Protein AF-A0AAE0TM60-F1 (afdb_monomer_lite)

Structure (mmCIF, N/CA/C/O backbone):
data_AF-A0AAE0TM60-F1
#
_entry.id   AF-A0AAE0TM60-F1
#
loop_
_atom_site.group_PDB
_atom_site.id
_atom_site.type_symbol
_atom_site.label_atom_id
_atom_site.label_alt_id
_atom_site.label_comp_id
_atom_site.label_asym_id
_atom_site.label_entity_id
_atom_site.label_seq_id
_atom_site.pdbx_PDB_ins_code
_atom_site.Cartn_x
_atom_site.Cartn_y
_atom_site.Cartn_z
_atom_site.occupancy
_atom_site.B_iso_or_equiv
_atom_site.auth_seq_id
_atom_site.auth_comp_id
_atom_site.auth_asym_id
_atom_site.auth_atom_id
_atom_site.pdbx_PDB_model_num
ATOM 1 N N . MET A 1 1 ? 38.977 47.020 10.689 1.00 39.56 1 MET A N 1
ATOM 2 C CA . MET A 1 1 ? 38.715 48.444 10.982 1.00 39.56 1 MET A CA 1
ATOM 3 C C . MET A 1 1 ? 37.643 48.509 12.055 1.00 39.56 1 MET A C 1
ATOM 5 O O . MET A 1 1 ? 36.659 47.792 11.945 1.00 39.56 1 MET A O 1
ATOM 9 N N . ALA A 1 2 ? 37.927 49.264 13.118 1.00 36.12 2 ALA A N 1
ATOM 10 C CA . ALA A 1 2 ? 37.090 49.483 14.300 1.00 36.12 2 ALA A CA 1
ATOM 11 C C . ALA A 1 2 ? 35.729 50.106 13.913 1.00 36.12 2 ALA A C 1
ATOM 13 O O . ALA A 1 2 ? 35.650 50.766 12.885 1.00 36.12 2 ALA A O 1
ATOM 14 N N . THR A 1 3 ? 34.649 49.922 14.674 1.00 41.12 3 THR A N 1
ATOM 15 C CA . THR A 1 3 ? 34.387 50.748 15.864 1.00 41.12 3 THR A CA 1
ATOM 16 C C . THR A 1 3 ? 33.488 50.066 16.896 1.00 41.12 3 THR A C 1
ATOM 18 O O . THR A 1 3 ? 32.538 49.352 16.590 1.00 41.12 3 THR A O 1
ATOM 21 N N . ALA A 1 4 ? 33.824 50.350 18.152 1.00 42.12 4 ALA A N 1
ATOM 22 C CA . ALA A 1 4 ? 33.079 50.056 19.361 1.00 42.12 4 ALA A CA 1
ATOM 23 C C . ALA A 1 4 ? 32.166 51.234 19.746 1.00 42.12 4 ALA A C 1
ATOM 25 O O . ALA A 1 4 ? 32.468 52.372 19.398 1.00 42.12 4 ALA A O 1
ATOM 26 N N . ASN A 1 5 ? 31.105 50.946 20.508 1.00 37.53 5 ASN A N 1
ATOM 27 C CA . ASN A 1 5 ? 30.535 51.726 21.627 1.00 37.53 5 ASN A CA 1
ATOM 28 C C . ASN A 1 5 ? 29.159 51.108 21.957 1.00 37.53 5 ASN A C 1
ATOM 30 O O . ASN A 1 5 ? 28.381 50.854 21.053 1.00 37.53 5 ASN A O 1
ATOM 34 N N . GLY A 1 6 ? 28.744 50.803 23.184 1.00 33.09 6 GLY A N 1
ATOM 35 C CA . GLY A 1 6 ? 29.298 51.067 24.502 1.00 33.09 6 GLY A CA 1
ATOM 36 C C . GLY A 1 6 ? 28.189 51.574 25.432 1.00 33.09 6 GLY A C 1
ATOM 37 O O . GLY A 1 6 ? 27.778 52.711 25.270 1.00 33.09 6 GLY A O 1
ATOM 38 N N . LYS A 1 7 ? 27.836 50.766 26.457 1.00 36.28 7 LYS A N 1
ATOM 39 C CA . LYS A 1 7 ? 27.220 51.142 27.764 1.00 36.28 7 LYS A CA 1
ATOM 40 C C . LYS A 1 7 ? 25.775 51.716 27.717 1.00 36.28 7 LYS A C 1
ATOM 42 O O . LYS A 1 7 ? 25.402 52.371 26.769 1.00 36.28 7 LYS A O 1
ATOM 47 N N . LYS A 1 8 ? 24.889 51.549 28.712 1.00 36.53 8 LYS A N 1
ATOM 48 C CA . LYS A 1 8 ? 25.027 51.274 30.156 1.00 36.53 8 LYS A CA 1
ATOM 49 C C . LYS A 1 8 ? 23.666 50.828 30.749 1.00 36.53 8 LYS A C 1
ATOM 51 O O . LYS A 1 8 ? 22.618 51.179 30.227 1.00 36.53 8 LYS A O 1
ATOM 56 N N . LYS A 1 9 ? 23.742 50.107 31.873 1.00 40.84 9 LYS A N 1
ATOM 57 C CA . LYS A 1 9 ? 22.675 49.704 32.815 1.00 40.84 9 LYS A CA 1
ATOM 58 C C . LYS A 1 9 ? 21.990 50.897 33.514 1.00 40.84 9 LYS A C 1
ATOM 60 O O . LYS A 1 9 ? 22.704 51.826 33.881 1.00 40.84 9 LYS A O 1
ATOM 65 N N . SER A 1 10 ? 20.725 50.744 33.916 1.00 35.41 10 SER A N 1
ATOM 66 C CA . SER A 1 10 ? 20.303 50.930 35.319 1.00 35.41 10 SER A CA 1
ATOM 67 C C . SER A 1 10 ? 19.051 50.098 35.622 1.00 35.41 10 SER A C 1
ATOM 69 O O . SER A 1 10 ? 18.257 49.800 34.736 1.00 35.41 10 SER A O 1
ATOM 71 N N . ALA A 1 11 ? 18.963 49.663 36.875 1.00 40.44 11 ALA A N 1
ATOM 72 C CA . ALA A 1 11 ? 17.878 48.900 37.470 1.00 40.44 11 ALA A CA 1
ATOM 73 C C . ALA A 1 11 ? 16.928 49.850 38.209 1.00 40.44 11 ALA A C 1
ATOM 75 O O . ALA A 1 11 ? 17.402 50.860 38.723 1.00 40.44 11 ALA A O 1
ATOM 76 N N . GLU A 1 12 ? 15.652 49.488 38.330 1.00 33.69 12 GLU A N 1
ATOM 77 C CA . GLU A 1 12 ? 14.793 49.918 39.439 1.00 33.69 12 GLU A CA 1
ATOM 78 C C . GLU A 1 12 ? 13.585 48.973 39.563 1.00 33.69 12 GLU A C 1
ATOM 80 O O . GLU A 1 12 ? 12.954 48.599 38.576 1.00 33.69 12 GLU A O 1
ATOM 85 N N . GLU A 1 13 ? 13.333 48.543 40.794 1.00 33.69 13 GLU A N 1
ATOM 86 C CA . GLU A 1 13 ? 12.226 47.708 41.272 1.00 33.69 13 GLU A CA 1
ATOM 87 C C . GLU A 1 13 ? 11.303 48.608 42.143 1.00 33.69 13 GLU A C 1
ATOM 89 O O . GLU A 1 13 ? 11.609 49.782 42.344 1.00 33.69 13 GLU A O 1
ATOM 94 N N . PRO A 1 14 ? 10.243 48.089 42.782 1.00 49.09 14 PRO A N 1
ATOM 95 C CA . PRO A 1 14 ? 8.873 47.941 42.300 1.00 49.09 14 PRO A CA 1
ATOM 96 C C . PRO A 1 14 ? 7.901 48.961 42.930 1.00 49.09 14 PRO A C 1
ATOM 98 O O . PRO A 1 14 ? 8.158 49.538 43.984 1.00 49.09 14 PRO A O 1
ATOM 101 N N . THR A 1 15 ? 6.695 49.086 42.369 1.00 36.19 15 THR A N 1
ATOM 102 C CA . THR A 1 15 ? 5.558 49.714 43.066 1.00 36.19 15 THR A CA 1
ATOM 103 C C . THR A 1 15 ? 4.271 48.898 42.917 1.00 36.19 15 THR A C 1
ATOM 105 O O . THR A 1 15 ? 3.823 48.568 41.823 1.00 36.19 15 THR A O 1
ATOM 108 N N . LYS A 1 16 ? 3.687 48.570 44.076 1.00 39.50 16 LYS A N 1
ATOM 109 C CA . LYS A 1 16 ? 2.296 48.133 44.286 1.00 39.50 16 LYS A CA 1
ATOM 110 C C . LYS A 1 16 ? 1.354 49.335 44.107 1.00 39.50 16 LYS A C 1
ATOM 112 O O . LYS A 1 16 ? 1.771 50.458 44.388 1.00 39.50 16 LYS A O 1
ATOM 117 N N . PRO A 1 17 ? 0.064 49.104 43.810 1.00 47.78 17 PRO A N 1
ATOM 118 C CA . PRO A 1 17 ? -0.916 49.432 44.848 1.00 47.78 17 PRO A CA 1
ATOM 119 C C . PRO A 1 17 ? -2.102 48.460 44.970 1.00 47.78 17 PRO A C 1
ATOM 121 O O . PRO A 1 17 ? -2.433 47.670 44.093 1.00 47.78 17 PRO A O 1
ATOM 124 N N . THR A 1 18 ? -2.708 48.570 46.146 1.00 35.66 18 THR A N 1
ATOM 125 C CA . THR A 1 18 ? -3.893 47.923 46.716 1.00 35.66 18 THR A CA 1
ATOM 126 C C . THR A 1 18 ? -5.176 48.607 46.230 1.00 35.66 18 THR A C 1
ATOM 128 O O . THR A 1 18 ? -5.193 49.833 46.258 1.00 35.66 18 THR A O 1
ATOM 131 N N . THR A 1 19 ? -6.267 47.887 45.925 1.00 32.72 19 THR A N 1
ATOM 132 C CA . THR A 1 19 ? -7.587 48.076 46.585 1.00 32.72 19 THR A CA 1
ATOM 133 C C . THR A 1 19 ? -8.631 47.014 46.207 1.00 32.72 19 THR A C 1
ATOM 135 O O . THR A 1 19 ? -8.755 46.579 45.070 1.00 32.72 19 THR A O 1
ATOM 138 N N . THR A 1 20 ? -9.333 46.624 47.264 1.00 33.94 20 THR A N 1
ATOM 139 C CA . THR A 1 20 ? -10.584 45.892 47.484 1.00 33.94 20 THR A CA 1
ATOM 140 C C . THR A 1 20 ? -11.755 46.261 46.567 1.00 33.94 20 THR A C 1
ATOM 142 O O . THR A 1 20 ? -12.045 47.441 46.410 1.00 33.94 20 THR A O 1
ATOM 145 N N . GLU A 1 21 ? -12.542 45.262 46.150 1.00 34.88 21 GLU A N 1
ATOM 146 C CA . GLU A 1 21 ? -13.991 45.432 45.983 1.00 34.88 21 GLU A CA 1
ATOM 147 C C . GLU A 1 21 ? -14.749 44.135 46.325 1.00 34.88 21 GLU A C 1
ATOM 149 O O . GLU A 1 21 ? -14.526 43.063 45.764 1.00 34.88 21 GLU A O 1
ATOM 154 N N . GLU A 1 22 ? -15.608 44.259 47.333 1.00 36.12 22 GLU A N 1
ATOM 155 C CA . GLU A 1 22 ? -16.537 43.274 47.877 1.00 36.12 22 GLU A CA 1
ATOM 156 C C . GLU A 1 22 ? -17.838 43.337 47.063 1.00 36.12 22 GLU A C 1
ATOM 158 O O . GLU A 1 22 ? -18.453 44.399 46.981 1.00 36.12 22 GLU A O 1
ATOM 163 N N . THR A 1 23 ? -18.328 42.221 46.516 1.00 36.97 23 THR A N 1
ATOM 164 C CA . THR A 1 23 ? -19.716 42.145 46.027 1.00 36.97 23 THR A CA 1
ATOM 165 C C . THR A 1 23 ? -20.429 40.894 46.533 1.00 36.97 23 THR A C 1
ATOM 167 O O . THR A 1 23 ? -19.989 39.754 46.390 1.00 36.97 23 THR A O 1
ATOM 170 N N . LYS A 1 24 ? -21.552 41.167 47.202 1.00 35.75 24 LYS A N 1
ATOM 171 C CA . LYS A 1 24 ? -22.484 40.252 47.864 1.00 35.75 24 LYS A CA 1
ATOM 172 C C . LYS A 1 24 ? -23.160 39.277 46.892 1.00 35.75 24 LYS A C 1
ATOM 174 O O . LYS A 1 24 ? -23.646 39.670 45.838 1.00 35.75 24 LYS A O 1
ATOM 179 N N . LYS A 1 25 ? -23.322 38.031 47.358 1.00 36.94 25 LYS A N 1
ATOM 180 C CA . LYS A 1 25 ? -24.300 37.040 46.869 1.00 36.94 25 LYS A CA 1
ATOM 181 C C . LYS A 1 25 ? -25.732 37.602 46.853 1.00 36.94 25 LYS A C 1
ATOM 183 O O . LYS A 1 25 ? -26.162 38.132 47.881 1.00 36.94 25 LYS A O 1
ATOM 188 N N . PRO A 1 26 ? -26.530 37.311 45.814 1.00 34.62 26 PRO A N 1
ATOM 189 C CA . PRO A 1 26 ? -27.974 37.199 45.934 1.00 34.62 26 PRO A CA 1
ATOM 190 C C . PRO A 1 26 ? -28.386 35.772 46.326 1.00 34.62 26 PRO A C 1
ATOM 192 O O . PRO A 1 26 ? -27.872 34.769 45.833 1.00 34.62 26 PRO A O 1
ATOM 195 N N . SER A 1 27 ? -29.323 35.727 47.263 1.00 34.78 27 SER A N 1
ATOM 196 C CA . SER A 1 27 ? -29.993 34.561 47.827 1.00 34.78 27 SER A CA 1
ATOM 197 C C . SER A 1 27 ? -30.967 33.934 46.822 1.00 34.78 27 SER A C 1
ATOM 199 O O . SER A 1 27 ? -31.818 34.628 46.277 1.00 34.78 27 SER A O 1
ATOM 201 N N . LEU A 1 28 ? -30.893 32.611 46.648 1.00 36.06 28 LEU A N 1
ATOM 202 C CA . LEU A 1 28 ? -31.890 31.784 45.958 1.00 36.06 28 LEU A CA 1
ATOM 203 C C . LEU A 1 28 ? -33.101 31.543 46.875 1.00 36.06 28 LEU A C 1
ATOM 205 O O . LEU A 1 28 ? -33.222 30.487 47.492 1.00 36.06 28 LEU A O 1
ATOM 209 N N . ARG A 1 29 ? -33.990 32.531 46.978 1.00 40.06 29 ARG A N 1
ATOM 210 C CA . ARG A 1 29 ? -35.413 32.349 47.301 1.00 40.06 29 ARG A CA 1
ATOM 211 C C . ARG A 1 29 ? -36.184 33.425 46.543 1.00 40.06 29 ARG A C 1
ATOM 213 O O . ARG A 1 29 ? -35.714 34.552 46.470 1.00 40.06 29 ARG A O 1
ATOM 220 N N . ASP A 1 30 ? -37.324 33.027 45.990 1.00 41.31 30 ASP A N 1
ATOM 221 C CA . ASP A 1 30 ? -38.295 33.830 45.230 1.00 41.31 30 ASP A CA 1
ATOM 222 C C . ASP A 1 30 ? -38.089 33.871 43.705 1.00 41.31 30 ASP A C 1
ATOM 224 O O . ASP A 1 30 ? -37.711 34.878 43.115 1.00 41.31 30 ASP A O 1
ATOM 228 N N . ALA A 1 31 ? -38.456 32.766 43.046 1.00 36.19 31 ALA A N 1
ATOM 229 C CA . ALA A 1 31 ? -38.959 32.804 41.675 1.00 36.19 31 ALA A CA 1
ATOM 230 C C . ALA A 1 31 ? -40.362 32.179 41.646 1.00 36.19 31 ALA A C 1
ATOM 232 O O . ALA A 1 31 ? -40.564 31.019 42.015 1.00 36.19 31 ALA A O 1
ATOM 233 N N . LYS A 1 32 ? -41.332 33.018 41.277 1.00 32.97 32 LYS A N 1
ATOM 234 C CA . LYS A 1 32 ? -42.755 32.725 41.092 1.00 32.97 32 LYS A CA 1
ATOM 235 C C . LYS A 1 32 ? -42.967 31.594 40.081 1.00 32.97 32 LYS A C 1
ATOM 237 O O . LYS A 1 32 ? -42.307 31.552 39.050 1.00 32.97 32 LYS A O 1
ATOM 242 N N . LYS A 1 33 ? -43.957 30.742 40.361 1.00 38.91 33 LYS A N 1
ATOM 243 C CA . LYS A 1 33 ? -44.623 29.903 39.361 1.00 38.91 33 LYS A CA 1
ATOM 244 C C . LYS A 1 33 ? -45.481 30.801 38.468 1.00 38.91 33 LYS A C 1
ATOM 246 O O . LYS A 1 33 ? -46.411 31.426 38.973 1.00 38.91 33 LYS A O 1
ATOM 251 N N . GLU A 1 34 ? -45.179 30.828 37.178 1.00 35.00 34 GLU A N 1
ATOM 252 C CA . GLU A 1 34 ? -46.126 31.205 36.130 1.00 35.00 34 GLU A CA 1
ATOM 253 C C . GLU A 1 34 ? -46.348 29.974 35.245 1.00 35.00 34 GLU A C 1
ATOM 255 O O . GLU A 1 34 ? -45.397 29.356 34.765 1.00 35.00 34 GLU A O 1
ATOM 260 N N . ASP A 1 35 ? -47.617 29.584 35.124 1.00 45.16 35 ASP A N 1
ATOM 261 C CA . ASP A 1 35 ? -48.110 28.500 34.280 1.00 45.16 35 ASP A CA 1
ATOM 262 C C . ASP A 1 35 ? -48.040 28.905 32.805 1.00 45.16 35 ASP A C 1
ATOM 264 O O . ASP A 1 35 ? -48.731 29.841 32.401 1.00 45.16 35 ASP A O 1
ATOM 268 N N . ILE A 1 36 ? -47.279 28.168 31.985 1.00 41.00 36 ILE A N 1
ATOM 269 C CA . ILE A 1 36 ? -47.423 28.172 30.522 1.00 41.00 36 ILE A CA 1
ATOM 270 C C . ILE A 1 36 ? -47.202 26.745 29.981 1.00 41.00 36 ILE A C 1
ATOM 272 O O . ILE A 1 36 ? -46.130 26.170 30.123 1.00 41.00 36 ILE A O 1
ATOM 276 N N . ASN A 1 37 ? -48.255 26.205 29.357 1.00 40.59 37 ASN A N 1
ATOM 277 C CA . ASN A 1 37 ? -48.316 25.115 28.372 1.00 40.59 37 ASN A CA 1
ATOM 278 C C . ASN A 1 37 ? -47.538 23.810 28.639 1.00 40.59 37 ASN A C 1
ATOM 280 O O . ASN A 1 37 ? -46.455 23.593 28.115 1.00 40.59 37 ASN A O 1
ATOM 284 N N . GLY A 1 38 ? -48.199 22.864 29.310 1.00 40.75 38 GLY A N 1
ATOM 285 C CA . GLY A 1 38 ? -48.648 21.617 28.666 1.00 40.75 38 GLY A CA 1
ATOM 286 C C . GLY A 1 38 ? -47.648 20.632 28.042 1.00 40.75 38 GLY A C 1
ATOM 287 O O . GLY A 1 38 ? -48.113 19.659 27.458 1.00 40.75 38 GLY A O 1
ATOM 288 N N . GLU A 1 39 ? -46.335 20.803 28.171 1.00 39.72 39 GLU A N 1
ATOM 289 C CA . GLU A 1 39 ? -45.359 19.744 27.895 1.00 39.72 39 GLU A CA 1
ATOM 290 C C . GLU A 1 39 ? -44.838 19.175 29.214 1.00 39.72 39 GLU A C 1
ATOM 292 O O . GLU A 1 39 ? -44.283 19.875 30.063 1.00 39.72 39 GLU A O 1
ATOM 297 N N . TYR A 1 40 ? -45.069 17.877 29.415 1.00 44.81 40 TYR A N 1
ATOM 298 C CA . TYR A 1 40 ? -44.565 17.147 30.569 1.00 44.81 40 TYR A CA 1
ATOM 299 C C . TYR A 1 40 ? -43.046 17.026 30.441 1.00 44.81 40 TYR A C 1
ATOM 301 O O . TYR A 1 40 ? -42.543 16.082 29.838 1.00 44.81 40 TYR A O 1
ATOM 309 N N . VAL A 1 41 ? -42.312 17.986 31.002 1.00 46.41 41 VAL A N 1
ATOM 310 C CA . VAL A 1 41 ? -40.870 17.859 31.217 1.00 46.41 41 VAL A CA 1
ATOM 311 C C . VAL A 1 41 ? -40.693 16.932 32.422 1.00 46.41 41 VAL A C 1
ATOM 313 O O . VAL A 1 41 ? -41.075 17.310 33.537 1.00 46.41 41 VAL A O 1
ATOM 316 N N . PRO A 1 42 ? -40.177 15.699 32.244 1.00 54.28 42 PRO A N 1
ATOM 317 C CA . PRO A 1 42 ? -39.952 14.813 33.371 1.00 54.28 42 PRO A CA 1
ATOM 318 C C . PRO A 1 42 ? -39.017 15.498 34.364 1.00 54.28 42 PRO A C 1
ATOM 320 O O . PRO A 1 42 ? -38.044 16.146 33.976 1.00 54.28 42 PRO A O 1
ATOM 323 N N . SER A 1 43 ? -39.293 15.342 35.659 1.00 67.25 43 SER A N 1
ATOM 324 C CA . SER A 1 43 ? -38.386 15.856 36.685 1.00 67.25 43 SER A CA 1
ATOM 325 C C . SER A 1 43 ? -36.977 15.286 36.475 1.00 67.25 43 SER A C 1
ATOM 327 O O . SER A 1 43 ? -36.831 14.151 36.011 1.00 67.25 43 SER A O 1
ATOM 329 N N . LEU A 1 44 ? -35.937 16.035 36.855 1.00 52.72 44 LEU A N 1
ATOM 330 C CA . LEU A 1 44 ? -34.544 15.571 36.786 1.00 52.72 44 LEU A CA 1
ATOM 331 C C . LEU A 1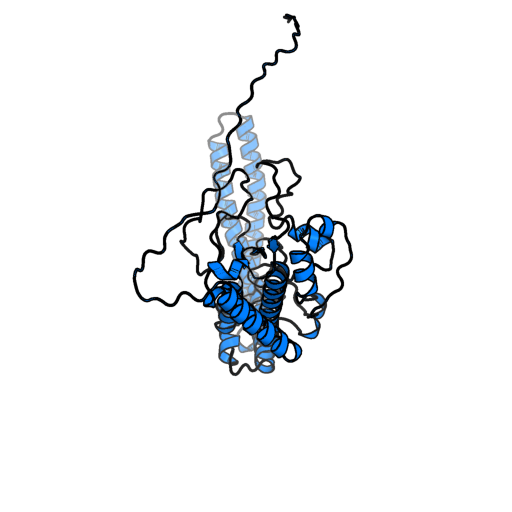 44 ? -34.388 14.179 37.428 1.00 52.72 44 LEU A C 1
ATOM 333 O O . LEU A 1 44 ? -33.670 13.323 36.927 1.00 52.72 44 LEU A O 1
ATOM 337 N N . THR A 1 45 ? -35.135 13.914 38.498 1.00 56.00 45 THR A N 1
ATOM 338 C CA . THR A 1 45 ? -35.176 12.627 39.200 1.00 56.00 45 THR A CA 1
ATOM 339 C C . THR A 1 45 ? -35.776 11.507 38.345 1.00 56.00 45 THR A C 1
ATOM 341 O O . THR A 1 45 ? -35.288 10.377 38.374 1.00 56.00 45 THR A O 1
ATOM 344 N N . THR A 1 46 ? -36.807 11.808 37.554 1.00 64.25 46 THR A N 1
ATOM 345 C CA . THR A 1 46 ? -37.429 10.877 36.601 1.00 64.25 46 THR A CA 1
ATOM 346 C C . THR A 1 46 ? -36.489 10.587 35.434 1.00 64.25 46 THR A C 1
ATOM 348 O O . THR A 1 46 ? -36.312 9.424 35.085 1.00 64.25 46 THR A O 1
ATOM 351 N N . MET A 1 47 ? -35.821 11.609 34.885 1.00 60.69 47 MET A N 1
ATOM 352 C CA . MET A 1 47 ? -34.817 11.423 33.831 1.00 60.69 47 MET A CA 1
ATOM 353 C C . MET A 1 47 ? -33.631 10.590 34.325 1.00 60.69 47 MET A C 1
ATOM 355 O O . MET A 1 47 ? -33.240 9.639 33.658 1.00 60.69 47 MET A O 1
ATOM 359 N N . VAL A 1 48 ? -33.118 10.867 35.528 1.00 57.88 48 VAL A N 1
ATOM 360 C CA . VAL A 1 48 ? -32.050 10.073 36.157 1.00 57.88 48 VAL A CA 1
ATOM 361 C C . VAL A 1 48 ? -32.509 8.637 36.414 1.00 57.88 48 VAL A C 1
ATOM 363 O O . VAL A 1 48 ? -31.740 7.713 36.185 1.00 57.88 48 VAL A O 1
ATOM 366 N N . SER A 1 49 ? -33.760 8.412 36.822 1.00 59.19 49 SER A N 1
ATOM 367 C CA . SER A 1 49 ? -34.290 7.056 37.042 1.00 59.19 49 SER A CA 1
ATOM 368 C C . SER A 1 49 ? -34.444 6.268 35.739 1.00 59.19 49 SER A C 1
ATOM 370 O O . SER A 1 49 ? -34.142 5.078 35.708 1.00 59.19 49 SER A O 1
ATOM 372 N N . ILE A 1 50 ? -34.854 6.927 34.651 1.00 65.81 50 ILE A N 1
ATOM 373 C CA . ILE A 1 50 ? -34.881 6.332 33.308 1.00 65.81 50 ILE A CA 1
ATOM 374 C C . ILE A 1 50 ? -33.453 6.039 32.840 1.00 65.81 50 ILE A C 1
ATOM 376 O O . ILE A 1 50 ? -33.198 4.948 32.344 1.00 65.81 50 ILE A O 1
ATOM 380 N N . LEU A 1 51 ? -32.503 6.952 33.066 1.00 60.38 51 LEU A N 1
ATOM 381 C CA . LEU A 1 51 ? -31.099 6.763 32.704 1.00 60.38 51 LEU A CA 1
ATOM 382 C C . LEU A 1 51 ? -30.467 5.602 33.483 1.00 60.38 51 LEU A C 1
ATOM 384 O O . LEU A 1 51 ? -29.819 4.752 32.891 1.00 60.38 51 LEU A O 1
ATOM 388 N N . VAL A 1 52 ? -30.704 5.514 34.795 1.00 65.56 52 VAL A N 1
ATOM 389 C CA . VAL A 1 52 ? -30.257 4.398 35.645 1.00 65.56 52 VAL A CA 1
ATOM 390 C C . VAL A 1 52 ? -30.949 3.097 35.243 1.00 65.56 52 VAL A C 1
ATOM 392 O O . VAL A 1 52 ? -30.313 2.048 35.257 1.00 65.56 52 VAL A O 1
ATOM 395 N N . GLY A 1 53 ? -32.217 3.150 34.829 1.00 67.06 53 GLY A N 1
ATOM 396 C CA . GLY A 1 53 ? -32.941 2.004 34.286 1.00 67.06 53 GLY A CA 1
ATOM 397 C C . GLY A 1 53 ? -32.352 1.517 32.961 1.00 67.06 53 GLY A C 1
ATOM 398 O O . GLY A 1 53 ? -32.113 0.323 32.804 1.00 67.06 53 GLY A O 1
ATOM 399 N N . ILE A 1 54 ? -32.043 2.428 32.035 1.00 66.38 54 ILE A N 1
ATOM 400 C CA . ILE A 1 54 ? -31.417 2.119 30.744 1.00 66.38 54 ILE A CA 1
ATOM 401 C C . ILE A 1 54 ? -29.996 1.609 30.968 1.00 66.38 54 ILE A C 1
ATOM 403 O O . ILE A 1 54 ? -29.676 0.528 30.498 1.00 66.38 54 ILE A O 1
ATOM 407 N N . ILE A 1 55 ? -29.168 2.309 31.747 1.00 60.03 55 ILE A N 1
ATOM 408 C CA . ILE A 1 55 ? -27.801 1.888 32.086 1.00 60.03 55 ILE A CA 1
ATOM 409 C C . ILE A 1 55 ? -27.826 0.538 32.804 1.00 60.03 55 ILE A C 1
ATOM 411 O O . ILE A 1 55 ? -27.059 -0.347 32.451 1.00 60.03 55 ILE A O 1
ATOM 415 N N . GLY A 1 56 ? -28.731 0.334 33.762 1.00 59.34 56 GLY A N 1
ATOM 416 C CA . GLY A 1 56 ? -28.897 -0.934 34.470 1.00 59.34 56 GLY A CA 1
ATOM 417 C C . GLY A 1 56 ? -29.325 -2.073 33.545 1.00 59.34 56 GLY A C 1
ATOM 418 O O . GLY A 1 56 ? -28.782 -3.168 33.639 1.00 59.34 56 GLY A O 1
ATOM 419 N N . THR A 1 57 ? -30.230 -1.811 32.600 1.00 56.97 57 THR A N 1
ATOM 420 C CA . THR A 1 57 ? -30.682 -2.795 31.603 1.00 56.97 57 THR A CA 1
ATOM 421 C C . THR A 1 57 ? -29.574 -3.099 30.594 1.00 56.97 57 THR A C 1
ATOM 423 O O . THR A 1 57 ? -29.296 -4.262 30.319 1.00 56.97 57 THR A O 1
ATOM 426 N N . VAL A 1 58 ? -28.854 -2.082 30.116 1.00 54.28 58 VAL A N 1
ATOM 427 C CA . VAL A 1 58 ? -27.680 -2.233 29.245 1.00 54.28 58 VAL A CA 1
ATOM 428 C C . VAL A 1 58 ? -26.588 -3.027 29.964 1.00 54.28 58 VAL A C 1
ATOM 430 O O . VAL A 1 58 ? -26.084 -3.994 29.405 1.00 54.28 58 VAL A O 1
ATOM 433 N N . LEU A 1 59 ? -26.275 -2.715 31.225 1.00 51.09 59 LEU A N 1
ATOM 434 C CA . LEU A 1 59 ? -25.313 -3.453 32.058 1.00 51.09 59 LEU A CA 1
ATOM 435 C C . LEU A 1 59 ? -25.766 -4.895 32.365 1.00 51.09 59 LEU A C 1
ATOM 437 O O . LEU A 1 59 ? -24.936 -5.794 32.497 1.00 51.09 59 LEU A O 1
ATOM 441 N N . TYR A 1 60 ? -27.076 -5.137 32.458 1.00 51.22 60 TYR A N 1
ATOM 442 C CA . TYR A 1 60 ? -27.653 -6.462 32.693 1.00 51.22 60 TYR A CA 1
ATOM 443 C C . TYR A 1 60 ? -27.600 -7.345 31.436 1.00 51.22 60 TYR A C 1
ATOM 445 O O . TYR A 1 60 ? -27.189 -8.501 31.519 1.00 51.22 60 TYR A O 1
ATOM 453 N N . PHE A 1 61 ? -27.928 -6.801 30.260 1.00 44.44 61 PHE A N 1
ATOM 454 C CA . PHE A 1 61 ? -27.856 -7.525 28.984 1.00 44.44 61 PHE A CA 1
ATOM 455 C C . PHE A 1 61 ? -26.416 -7.695 28.467 1.00 44.44 61 PHE A C 1
ATOM 457 O O . PHE A 1 61 ? -26.082 -8.716 27.863 1.00 44.44 61 PHE A O 1
ATOM 464 N N . THR A 1 62 ? -25.523 -6.751 28.768 1.00 47.34 62 THR A N 1
ATOM 465 C CA . THR A 1 62 ? -24.102 -6.821 28.381 1.00 47.34 62 THR A CA 1
ATOM 466 C C . THR A 1 62 ? -23.312 -7.896 29.132 1.00 47.34 62 THR A C 1
ATOM 468 O O . THR A 1 62 ? -22.279 -8.331 28.629 1.00 47.34 62 THR A O 1
ATOM 471 N N . LYS A 1 63 ? -23.801 -8.410 30.271 1.00 43.12 63 LYS A N 1
ATOM 472 C CA . LYS A 1 63 ? -23.174 -9.563 30.944 1.00 43.12 63 LYS A CA 1
ATOM 473 C C . LYS A 1 63 ? -23.215 -10.861 30.127 1.00 43.12 63 LYS A C 1
ATOM 475 O O . LYS A 1 63 ? -22.379 -11.719 30.386 1.00 43.12 63 LYS A O 1
ATOM 480 N N . ASN A 1 64 ? -24.131 -10.998 29.158 1.00 39.44 64 ASN A N 1
ATOM 481 C CA . ASN A 1 64 ? -24.280 -12.232 28.374 1.00 39.44 64 ASN A CA 1
ATOM 482 C C . ASN A 1 64 ? -24.022 -12.087 26.865 1.00 39.44 64 ASN A C 1
ATOM 484 O O . ASN A 1 64 ? -23.664 -13.080 26.242 1.00 39.44 64 ASN A O 1
ATOM 488 N N . THR A 1 65 ? -24.112 -10.890 26.277 1.00 44.53 65 THR A N 1
ATOM 489 C CA . THR A 1 65 ? -23.659 -10.618 24.896 1.00 44.53 65 THR A CA 1
ATOM 490 C C . THR A 1 65 ? -23.354 -9.128 24.743 1.00 44.53 65 THR A C 1
ATOM 492 O O . THR A 1 65 ? -24.262 -8.298 24.756 1.00 44.53 65 THR A O 1
ATOM 495 N N . TRP A 1 66 ? -22.074 -8.773 24.625 1.00 44.12 66 TRP A N 1
ATOM 496 C CA . TRP A 1 66 ? -21.611 -7.388 24.507 1.00 44.12 66 TRP A CA 1
ATOM 497 C C . TRP A 1 66 ? -21.755 -6.908 23.050 1.00 44.12 66 TRP A C 1
ATOM 499 O O . TRP A 1 66 ? -20.980 -7.316 22.189 1.00 44.12 66 TRP A O 1
ATOM 509 N N . TYR A 1 67 ? -22.761 -6.072 22.759 1.00 50.94 67 TYR A N 1
ATOM 510 C CA . TYR A 1 67 ? -22.941 -5.411 21.456 1.00 50.94 67 TYR A CA 1
ATOM 511 C C . TYR A 1 67 ? -22.419 -3.962 21.530 1.00 50.94 67 TYR A C 1
ATOM 513 O O . TYR A 1 67 ? -23.157 -3.081 21.977 1.00 50.94 67 TYR A O 1
ATOM 521 N N . PRO A 1 68 ? -21.175 -3.675 21.097 1.00 50.88 68 PRO A N 1
ATOM 522 C CA . PRO A 1 68 ? -20.600 -2.324 21.154 1.00 50.88 68 PRO A CA 1
ATOM 523 C C . PRO A 1 68 ? -21.404 -1.282 20.359 1.00 50.88 68 PRO A C 1
ATOM 525 O O . PRO A 1 68 ? -21.429 -0.114 20.741 1.00 50.88 68 PRO A O 1
ATOM 528 N N . GLY A 1 69 ? -22.161 -1.709 19.340 1.00 51.91 69 GLY A N 1
ATOM 529 C CA . GLY A 1 69 ? -23.061 -0.829 18.590 1.00 51.91 69 GLY A CA 1
ATOM 530 C C . GLY A 1 69 ? -24.137 -0.153 19.450 1.00 51.91 69 GLY A C 1
ATOM 531 O O . GLY A 1 69 ? -24.553 0.957 19.132 1.00 51.91 69 GLY A O 1
ATOM 532 N N . LEU A 1 70 ? -24.559 -0.751 20.572 1.00 51.84 70 LEU A N 1
ATOM 533 C CA . LEU A 1 70 ? -25.632 -0.192 21.401 1.00 51.84 70 LEU A CA 1
ATOM 534 C C . LEU A 1 70 ? -25.217 1.125 22.086 1.00 51.84 70 LEU A C 1
ATOM 536 O O . LEU A 1 70 ? -26.027 2.039 22.169 1.00 51.84 70 LEU A O 1
ATOM 540 N N . VAL A 1 71 ? -23.961 1.259 22.530 1.00 56.62 71 VAL A N 1
ATOM 541 C CA . VAL A 1 71 ? -23.473 2.465 23.235 1.00 56.62 71 VAL A CA 1
ATOM 542 C C . VAL A 1 71 ? -23.338 3.665 22.291 1.00 56.62 71 VAL A C 1
ATOM 544 O O . VAL A 1 71 ? -23.668 4.784 22.672 1.00 56.62 71 VAL A O 1
ATOM 547 N N . LEU A 1 72 ? -22.931 3.438 21.042 1.00 58.31 72 LEU A N 1
ATOM 548 C CA . LEU A 1 72 ? -22.841 4.500 20.030 1.00 58.31 72 LEU A CA 1
ATOM 549 C C . LEU A 1 72 ? -24.218 4.877 19.471 1.00 58.31 72 LEU A C 1
ATOM 551 O O . LEU A 1 72 ? -24.497 6.049 19.234 1.00 58.31 72 LEU A O 1
ATOM 555 N N . THR A 1 73 ? -25.130 3.905 19.368 1.00 57.00 73 THR A N 1
ATOM 556 C CA . THR A 1 73 ? -26.536 4.186 19.037 1.00 57.00 73 THR A CA 1
ATOM 557 C C . THR A 1 73 ? -27.196 5.027 20.133 1.00 57.00 73 THR A C 1
ATOM 559 O O . THR A 1 73 ? -28.022 5.885 19.838 1.00 57.00 73 THR A O 1
ATOM 562 N N . ILE A 1 74 ? -26.807 4.831 21.397 1.00 55.19 74 ILE A N 1
ATOM 563 C CA . ILE A 1 74 ? -27.266 5.639 22.527 1.00 55.19 74 ILE A CA 1
ATOM 564 C C . ILE A 1 74 ? -26.839 7.112 22.349 1.00 55.19 74 ILE A C 1
ATOM 566 O O . ILE A 1 74 ? -27.720 7.962 22.421 1.00 55.19 74 ILE A O 1
ATOM 570 N N . GLU A 1 75 ? -25.583 7.444 22.003 1.00 53.75 75 GLU A N 1
ATOM 571 C CA . GLU A 1 75 ? -25.184 8.844 21.696 1.00 53.75 75 GLU A CA 1
ATOM 572 C C . GLU A 1 75 ? -26.064 9.480 20.599 1.00 53.75 75 GLU A C 1
ATOM 574 O O . GLU A 1 75 ? -26.479 10.632 20.729 1.00 53.75 75 GLU A O 1
ATOM 579 N N . ALA A 1 76 ? -26.417 8.716 19.560 1.00 56.75 76 ALA A N 1
ATOM 580 C CA . ALA A 1 76 ? -27.296 9.181 18.485 1.00 56.75 76 ALA A CA 1
ATOM 581 C C . ALA A 1 76 ? -28.781 9.301 18.895 1.00 56.75 76 ALA A C 1
ATOM 583 O O . ALA A 1 76 ? -29.524 10.064 18.280 1.00 56.75 76 ALA A O 1
ATOM 584 N N . THR A 1 77 ? -29.226 8.563 19.921 1.00 56.00 77 THR A N 1
ATOM 585 C CA . THR A 1 77 ? -30.652 8.421 20.278 1.00 56.00 77 THR A CA 1
ATOM 586 C C . THR A 1 77 ? -31.077 9.281 21.472 1.00 56.00 77 THR A C 1
ATOM 588 O O . THR A 1 77 ? -32.190 9.796 21.465 1.00 56.00 77 THR A O 1
ATOM 591 N N . ILE A 1 78 ? -30.234 9.462 22.501 1.00 56.72 78 ILE A N 1
ATOM 592 C CA . ILE A 1 78 ? -30.596 10.262 23.697 1.00 56.72 78 ILE A CA 1
ATOM 593 C C . ILE A 1 78 ? -30.277 11.762 23.576 1.00 56.72 78 ILE A C 1
ATOM 595 O O . ILE A 1 78 ? -30.563 12.526 24.496 1.00 56.72 78 ILE A O 1
ATOM 599 N N . GLY A 1 79 ? -29.753 12.206 22.433 1.00 56.81 79 GLY A N 1
ATOM 600 C CA . GLY A 1 79 ? -29.437 13.610 22.185 1.00 56.81 79 GLY A CA 1
ATOM 601 C C . GLY A 1 79 ? -28.184 14.102 22.933 1.00 56.81 79 GLY A C 1
ATOM 602 O O . GLY A 1 79 ? -27.733 13.495 23.911 1.00 56.81 79 GLY A O 1
ATOM 603 N N . PRO A 1 80 ? -27.591 15.222 22.483 1.00 60.56 80 PRO A N 1
ATOM 604 C CA . PRO A 1 80 ? -26.298 15.706 22.975 1.00 60.56 80 PRO A CA 1
ATOM 605 C C . PRO A 1 80 ? -26.307 16.078 24.467 1.00 60.56 80 PRO A C 1
ATOM 607 O O . PRO A 1 80 ? -25.280 15.970 25.134 1.00 60.56 80 PRO A O 1
ATOM 610 N N . GLU A 1 81 ? -27.463 16.462 25.016 1.00 64.62 81 GLU A N 1
ATOM 611 C CA . GLU A 1 81 ? -27.605 16.851 26.426 1.00 64.62 81 GLU A CA 1
ATOM 612 C C . GLU A 1 81 ? -27.446 15.686 27.407 1.00 64.62 81 GLU A C 1
ATOM 614 O O . GLU A 1 81 ? -27.084 15.907 28.562 1.00 64.62 81 GLU A O 1
ATOM 619 N N . LEU A 1 82 ? -27.693 14.447 26.970 1.00 65.44 82 LEU A N 1
ATOM 620 C CA . LEU A 1 82 ? -27.555 13.264 27.821 1.00 65.44 82 LEU A CA 1
ATOM 621 C C . LEU A 1 82 ? -26.232 12.522 27.601 1.00 65.44 82 LEU A C 1
ATOM 623 O O . LEU A 1 82 ? -25.750 11.856 28.519 1.00 65.44 82 LEU A O 1
ATOM 627 N N . ALA A 1 83 ? -25.602 12.691 26.434 1.00 66.00 83 ALA A N 1
ATOM 628 C CA . ALA A 1 83 ? -24.291 12.117 26.127 1.00 66.00 83 ALA A CA 1
ATOM 629 C C . ALA A 1 83 ? -23.199 12.570 27.118 1.00 66.00 83 ALA A C 1
ATOM 631 O O . ALA A 1 83 ? -22.323 11.783 27.469 1.00 66.00 83 ALA A O 1
ATOM 632 N N . GLN A 1 84 ? -23.300 13.793 27.657 1.00 73.44 84 GLN A N 1
ATOM 633 C CA . GLN A 1 84 ? -22.359 14.320 28.659 1.00 73.44 84 GLN A CA 1
ATOM 634 C C . GLN A 1 84 ? -22.318 13.520 29.976 1.00 73.44 84 GLN A C 1
ATOM 636 O O . GLN A 1 84 ? -21.363 13.653 30.739 1.00 73.44 84 GLN A O 1
ATOM 641 N N . TYR A 1 85 ? -23.345 12.711 30.269 1.00 80.12 85 TYR A N 1
ATOM 642 C CA . TYR A 1 85 ? -23.409 11.902 31.490 1.00 80.12 85 TYR A CA 1
ATOM 643 C C . TYR A 1 85 ? -22.815 10.501 31.323 1.00 80.12 85 TYR A C 1
ATOM 645 O O . TYR A 1 85 ? -22.681 9.782 32.316 1.00 80.12 85 TYR A O 1
ATOM 653 N N . ILE A 1 86 ? -22.458 10.093 30.100 1.00 80.12 86 ILE A N 1
ATOM 654 C CA . ILE A 1 86 ? -21.778 8.818 29.876 1.00 80.12 86 ILE A CA 1
ATOM 655 C C . ILE A 1 86 ? -20.310 8.988 30.295 1.00 80.12 86 ILE A C 1
ATOM 657 O O . ILE A 1 86 ? -19.625 9.866 29.770 1.00 80.12 86 ILE A O 1
ATOM 661 N N . PRO A 1 87 ? -19.788 8.164 31.224 1.00 87.69 87 PRO A N 1
ATOM 662 C CA . PRO A 1 87 ? -18.382 8.221 31.599 1.00 87.69 87 PRO A CA 1
ATOM 663 C C . PRO A 1 87 ? -17.468 8.068 30.378 1.00 87.69 87 PRO A C 1
ATOM 665 O O . PRO A 1 87 ? -17.620 7.125 29.600 1.00 87.69 87 PRO A O 1
ATOM 668 N N . GLU A 1 88 ? -16.473 8.949 30.250 1.00 85.56 88 GLU A N 1
ATOM 669 C CA . GLU A 1 88 ? -15.519 8.943 29.129 1.00 85.56 88 GLU A CA 1
ATOM 670 C C . GLU A 1 88 ? -14.839 7.573 28.960 1.00 85.56 88 GLU A C 1
ATOM 672 O O . GLU A 1 88 ? -14.625 7.113 27.842 1.00 85.56 88 GLU A O 1
ATOM 677 N N . SER A 1 89 ? -14.571 6.866 30.062 1.00 87.50 89 SER A N 1
ATOM 678 C CA . SER A 1 89 ? -14.009 5.512 30.037 1.00 87.50 89 SER A CA 1
ATOM 679 C C . SER A 1 89 ? -14.904 4.491 29.327 1.00 87.50 89 SER A C 1
ATOM 681 O O . SER A 1 89 ? -14.380 3.627 28.631 1.00 87.50 89 SER A O 1
ATOM 683 N N . ILE A 1 90 ? -16.232 4.598 29.457 1.00 89.12 90 ILE A N 1
ATOM 684 C CA . ILE A 1 90 ? -17.193 3.721 28.769 1.00 89.12 90 ILE A CA 1
ATOM 685 C C . ILE A 1 90 ? -17.220 4.045 27.272 1.00 89.12 90 ILE A C 1
ATOM 687 O O . ILE A 1 90 ? -17.214 3.131 26.448 1.00 89.12 90 ILE A O 1
ATOM 691 N N . LEU A 1 91 ? -17.190 5.332 26.910 1.00 88.75 91 LEU A N 1
ATOM 692 C CA . LEU A 1 91 ? -17.142 5.763 25.509 1.00 88.75 91 LEU A CA 1
ATOM 693 C C . LEU A 1 91 ? -15.851 5.313 24.822 1.00 88.75 91 LEU A C 1
ATOM 695 O O . LEU A 1 91 ? -15.894 4.750 23.730 1.00 88.75 91 LEU A O 1
ATOM 699 N N . ILE A 1 92 ? -14.701 5.512 25.470 1.00 91.38 92 ILE A N 1
ATOM 700 C CA . ILE A 1 92 ? -13.404 5.052 24.967 1.00 91.38 92 ILE A CA 1
ATOM 701 C C . ILE A 1 92 ? -13.416 3.529 24.789 1.00 91.38 92 ILE A C 1
ATOM 703 O O . ILE A 1 92 ? -12.983 3.023 23.751 1.00 91.38 92 ILE A O 1
ATOM 707 N N . ASP A 1 93 ? -13.931 2.782 25.764 1.00 92.44 93 ASP A N 1
ATOM 708 C CA . ASP A 1 93 ? -13.986 1.324 25.696 1.00 92.44 93 ASP A CA 1
ATOM 709 C C . ASP A 1 93 ? -14.861 0.834 24.528 1.00 92.44 93 ASP A C 1
ATOM 711 O O . ASP A 1 93 ? -14.433 -0.038 23.765 1.00 92.44 93 ASP A O 1
ATOM 715 N N . ALA A 1 94 ? -16.033 1.444 24.321 1.00 93.62 94 ALA A N 1
ATOM 716 C CA . ALA A 1 94 ? -16.918 1.145 23.197 1.00 93.62 94 ALA A CA 1
ATOM 717 C C . ALA A 1 94 ? -16.258 1.464 21.845 1.00 93.62 94 ALA A C 1
ATOM 719 O O . ALA A 1 94 ? -16.152 0.584 20.990 1.00 93.62 94 ALA A O 1
ATOM 720 N N . ARG A 1 95 ? -15.725 2.682 21.684 1.00 95.00 95 ARG A N 1
ATOM 721 C CA . ARG A 1 95 ? -15.074 3.150 20.447 1.00 95.00 95 ARG A CA 1
ATOM 722 C C . ARG A 1 95 ? -13.860 2.305 20.075 1.00 95.00 95 ARG A C 1
ATOM 724 O O . ARG A 1 95 ? -13.704 1.907 18.926 1.00 95.00 95 ARG A O 1
ATOM 731 N N . THR A 1 96 ? -12.993 2.001 21.042 1.00 95.69 96 THR A N 1
ATOM 732 C CA . THR A 1 96 ? -11.807 1.161 20.793 1.00 95.69 96 THR A CA 1
ATOM 733 C C . THR A 1 96 ? -12.178 -0.275 20.440 1.00 95.69 96 THR A C 1
ATOM 735 O O . THR A 1 96 ? -11.502 -0.893 19.619 1.00 95.69 96 THR A O 1
ATOM 738 N N . THR A 1 97 ? -13.257 -0.805 21.023 1.00 96.50 97 THR A N 1
ATOM 739 C CA . THR A 1 97 ? -13.769 -2.136 20.671 1.00 96.50 97 THR A CA 1
ATOM 740 C C . THR A 1 97 ? -14.336 -2.156 19.260 1.00 96.50 97 THR A C 1
ATOM 742 O O . THR A 1 97 ? -14.018 -3.073 18.507 1.00 96.50 97 THR A O 1
ATOM 745 N N . GLU A 1 98 ? -15.133 -1.155 18.881 1.00 97.06 98 GLU A N 1
ATOM 746 C CA . GLU A 1 98 ? -15.710 -1.100 17.539 1.00 97.06 98 GLU A CA 1
ATOM 747 C C . GLU A 1 98 ? -14.621 -0.982 16.467 1.00 97.06 98 GLU A C 1
ATOM 749 O O . GLU A 1 98 ? -14.607 -1.786 15.537 1.00 97.06 98 GLU A O 1
ATOM 754 N N . VAL A 1 99 ? -13.651 -0.072 16.628 1.00 98.19 99 VAL A N 1
ATOM 755 C CA . VAL A 1 99 ? -12.532 0.048 15.675 1.00 98.19 99 VAL A CA 1
ATOM 756 C C . VAL A 1 99 ? -11.774 -1.273 15.540 1.00 98.19 99 VAL A C 1
ATOM 758 O O . VAL A 1 99 ? -11.499 -1.707 14.422 1.00 98.19 99 VAL A O 1
ATOM 761 N N . ALA A 1 100 ? -11.477 -1.960 16.648 1.00 97.88 100 ALA A N 1
ATOM 762 C CA . ALA A 1 100 ? -10.797 -3.253 16.598 1.00 97.88 100 ALA A CA 1
ATOM 763 C C . ALA A 1 100 ? -11.616 -4.331 15.867 1.00 97.88 100 ALA A C 1
ATOM 765 O O . ALA A 1 100 ? -11.060 -5.096 15.075 1.00 97.88 100 ALA A O 1
ATOM 766 N N . GLN A 1 101 ? -12.933 -4.373 16.083 1.00 97.88 101 GLN A N 1
ATOM 767 C CA . GLN A 1 101 ? -13.830 -5.295 15.383 1.00 97.88 101 GLN A CA 1
ATOM 768 C C . GLN A 1 101 ? -13.921 -4.987 13.886 1.00 97.88 101 GLN A C 1
ATOM 770 O O . GLN A 1 101 ? -13.864 -5.907 13.069 1.00 97.88 101 GLN A O 1
ATOM 775 N N . LEU A 1 102 ? -14.025 -3.711 13.513 1.00 98.25 102 LEU A N 1
ATOM 776 C CA . LEU A 1 102 ? -14.100 -3.286 12.117 1.00 98.25 102 LEU A CA 1
ATOM 777 C C . LEU A 1 102 ? -12.791 -3.568 11.371 1.00 98.25 102 LEU A C 1
ATOM 779 O O . LEU A 1 102 ? -12.835 -4.137 10.280 1.00 98.25 102 LEU A O 1
ATOM 783 N N . MET A 1 103 ? -11.636 -3.297 11.988 1.00 98.00 103 MET A N 1
ATOM 784 C CA . MET A 1 103 ? -10.330 -3.710 11.456 1.00 98.00 103 MET A CA 1
ATOM 785 C C . MET A 1 103 ? -10.250 -5.233 11.275 1.00 98.00 103 MET A C 1
ATOM 787 O O . MET A 1 103 ? -9.820 -5.713 10.227 1.00 98.00 103 MET A O 1
ATOM 791 N N . GLY A 1 104 ? -10.748 -6.007 12.246 1.00 97.56 104 GLY A N 1
ATOM 792 C CA . GLY A 1 104 ? -10.851 -7.465 12.127 1.00 97.56 104 GLY A CA 1
ATOM 793 C C . GLY A 1 104 ? -11.732 -7.911 10.958 1.00 97.56 104 GLY A C 1
ATOM 794 O O . GLY A 1 104 ? -11.381 -8.847 10.244 1.00 97.56 104 GLY A O 1
ATOM 795 N N . GLY A 1 105 ? -12.838 -7.209 10.702 1.00 97.38 105 GLY A N 1
ATOM 796 C CA . GLY A 1 105 ? -13.704 -7.450 9.547 1.00 97.38 105 GLY A CA 1
ATOM 797 C C . GLY A 1 105 ? -13.025 -7.172 8.201 1.00 97.38 105 GLY A C 1
ATOM 798 O O . GLY A 1 105 ? -13.263 -7.898 7.231 1.00 97.38 105 GLY A O 1
ATOM 799 N N . ILE A 1 106 ? -12.149 -6.165 8.136 1.00 97.50 106 ILE A N 1
ATOM 800 C CA . ILE A 1 106 ? -11.324 -5.899 6.950 1.00 97.50 106 ILE A CA 1
ATOM 801 C C . ILE A 1 106 ? -10.341 -7.055 6.735 1.00 97.50 106 ILE A C 1
ATOM 803 O O . ILE A 1 106 ? -10.293 -7.612 5.640 1.00 97.50 106 ILE A O 1
ATOM 807 N N . TYR A 1 107 ? -9.617 -7.489 7.770 1.00 97.44 107 TYR A N 1
ATOM 808 C CA . TYR A 1 107 ? -8.673 -8.607 7.642 1.00 97.44 107 TYR A CA 1
ATOM 809 C C . TYR A 1 107 ? -9.364 -9.927 7.294 1.00 97.44 107 TYR A C 1
ATOM 811 O O . TYR A 1 107 ? -8.873 -10.665 6.444 1.00 97.44 107 TYR A O 1
ATOM 819 N N . ALA A 1 108 ? -10.545 -10.195 7.854 1.00 97.06 108 ALA A N 1
ATOM 820 C CA . ALA A 1 108 ? -11.360 -11.341 7.460 1.00 97.06 108 ALA A CA 1
ATOM 821 C C . ALA A 1 108 ? -11.747 -11.289 5.971 1.00 97.06 108 ALA A C 1
ATOM 823 O O . ALA A 1 108 ? -11.770 -12.321 5.302 1.00 97.06 108 ALA A O 1
ATOM 824 N N . SER A 1 109 ? -11.996 -10.091 5.431 1.00 97.19 109 SER A N 1
ATOM 825 C CA . SER A 1 109 ? -12.253 -9.908 3.998 1.00 97.19 109 SER A CA 1
ATOM 826 C C . SER A 1 109 ? -11.000 -10.204 3.169 1.00 97.19 109 SER A C 1
ATOM 828 O O . SER A 1 109 ? -11.094 -10.913 2.174 1.00 97.19 109 SER A O 1
ATOM 830 N N . LEU A 1 110 ? -9.816 -9.764 3.608 1.00 96.31 110 LEU A N 1
ATOM 831 C CA . LEU A 1 110 ? -8.544 -10.080 2.942 1.00 96.31 110 LEU A CA 1
ATOM 832 C C . LEU A 1 110 ? -8.214 -11.586 2.968 1.00 96.31 110 LEU A C 1
ATOM 834 O O . LEU A 1 110 ? -7.723 -12.125 1.975 1.00 96.31 110 LEU A O 1
ATOM 838 N N . VAL A 1 111 ? -8.533 -12.286 4.062 1.00 96.75 111 VAL A N 1
ATOM 839 C CA . VAL A 1 111 ? -8.451 -13.757 4.136 1.00 96.75 111 VAL A CA 1
ATOM 840 C C . VAL A 1 111 ? -9.410 -14.397 3.135 1.00 96.75 111 VAL A C 1
ATOM 842 O O . VAL A 1 111 ? -9.012 -15.277 2.372 1.00 96.75 111 VAL A O 1
ATOM 845 N N . ALA A 1 112 ? -10.666 -13.940 3.094 1.00 96.62 112 ALA A N 1
ATOM 846 C CA . ALA A 1 112 ? -11.662 -14.454 2.157 1.00 96.62 112 ALA A CA 1
ATOM 847 C C . ALA A 1 112 ? -11.237 -14.247 0.694 1.00 96.62 112 ALA A C 1
ATOM 849 O O . ALA A 1 112 ? -11.487 -15.117 -0.134 1.00 96.62 112 ALA A O 1
ATOM 850 N N . MET A 1 113 ? -10.533 -13.151 0.395 1.00 95.75 113 MET A N 1
ATOM 851 C CA . MET A 1 113 ? -9.939 -12.868 -0.917 1.00 95.75 113 MET A CA 1
ATOM 852 C C . MET A 1 113 ? -8.694 -13.713 -1.241 1.00 95.75 113 MET A C 1
ATOM 854 O O . MET A 1 113 ? -8.155 -13.587 -2.335 1.00 95.75 113 MET A O 1
ATOM 858 N N . ARG A 1 114 ? -8.208 -14.577 -0.336 1.00 95.06 114 ARG A N 1
ATOM 859 C CA . ARG A 1 114 ? -6.931 -15.313 -0.497 1.00 95.06 114 ARG A CA 1
ATOM 860 C C . ARG A 1 114 ? -5.728 -14.383 -0.684 1.00 95.06 114 ARG A C 1
ATOM 862 O O . ARG A 1 114 ? -4.809 -14.664 -1.464 1.00 95.06 114 ARG A O 1
ATOM 869 N N . TYR A 1 115 ? -5.760 -13.240 -0.002 1.00 93.50 115 TYR A N 1
ATOM 870 C CA . TYR A 1 115 ? -4.660 -12.284 -0.007 1.00 93.50 115 TYR A CA 1
ATOM 871 C C . TYR A 1 115 ? -3.667 -12.526 1.137 1.00 93.50 115 TYR A C 1
ATOM 873 O O . TYR A 1 115 ? -2.460 -12.438 0.922 1.00 93.50 115 TYR A O 1
ATOM 881 N N . ILE A 1 116 ? -4.179 -12.877 2.319 1.00 95.25 116 ILE A N 1
ATOM 882 C CA . ILE A 1 116 ? -3.393 -13.253 3.502 1.00 95.25 116 ILE A CA 1
ATOM 883 C C . ILE A 1 116 ? -3.885 -14.580 4.083 1.00 95.25 116 ILE A C 1
ATOM 885 O O . ILE A 1 116 ? -5.073 -14.899 3.988 1.00 95.25 116 ILE A O 1
ATOM 889 N N . ASP A 1 117 ? -2.987 -15.335 4.717 1.00 95.75 117 ASP A N 1
ATOM 890 C CA . ASP A 1 117 ? -3.358 -16.503 5.517 1.00 95.75 117 ASP A CA 1
ATOM 891 C C . ASP A 1 117 ? -3.898 -16.066 6.889 1.00 95.75 117 ASP A C 1
ATOM 893 O O . ASP A 1 117 ? -3.295 -15.267 7.608 1.00 95.75 117 ASP A O 1
ATOM 897 N N . SER A 1 118 ? -5.040 -16.637 7.272 1.00 96.94 118 SER A N 1
ATOM 898 C CA . SER A 1 118 ? -5.644 -16.471 8.596 1.00 96.94 118 SER A CA 1
ATOM 899 C C . SER A 1 118 ? -4.712 -16.816 9.763 1.00 96.94 118 SER A C 1
ATOM 901 O O . SER A 1 118 ? -4.859 -16.229 10.834 1.00 96.94 118 SER A O 1
ATOM 903 N N . LYS A 1 119 ? -3.754 -17.735 9.572 1.00 96.75 119 LYS A N 1
ATOM 904 C CA . LYS A 1 119 ? -2.772 -18.135 10.593 1.00 96.75 119 LYS A CA 1
ATOM 905 C C . LYS A 1 119 ? -1.859 -16.990 11.010 1.00 96.75 119 LYS A C 1
ATOM 907 O O . LYS A 1 119 ? -1.435 -16.946 12.160 1.00 96.75 119 LYS A O 1
ATOM 912 N N . GLY A 1 120 ? -1.621 -16.040 10.106 1.00 96.50 120 GLY A N 1
ATOM 913 C CA . GLY A 1 120 ? -0.842 -14.844 10.397 1.00 96.50 120 GLY A CA 1
ATOM 914 C C . GLY A 1 120 ? -1.597 -13.796 11.211 1.00 96.50 120 GLY A C 1
ATOM 915 O O . GLY A 1 120 ? -1.009 -12.779 11.557 1.00 96.50 120 GLY A O 1
ATOM 916 N N . ILE A 1 121 ? -2.880 -13.993 11.537 1.00 97.56 121 ILE A N 1
ATOM 917 C CA . ILE A 1 121 ? -3.670 -13.009 12.285 1.00 97.56 121 ILE A CA 1
ATOM 918 C C . ILE A 1 121 ? -3.718 -13.385 13.765 1.00 97.56 121 ILE A C 1
A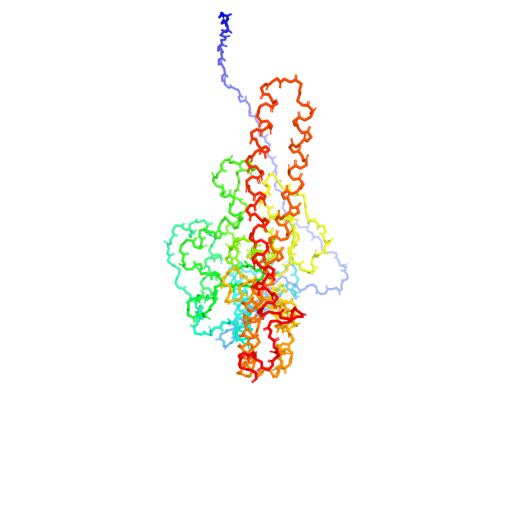TOM 920 O O . ILE A 1 121 ? -4.243 -14.429 14.147 1.00 97.56 121 ILE A O 1
ATOM 924 N N . THR A 1 122 ? -3.252 -12.480 14.625 1.00 96.69 122 THR A N 1
ATOM 925 C CA . THR A 1 122 ? -3.417 -12.595 16.078 1.00 96.69 122 THR A CA 1
ATOM 926 C C . THR A 1 122 ? -4.456 -11.596 16.575 1.00 96.69 122 THR A C 1
ATOM 928 O O . THR A 1 122 ? -4.273 -10.383 16.462 1.00 96.69 122 THR A O 1
ATOM 931 N N . TYR A 1 123 ? -5.530 -12.097 17.180 1.00 95.31 123 TYR A N 1
ATOM 932 C CA . TYR A 1 123 ? -6.576 -11.273 17.789 1.00 95.31 123 TYR A CA 1
ATOM 933 C C . TYR A 1 123 ? -6.232 -10.907 19.236 1.00 95.31 123 TYR A C 1
ATOM 935 O O . TYR A 1 123 ? -5.552 -11.664 19.929 1.00 95.31 123 TYR A O 1
ATOM 943 N N . GLY A 1 124 ? -6.695 -9.738 19.682 1.00 90.88 124 GLY A N 1
ATOM 944 C CA . GLY A 1 124 ? -6.540 -9.307 21.069 1.00 90.88 124 GLY A CA 1
ATOM 945 C C . GLY A 1 124 ? -7.410 -10.106 22.058 1.00 90.88 124 GLY A C 1
ATOM 946 O O . GLY A 1 124 ? -8.230 -10.930 21.648 1.00 90.88 124 GLY A O 1
ATOM 947 N N . PRO A 1 125 ? -7.285 -9.835 23.370 1.00 93.75 125 PRO A N 1
ATOM 948 C CA . PRO A 1 125 ? -6.446 -8.793 23.950 1.00 93.75 125 PRO A CA 1
ATOM 949 C C . PRO A 1 125 ? -4.953 -9.162 23.998 1.00 93.75 125 PRO A C 1
ATOM 951 O O . PRO A 1 125 ? -4.582 -10.277 24.360 1.00 93.75 125 PRO A O 1
ATOM 954 N N . HIS A 1 126 ? -4.087 -8.193 23.703 1.00 91.88 126 HIS A N 1
ATOM 955 C CA . HIS A 1 126 ? -2.630 -8.334 23.742 1.00 91.88 126 HIS A CA 1
ATOM 956 C C . HIS A 1 126 ? -2.032 -7.732 25.010 1.00 91.88 126 HIS A C 1
ATOM 958 O O . HIS A 1 126 ? -2.556 -6.779 25.586 1.00 91.88 126 HIS A O 1
ATOM 964 N N . LYS A 1 127 ? -0.869 -8.242 25.417 1.00 87.50 127 LYS A N 1
ATOM 965 C CA . LYS A 1 127 ? -0.042 -7.587 26.433 1.00 87.50 127 LYS A CA 1
ATOM 966 C C . LYS A 1 127 ? 0.822 -6.527 25.758 1.00 87.50 127 LYS A C 1
ATOM 968 O O . LYS A 1 127 ? 1.614 -6.849 24.878 1.00 87.50 127 LYS A O 1
ATOM 973 N N . MET A 1 128 ? 0.689 -5.278 26.192 1.00 82.19 128 MET A N 1
ATOM 974 C CA . MET A 1 128 ? 1.565 -4.197 25.744 1.00 82.19 128 MET A CA 1
ATOM 975 C C . MET A 1 128 ? 2.779 -4.155 26.663 1.00 82.19 128 MET A C 1
ATOM 977 O O . MET A 1 128 ? 2.641 -3.892 27.856 1.00 82.19 128 MET A O 1
ATOM 981 N N . ASN A 1 129 ? 3.966 -4.422 26.121 1.00 67.69 129 ASN A N 1
ATOM 982 C CA . ASN A 1 129 ? 5.201 -4.200 26.864 1.00 67.69 129 ASN A CA 1
ATOM 983 C C . ASN A 1 129 ? 5.294 -2.701 27.187 1.00 67.69 129 ASN A C 1
ATOM 985 O O . ASN A 1 129 ? 5.158 -1.875 26.281 1.00 67.69 129 ASN A O 1
ATOM 989 N N . GLU A 1 130 ? 5.519 -2.347 28.456 1.00 59.78 130 GLU A N 1
ATOM 990 C CA . GLU A 1 130 ? 5.722 -0.967 28.921 1.00 59.78 130 GLU A CA 1
ATOM 991 C C . GLU A 1 130 ? 7.025 -0.383 28.348 1.00 59.78 130 GLU A C 1
ATOM 993 O O . GLU A 1 130 ? 8.035 -0.199 29.023 1.00 59.78 130 GLU A O 1
ATOM 998 N N . THR A 1 131 ? 7.043 -0.133 27.048 1.00 52.81 131 THR A N 1
ATOM 999 C CA . THR A 1 131 ? 8.190 0.419 26.340 1.00 52.81 131 THR A CA 1
ATOM 1000 C C . THR A 1 131 ? 8.087 1.938 26.286 1.00 52.81 131 THR A C 1
ATOM 1002 O O . THR A 1 131 ? 7.004 2.505 26.369 1.00 52.81 131 THR A O 1
ATOM 1005 N N . LYS A 1 132 ? 9.218 2.640 26.131 1.00 54.75 132 LYS A N 1
ATOM 1006 C CA . LYS A 1 132 ? 9.282 4.118 26.077 1.00 54.75 132 LYS A CA 1
ATOM 1007 C C . LYS A 1 132 ? 8.207 4.814 25.202 1.00 54.75 132 LYS A C 1
ATOM 1009 O O . LYS A 1 132 ? 7.785 5.892 25.625 1.00 54.75 132 LYS A O 1
ATOM 1014 N N . PRO A 1 133 ? 7.740 4.271 24.053 1.00 58.16 133 PRO A N 1
ATOM 1015 C CA . PRO A 1 133 ? 6.664 4.878 23.262 1.00 58.16 133 PRO A CA 1
ATOM 1016 C C . PRO A 1 133 ? 5.345 5.062 24.029 1.00 58.16 133 PRO A C 1
ATOM 1018 O O . PRO A 1 133 ? 4.644 6.044 23.784 1.00 58.16 133 PRO A O 1
ATOM 1021 N N . SER A 1 134 ? 5.039 4.193 25.004 1.00 59.66 134 SER A N 1
ATOM 1022 C CA . SER A 1 134 ? 3.807 4.273 25.806 1.00 59.66 134 SER A CA 1
ATOM 1023 C C . SER A 1 134 ? 3.720 5.555 26.638 1.00 59.66 134 SER A C 1
ATOM 1025 O O . SER A 1 134 ? 2.626 6.057 26.878 1.00 59.66 134 SER A O 1
ATOM 1027 N N . LYS A 1 135 ? 4.863 6.156 27.004 1.00 66.44 135 LYS A N 1
ATOM 1028 C CA . LYS A 1 135 ? 4.913 7.383 27.819 1.00 66.44 135 LYS A CA 1
ATOM 1029 C C . LYS A 1 135 ? 4.331 8.609 27.117 1.00 66.44 135 LYS A C 1
ATOM 1031 O O . LYS A 1 135 ? 3.945 9.561 27.785 1.00 66.44 135 LYS A O 1
ATOM 1036 N N . ASN A 1 136 ? 4.268 8.591 25.786 1.00 76.62 136 ASN A N 1
ATOM 1037 C CA . ASN A 1 136 ? 3.724 9.692 24.996 1.00 76.62 136 ASN A CA 1
ATOM 1038 C C . ASN A 1 136 ? 2.304 9.407 24.488 1.00 76.62 136 ASN A C 1
ATOM 1040 O O . ASN A 1 136 ? 1.767 10.237 23.755 1.00 76.62 136 ASN A O 1
ATOM 1044 N N . MET A 1 137 ? 1.691 8.277 24.845 1.00 86.69 137 MET A N 1
ATOM 1045 C CA . MET A 1 137 ? 0.353 7.886 24.398 1.00 86.69 137 MET A CA 1
ATOM 1046 C C . MET A 1 137 ? -0.665 8.023 25.528 1.00 86.69 137 MET A C 1
ATOM 1048 O O . MET A 1 137 ? -0.344 7.884 26.704 1.00 86.69 137 MET A O 1
ATOM 1052 N N . SER A 1 138 ? -1.913 8.303 25.164 1.00 91.50 138 SER A N 1
ATOM 1053 C CA . SER A 1 138 ? -3.021 8.260 26.116 1.00 91.50 138 SER A CA 1
ATOM 1054 C C . SER A 1 138 ? -3.377 6.808 26.480 1.00 91.50 138 SER A C 1
ATOM 1056 O O . SER A 1 138 ? -3.201 5.913 25.645 1.00 91.50 138 SER A O 1
ATOM 1058 N N . PRO A 1 139 ? -3.949 6.559 27.674 1.00 91.44 139 PRO A N 1
ATOM 1059 C CA . PRO A 1 139 ? -4.457 5.237 28.049 1.00 91.44 139 PRO A CA 1
ATOM 1060 C C . PRO A 1 139 ? -5.451 4.654 27.034 1.00 91.44 139 PRO A C 1
ATOM 1062 O O . PRO A 1 139 ? -5.454 3.450 26.804 1.00 91.44 139 PRO A O 1
ATOM 1065 N N . ALA A 1 140 ? -6.234 5.510 26.371 1.00 93.75 140 ALA A N 1
ATOM 1066 C CA . ALA A 1 140 ? -7.178 5.126 25.323 1.00 93.75 140 ALA A CA 1
ATOM 1067 C C . ALA A 1 140 ? -6.498 4.473 24.106 1.00 93.75 140 ALA A C 1
ATOM 1069 O O . ALA A 1 140 ? -6.974 3.462 23.596 1.00 93.75 140 ALA A O 1
ATOM 1070 N N . ILE A 1 141 ? -5.358 5.011 23.657 1.00 94.69 141 ILE A N 1
ATOM 1071 C CA . ILE A 1 141 ? -4.588 4.419 22.551 1.00 94.69 141 ILE A CA 1
ATOM 1072 C C . ILE A 1 141 ? -3.924 3.112 22.982 1.00 94.69 141 ILE A C 1
ATOM 1074 O O . ILE A 1 141 ? -3.927 2.148 22.223 1.00 94.69 141 ILE A O 1
ATOM 1078 N N . ILE A 1 142 ? -3.418 3.039 24.216 1.00 92.25 142 ILE A N 1
ATOM 1079 C CA . ILE A 1 142 ? -2.875 1.787 24.761 1.00 92.25 142 ILE A CA 1
ATOM 1080 C C . ILE A 1 142 ? -3.968 0.709 24.788 1.00 92.25 142 ILE A C 1
ATOM 1082 O O . ILE A 1 142 ? -3.724 -0.419 24.368 1.00 92.25 142 ILE A O 1
ATOM 1086 N N . GLN A 1 143 ? -5.184 1.063 25.212 1.00 93.44 143 GLN A N 1
ATOM 1087 C CA . GLN A 1 143 ? -6.329 0.157 25.204 1.00 93.44 143 GLN A CA 1
ATOM 1088 C C . GLN A 1 143 ? -6.711 -0.283 23.784 1.00 93.44 143 GLN A C 1
ATOM 1090 O O . GLN A 1 143 ? -6.977 -1.464 23.562 1.00 93.44 143 GLN A O 1
ATOM 1095 N N . LEU A 1 144 ? -6.705 0.629 22.806 1.00 96.06 144 LEU A N 1
ATOM 1096 C CA . LEU A 1 144 ? -6.916 0.275 21.402 1.00 96.06 144 LEU A CA 1
ATOM 1097 C C . LEU A 1 144 ? -5.874 -0.743 20.928 1.00 96.06 144 LEU A C 1
ATOM 1099 O O . LEU A 1 144 ? -6.237 -1.774 20.372 1.00 96.06 144 LEU A O 1
ATOM 1103 N N . TYR A 1 145 ? -4.593 -0.496 21.199 1.00 95.06 145 TYR A N 1
ATOM 1104 C CA . TYR A 1 145 ? -3.506 -1.391 20.803 1.00 95.06 145 TYR A CA 1
ATOM 1105 C C . TYR A 1 145 ? -3.596 -2.774 21.449 1.00 95.06 145 TYR A C 1
ATOM 1107 O O . TYR A 1 145 ? -3.187 -3.763 20.845 1.00 95.06 145 TYR A O 1
ATOM 1115 N N . GLN A 1 146 ? -4.162 -2.876 22.650 1.00 94.50 146 GLN A N 1
ATOM 1116 C CA . GLN A 1 146 ? -4.457 -4.174 23.251 1.00 94.50 146 GLN A CA 1
ATOM 1117 C C . GLN A 1 146 ? -5.538 -4.925 22.471 1.00 94.50 146 GLN A C 1
ATOM 1119 O O . GLN A 1 146 ? -5.498 -6.147 22.433 1.00 94.50 146 GLN A O 1
ATOM 1124 N N . LYS A 1 147 ? -6.501 -4.234 21.855 1.00 96.56 147 LYS A N 1
ATOM 1125 C CA . LYS A 1 147 ? -7.661 -4.854 21.197 1.00 96.56 147 LYS A CA 1
ATOM 1126 C C . LYS A 1 147 ? -7.468 -5.120 19.706 1.00 96.56 147 LYS A C 1
ATOM 1128 O O . LYS A 1 147 ? -8.093 -6.046 19.195 1.00 96.56 147 LYS A O 1
ATOM 1133 N N . LEU A 1 148 ? -6.652 -4.319 19.018 1.00 97.38 148 LEU A N 1
ATOM 1134 C CA . LEU A 1 148 ? -6.458 -4.433 17.571 1.00 97.38 148 LEU A CA 1
ATOM 1135 C C . LEU A 1 148 ? -6.016 -5.852 17.171 1.00 97.38 148 LEU A C 1
ATOM 1137 O O . LEU A 1 148 ? -5.164 -6.447 17.838 1.00 97.38 148 LEU A O 1
ATOM 1141 N N . PRO A 1 149 ? -6.562 -6.409 16.079 1.00 97.50 149 PRO A N 1
ATOM 1142 C CA . PRO A 1 149 ? -5.945 -7.557 15.441 1.00 97.50 149 PRO A CA 1
ATOM 1143 C C . PRO A 1 149 ? -4.625 -7.125 14.793 1.00 97.50 149 PRO A C 1
ATOM 1145 O O . PRO A 1 149 ? -4.530 -6.035 14.229 1.00 97.50 149 PRO A O 1
ATOM 1148 N N . TYR A 1 150 ? -3.622 -7.994 14.852 1.00 97.00 150 TYR A N 1
ATOM 1149 C CA . TYR A 1 150 ? -2.320 -7.775 14.224 1.00 97.00 150 TYR A CA 1
ATOM 1150 C C . TYR A 1 150 ? -2.022 -8.881 13.223 1.00 97.00 150 TYR A C 1
ATOM 1152 O O . TYR A 1 150 ? -2.396 -10.033 13.453 1.00 97.00 150 TYR A O 1
ATOM 1160 N N . VAL A 1 151 ? -1.359 -8.520 12.126 1.00 95.81 151 VAL A N 1
ATOM 1161 C CA . VAL A 1 151 ? -0.977 -9.445 11.055 1.00 95.81 151 VAL A CA 1
ATOM 1162 C C . VAL A 1 151 ? 0.535 -9.619 11.076 1.00 95.81 151 VAL A C 1
ATOM 1164 O O . VAL A 1 151 ? 1.280 -8.646 10.979 1.00 95.81 151 VAL A O 1
ATOM 1167 N N . ASP A 1 152 ? 0.986 -10.859 11.214 1.00 94.62 152 ASP A N 1
ATOM 1168 C CA . ASP A 1 152 ? 2.385 -11.236 11.076 1.00 94.62 152 ASP A CA 1
ATOM 1169 C C . ASP A 1 152 ? 2.681 -11.547 9.608 1.00 94.62 152 ASP A C 1
ATOM 1171 O O . ASP A 1 152 ? 2.274 -12.586 9.093 1.00 94.62 152 ASP A O 1
ATOM 1175 N N . GLY A 1 153 ? 3.351 -10.623 8.918 1.00 91.56 153 GLY A N 1
ATOM 1176 C CA . G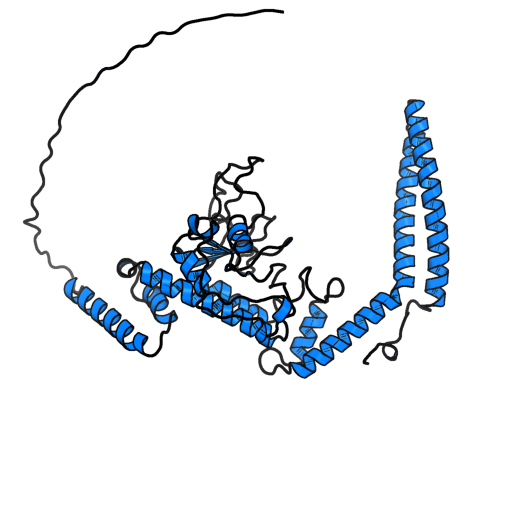LY A 1 153 ? 3.550 -10.687 7.468 1.00 91.56 153 GLY A CA 1
ATOM 1177 C C . GLY A 1 153 ? 4.178 -11.988 6.940 1.00 91.56 153 GLY A C 1
ATOM 1178 O O . GLY A 1 153 ? 3.653 -12.538 5.969 1.00 91.56 153 GLY A O 1
ATOM 1179 N N . PRO A 1 154 ? 5.238 -12.542 7.566 1.00 92.44 154 PRO A N 1
ATOM 1180 C CA . PRO A 1 154 ? 5.810 -13.831 7.182 1.00 92.44 154 PRO A CA 1
ATOM 1181 C C . PRO A 1 154 ? 4.806 -14.990 7.252 1.00 92.44 154 PRO A C 1
ATOM 1183 O O . PRO A 1 154 ? 4.716 -15.762 6.300 1.00 92.44 154 PRO A O 1
ATOM 1186 N N . GLU A 1 155 ? 4.031 -15.092 8.335 1.00 94.94 155 GLU A N 1
ATOM 1187 C CA . GLU A 1 155 ? 3.038 -16.162 8.530 1.00 94.94 155 GLU A CA 1
ATOM 1188 C C . GLU A 1 155 ? 1.790 -15.942 7.656 1.00 94.94 155 GLU A C 1
ATOM 1190 O O . GLU A 1 155 ? 1.223 -16.886 7.111 1.00 94.94 155 GLU A O 1
ATOM 1195 N N . ALA A 1 156 ? 1.382 -14.685 7.462 1.00 94.00 156 ALA A N 1
ATOM 1196 C CA . ALA A 1 156 ? 0.284 -14.294 6.581 1.00 94.00 156 ALA A CA 1
ATOM 1197 C C . ALA A 1 156 ? 0.640 -14.427 5.090 1.00 94.00 156 ALA A C 1
ATOM 1199 O O . ALA A 1 156 ? -0.251 -14.455 4.238 1.00 94.00 156 ALA A O 1
ATOM 1200 N N . GLY A 1 157 ? 1.934 -14.484 4.767 1.00 91.50 157 GLY A N 1
ATOM 1201 C CA . GLY A 1 157 ? 2.462 -14.554 3.410 1.00 91.50 157 GLY A CA 1
ATOM 1202 C C . GLY A 1 157 ? 2.446 -13.230 2.639 1.00 91.50 157 GLY A C 1
ATOM 1203 O O . GLY A 1 157 ? 2.691 -13.265 1.427 1.00 91.50 157 GLY A O 1
ATOM 1204 N N . ASN A 1 158 ? 2.157 -12.102 3.301 1.00 89.88 158 ASN A N 1
ATOM 1205 C CA . ASN A 1 158 ? 2.133 -10.760 2.717 1.00 89.88 158 ASN A CA 1
ATOM 1206 C C . ASN A 1 158 ? 2.343 -9.668 3.785 1.00 89.88 158 ASN A C 1
ATOM 1208 O O . ASN A 1 158 ? 1.840 -9.798 4.899 1.00 89.88 158 ASN A O 1
ATOM 1212 N N . PHE A 1 159 ? 3.045 -8.590 3.436 1.00 89.62 159 PHE A N 1
ATOM 1213 C CA . PHE A 1 159 ? 3.332 -7.453 4.323 1.00 89.62 159 PHE A CA 1
ATOM 1214 C C . PHE A 1 159 ? 2.483 -6.219 4.003 1.00 89.62 159 PHE A C 1
ATOM 1216 O O . PHE A 1 159 ? 2.210 -5.407 4.891 1.00 89.62 159 PHE A O 1
ATOM 1223 N N . ASP A 1 160 ? 2.032 -6.105 2.755 1.00 88.56 160 ASP A N 1
ATOM 1224 C CA . ASP A 1 160 ? 1.324 -4.927 2.284 1.00 88.56 160 ASP A CA 1
ATOM 1225 C C . ASP A 1 160 ? -0.143 -4.991 2.679 1.00 88.56 160 ASP A C 1
ATOM 1227 O O . ASP A 1 160 ? -0.857 -5.957 2.391 1.00 88.56 160 ASP A O 1
ATOM 1231 N N . PHE A 1 161 ? -0.609 -3.907 3.277 1.00 89.19 161 PHE A N 1
ATOM 1232 C CA . PHE A 1 161 ? -2.016 -3.586 3.388 1.00 89.19 161 PHE A CA 1
ATOM 1233 C C . PHE A 1 161 ? -2.502 -2.892 2.096 1.00 89.19 161 PHE A C 1
ATOM 1235 O O . PHE A 1 161 ? -1.843 -2.871 1.055 1.00 89.19 161 PHE A O 1
ATOM 1242 N N . LEU A 1 162 ? -3.724 -2.368 2.114 1.00 85.06 162 LEU A N 1
ATOM 1243 C CA . LEU A 1 162 ? -4.319 -1.689 0.970 1.00 85.06 162 LEU A CA 1
ATOM 1244 C C . LEU A 1 162 ? -3.640 -0.344 0.695 1.00 85.06 162 LEU A C 1
ATOM 1246 O O . LEU A 1 162 ? -3.164 0.333 1.607 1.00 85.06 162 LEU A O 1
ATOM 1250 N N . LEU A 1 163 ? -3.684 0.074 -0.575 1.00 82.06 163 LEU A N 1
ATOM 1251 C CA . LEU A 1 163 ? -3.305 1.426 -1.004 1.00 82.06 163 LEU A CA 1
ATOM 1252 C C . LEU A 1 163 ? -1.865 1.815 -0.613 1.00 82.06 163 LEU A C 1
ATOM 1254 O O . LEU A 1 163 ? -1.606 2.927 -0.156 1.00 82.06 163 LEU A O 1
ATOM 1258 N N . GLY A 1 164 ? -0.938 0.868 -0.784 1.00 81.50 164 GLY A N 1
ATOM 1259 C CA . GLY A 1 164 ? 0.503 1.070 -0.601 1.00 81.50 164 GLY A CA 1
ATOM 1260 C C . GLY A 1 164 ? 0.965 1.167 0.855 1.00 81.50 164 GLY A C 1
ATOM 1261 O O . GLY A 1 164 ? 2.129 1.458 1.094 1.00 81.50 164 GLY A O 1
ATOM 1262 N N . SER A 1 165 ? 0.070 0.971 1.825 1.00 88.38 165 SER A N 1
ATOM 1263 C CA . SER A 1 165 ? 0.428 0.907 3.248 1.00 88.38 165 SER A CA 1
ATOM 1264 C C . SER A 1 165 ? 0.762 -0.527 3.674 1.00 88.38 165 SER A C 1
ATOM 1266 O O . SER A 1 165 ? 0.546 -1.462 2.911 1.00 88.38 165 SER A O 1
ATOM 1268 N N . GLU A 1 166 ? 1.267 -0.719 4.892 1.00 91.06 166 GLU A N 1
ATOM 1269 C CA . GLU A 1 166 ? 1.636 -2.023 5.456 1.00 91.06 166 GLU A CA 1
ATOM 1270 C C . GLU A 1 166 ? 0.767 -2.383 6.668 1.00 91.06 166 GLU A C 1
ATOM 1272 O O . GLU A 1 166 ? 0.199 -1.518 7.351 1.00 91.06 166 GLU A O 1
ATOM 1277 N N . PHE A 1 167 ? 0.688 -3.677 6.982 1.00 93.12 167 PHE A N 1
ATOM 1278 C CA . PHE A 1 167 ? 0.115 -4.109 8.254 1.00 93.12 167 PHE A CA 1
ATOM 1279 C C . PHE A 1 167 ? 0.958 -3.580 9.423 1.00 93.12 167 PHE A C 1
ATOM 1281 O O . PHE A 1 167 ? 2.182 -3.697 9.426 1.00 93.12 167 PHE A O 1
ATOM 1288 N N . ALA A 1 168 ? 0.295 -3.011 10.430 1.00 91.94 168 ALA A N 1
ATOM 1289 C CA . ALA A 1 168 ? 0.951 -2.574 11.658 1.00 91.94 168 ALA A CA 1
ATOM 1290 C C . ALA A 1 168 ? 0.902 -3.657 12.738 1.00 91.94 168 ALA A C 1
ATOM 1292 O O . ALA A 1 168 ? -0.112 -4.338 12.884 1.00 91.94 168 ALA A O 1
ATOM 1293 N N . ASP A 1 169 ? 1.950 -3.737 13.553 1.00 93.25 169 ASP A N 1
ATOM 1294 C CA . ASP A 1 169 ? 2.000 -4.437 14.832 1.00 93.25 169 ASP A CA 1
ATOM 1295 C C . ASP A 1 169 ? 2.567 -3.517 15.923 1.00 93.25 169 ASP A C 1
ATOM 1297 O O . ASP A 1 169 ? 3.762 -3.500 16.235 1.00 93.25 169 ASP A O 1
ATOM 1301 N N . PHE A 1 170 ? 1.675 -2.773 16.575 1.00 91.38 170 PHE A N 1
ATOM 1302 C CA . PHE A 1 170 ? 2.051 -1.810 17.610 1.00 91.38 170 PHE A CA 1
ATOM 1303 C C . PHE A 1 170 ? 2.480 -2.446 18.940 1.00 91.38 170 PHE A C 1
ATOM 1305 O O . PHE A 1 170 ? 2.844 -1.727 19.875 1.00 91.38 170 PHE A O 1
ATOM 1312 N N . ARG A 1 171 ? 2.492 -3.782 19.048 1.00 89.50 171 ARG A N 1
ATOM 1313 C CA . ARG A 1 171 ? 3.164 -4.476 20.161 1.00 89.50 171 ARG A CA 1
ATOM 1314 C C . ARG A 1 171 ? 4.682 -4.324 20.047 1.00 89.50 171 ARG A C 1
ATOM 1316 O O . ARG A 1 171 ? 5.385 -4.405 21.058 1.00 89.50 171 ARG A O 1
ATOM 1323 N N . LYS A 1 172 ? 5.190 -4.083 18.832 1.00 89.62 172 LYS A N 1
ATOM 1324 C CA . LYS A 1 172 ? 6.603 -3.823 18.560 1.00 89.62 172 LYS A CA 1
ATOM 1325 C C . LYS A 1 172 ? 6.933 -2.351 18.854 1.00 89.62 172 LYS A C 1
ATOM 1327 O O . LYS A 1 172 ? 6.288 -1.451 18.313 1.00 89.62 172 LYS A O 1
ATOM 1332 N N . PRO A 1 173 ? 7.956 -2.067 19.682 1.00 86.81 173 PRO A N 1
ATOM 1333 C CA . PRO A 1 173 ? 8.251 -0.699 20.114 1.00 86.81 173 PRO A CA 1
ATOM 1334 C C . PRO A 1 173 ? 8.624 0.267 18.985 1.00 86.81 173 PRO A C 1
ATOM 1336 O O . PRO A 1 173 ? 8.296 1.448 19.078 1.00 86.81 173 PRO A O 1
ATOM 1339 N N . GLU A 1 174 ? 9.301 -0.211 17.938 1.00 85.62 174 GLU A N 1
ATOM 1340 C CA . GLU A 1 174 ? 9.699 0.644 16.813 1.00 85.62 174 GLU A CA 1
ATOM 1341 C C . GLU A 1 174 ? 8.488 1.061 15.974 1.00 85.62 174 GLU A C 1
ATOM 1343 O O . GLU A 1 174 ? 8.324 2.248 15.713 1.00 85.62 174 GLU A O 1
ATOM 1348 N N . GLU A 1 175 ? 7.556 0.150 15.685 1.00 88.69 175 GLU A N 1
ATOM 1349 C CA . GLU A 1 175 ? 6.321 0.491 14.963 1.00 88.69 175 GLU A CA 1
ATOM 1350 C C . GLU A 1 175 ? 5.428 1.439 15.787 1.00 88.69 175 GLU A C 1
ATOM 1352 O O . GLU A 1 175 ? 4.880 2.418 15.279 1.00 88.69 175 GLU A O 1
ATOM 1357 N N . ALA A 1 176 ? 5.346 1.227 17.105 1.00 88.31 176 ALA A N 1
ATOM 1358 C CA . ALA A 1 176 ? 4.653 2.137 18.019 1.00 88.31 176 ALA A CA 1
ATOM 1359 C C . ALA A 1 176 ? 5.302 3.536 18.087 1.00 88.31 176 ALA A C 1
ATOM 1361 O O . ALA A 1 176 ? 4.625 4.530 18.367 1.00 88.31 176 ALA A O 1
ATOM 1362 N N . LYS A 1 177 ? 6.614 3.631 17.853 1.00 86.00 177 LYS A N 1
ATOM 1363 C CA . LYS A 1 177 ? 7.358 4.893 17.775 1.00 86.00 177 LYS A CA 1
ATOM 1364 C C . LYS A 1 177 ? 7.164 5.569 16.416 1.00 86.00 177 LYS A C 1
ATOM 1366 O O . LYS A 1 177 ? 6.908 6.771 16.401 1.00 86.00 177 LYS A O 1
ATOM 1371 N N . GLU A 1 178 ? 7.223 4.821 15.316 1.00 86.38 178 GLU A N 1
ATOM 1372 C CA . GLU A 1 178 ? 6.920 5.288 13.952 1.00 86.38 178 GLU A CA 1
ATOM 1373 C C . GLU A 1 178 ? 5.502 5.859 13.857 1.00 86.38 178 GLU A C 1
ATOM 1375 O O . GLU A 1 178 ? 5.298 6.921 13.276 1.00 86.38 178 GLU A O 1
ATOM 1380 N N . ALA A 1 179 ? 4.537 5.257 14.556 1.00 88.88 179 ALA A N 1
ATOM 1381 C CA . ALA A 1 179 ? 3.167 5.760 14.666 1.00 88.88 179 ALA A CA 1
ATOM 1382 C C . ALA A 1 179 ? 3.062 7.199 15.221 1.00 88.88 179 ALA A C 1
ATOM 1384 O O . ALA A 1 179 ? 2.022 7.850 15.102 1.00 88.88 179 ALA A O 1
ATOM 1385 N N . ARG A 1 180 ? 4.122 7.714 15.863 1.00 88.06 180 ARG A N 1
ATOM 1386 C CA . ARG A 1 180 ? 4.197 9.098 16.362 1.00 88.06 180 ARG A CA 1
ATOM 1387 C C . ARG A 1 180 ? 4.787 10.086 15.360 1.00 88.06 180 ARG A C 1
ATOM 1389 O O . ARG A 1 180 ? 4.710 11.286 15.621 1.00 88.06 180 ARG A O 1
ATOM 1396 N N . ASP A 1 181 ? 5.351 9.595 14.264 1.00 85.81 181 ASP A N 1
ATOM 1397 C CA . ASP A 1 181 ? 5.880 10.366 13.141 1.00 85.81 181 ASP A CA 1
ATOM 1398 C C . ASP A 1 181 ? 5.428 9.751 11.801 1.00 85.81 181 ASP A C 1
ATOM 1400 O O . ASP A 1 181 ? 6.258 9.328 10.996 1.00 85.81 181 ASP A O 1
ATOM 1404 N N . PRO A 1 182 ? 4.109 9.667 11.551 1.00 83.12 182 PRO A N 1
ATOM 1405 C CA . PRO A 1 182 ? 3.571 8.956 10.396 1.00 83.12 182 PRO A CA 1
ATOM 1406 C C . PRO A 1 182 ? 4.035 9.552 9.054 1.00 83.12 182 PRO A C 1
ATOM 1408 O O . PRO A 1 182 ? 4.184 8.827 8.081 1.00 83.12 182 PRO A O 1
ATOM 1411 N N . PHE A 1 183 ? 4.336 10.852 8.987 1.00 81.81 183 PHE A N 1
ATOM 1412 C CA . PHE A 1 183 ? 4.840 11.485 7.760 1.00 81.81 183 PHE A CA 1
ATOM 1413 C C . PHE A 1 183 ? 6.368 11.418 7.606 1.00 81.81 183 PHE A C 1
ATOM 1415 O O . PHE A 1 183 ? 6.904 12.062 6.704 1.00 81.81 183 PHE A O 1
ATOM 1422 N N . GLN A 1 184 ? 7.079 10.720 8.503 1.00 79.44 184 GLN A N 1
ATOM 1423 C CA . GLN A 1 184 ? 8.548 10.631 8.524 1.00 79.44 184 GLN A CA 1
ATOM 1424 C C . GLN A 1 184 ? 9.241 12.007 8.485 1.00 79.44 184 GLN A C 1
ATOM 1426 O O . GLN A 1 184 ? 10.306 12.188 7.892 1.00 79.44 184 GLN A O 1
ATOM 1431 N N . ARG A 1 185 ? 8.626 13.020 9.105 1.00 73.69 185 ARG A N 1
ATOM 1432 C CA . ARG A 1 185 ? 9.134 14.404 9.102 1.00 73.69 185 ARG A CA 1
ATOM 1433 C C . ARG A 1 185 ? 10.100 14.667 10.247 1.00 73.69 185 ARG A C 1
ATOM 1435 O O . ARG A 1 185 ? 10.649 15.762 10.333 1.00 73.69 185 ARG A O 1
ATOM 1442 N N . ASN A 1 186 ? 10.312 13.675 11.110 1.00 68.81 186 ASN A N 1
ATOM 1443 C CA . ASN A 1 186 ? 11.038 13.765 12.357 1.00 68.81 186 ASN A CA 1
ATOM 1444 C C . ASN A 1 186 ? 10.551 14.967 13.184 1.00 68.81 186 ASN A C 1
ATOM 1446 O O . ASN A 1 186 ? 11.117 16.059 13.069 1.00 68.81 186 ASN A O 1
ATOM 1450 N N . PRO A 1 187 ? 9.571 14.787 14.091 1.00 58.75 187 PRO A N 1
ATOM 1451 C CA . PRO A 1 187 ? 8.994 15.881 14.872 1.00 58.75 187 PRO A CA 1
ATOM 1452 C C . PRO A 1 187 ? 10.010 16.562 15.803 1.00 58.75 187 PRO A C 1
ATOM 1454 O O . PRO A 1 187 ? 9.695 17.585 16.408 1.00 58.75 187 PRO A O 1
ATOM 1457 N N . SER A 1 188 ? 11.216 15.994 15.945 1.00 58.41 188 SER A N 1
ATOM 1458 C CA . SER A 1 188 ? 12.333 16.562 16.703 1.00 58.41 188 SER A CA 1
ATOM 1459 C C . SER A 1 188 ? 13.394 17.264 15.840 1.00 58.41 188 SER A C 1
ATOM 1461 O O . SER A 1 188 ? 14.262 17.949 16.388 1.00 58.41 188 SER A O 1
ATOM 1463 N N . SER A 1 189 ? 13.349 17.124 14.510 1.00 53.56 189 SER A N 1
ATOM 1464 C CA . SER A 1 189 ? 14.300 17.778 13.609 1.00 53.56 189 SER A CA 1
ATOM 1465 C C . SER A 1 189 ? 13.931 19.246 13.398 1.00 53.56 189 SER A C 1
ATOM 1467 O O . SER A 1 189 ? 12.776 19.594 13.184 1.00 53.56 189 SER A O 1
ATOM 1469 N N . LYS A 1 190 ? 14.927 20.137 13.462 1.00 50.81 190 LYS A N 1
ATOM 1470 C CA . LYS A 1 190 ? 14.730 21.593 13.334 1.00 50.81 190 LYS A CA 1
ATOM 1471 C C . LYS A 1 190 ? 14.607 22.072 11.879 1.00 50.81 190 LYS A C 1
ATOM 1473 O O . LYS A 1 190 ? 14.633 23.278 11.639 1.00 50.81 190 LYS A O 1
ATOM 1478 N N . ALA A 1 191 ? 14.527 21.163 10.911 1.00 45.88 191 ALA A N 1
ATOM 1479 C CA . ALA A 1 191 ? 14.561 21.498 9.495 1.00 45.88 191 ALA A CA 1
ATOM 1480 C C . ALA A 1 191 ? 13.145 21.814 8.979 1.00 45.88 191 ALA A C 1
ATOM 1482 O O . ALA A 1 191 ? 12.463 20.986 8.395 1.00 45.88 191 ALA A O 1
ATOM 1483 N N . ASN A 1 192 ? 12.742 23.068 9.187 1.00 50.94 192 ASN A N 1
ATOM 1484 C CA . ASN A 1 192 ? 11.793 23.808 8.349 1.00 50.94 192 ASN A CA 1
ATOM 1485 C C . ASN A 1 192 ? 10.333 23.307 8.300 1.00 50.94 192 ASN A C 1
ATOM 1487 O O . ASN A 1 192 ? 9.791 23.025 7.237 1.00 50.94 192 ASN A O 1
ATOM 1491 N N . SER A 1 193 ? 9.646 23.312 9.444 1.00 49.03 193 SER A N 1
ATOM 1492 C CA . SER A 1 193 ? 8.272 23.840 9.601 1.00 49.03 193 SER A CA 1
ATOM 1493 C C . SER A 1 193 ? 7.837 23.696 11.063 1.00 49.03 193 SER A C 1
ATOM 1495 O O . SER A 1 193 ? 7.317 22.668 11.477 1.00 49.03 193 SER A O 1
ATOM 1497 N N . THR A 1 194 ? 8.114 24.735 11.862 1.00 50.31 194 THR A N 1
ATOM 1498 C CA . THR A 1 194 ? 7.393 25.029 13.122 1.00 50.31 194 THR A CA 1
ATOM 1499 C C . THR A 1 194 ? 7.171 23.828 14.058 1.00 50.31 194 THR A C 1
ATOM 1501 O O . THR A 1 194 ? 6.061 23.556 14.501 1.00 50.31 194 THR A O 1
ATOM 1504 N N . ASN A 1 195 ? 8.286 23.148 14.364 1.00 56.38 195 ASN A N 1
ATOM 1505 C CA . ASN A 1 195 ? 8.602 22.280 15.512 1.00 56.38 195 ASN A CA 1
ATOM 1506 C C . ASN A 1 195 ? 7.492 22.093 16.563 1.00 56.38 195 ASN A C 1
ATOM 1508 O O . ASN A 1 195 ? 7.575 22.619 17.676 1.00 56.38 195 ASN A O 1
ATOM 1512 N N . GLY A 1 196 ? 6.482 21.291 16.241 1.00 59.91 196 GLY A N 1
ATOM 1513 C CA . GLY A 1 196 ? 5.434 20.904 17.172 1.00 59.91 196 GLY A CA 1
ATOM 1514 C C . GLY A 1 196 ? 5.013 19.461 16.949 1.00 59.91 196 GLY A C 1
ATOM 1515 O O . GLY A 1 196 ? 5.040 18.947 15.830 1.00 59.91 196 GLY A O 1
ATOM 1516 N N . ARG A 1 197 ? 4.588 18.806 18.029 1.00 68.25 197 ARG A N 1
ATOM 1517 C CA . ARG A 1 197 ? 3.905 17.516 17.959 1.00 68.25 197 ARG A CA 1
ATOM 1518 C C . ARG A 1 197 ? 2.646 17.686 17.099 1.00 68.25 197 ARG A C 1
ATOM 1520 O O . ARG A 1 197 ? 1.746 18.413 17.497 1.00 68.25 197 ARG A O 1
ATOM 1527 N N . TYR A 1 198 ? 2.610 17.044 15.933 1.00 79.94 198 TYR A N 1
ATOM 1528 C CA . TYR A 1 198 ? 1.492 17.139 14.982 1.00 79.94 198 TYR A CA 1
ATOM 1529 C C . TYR A 1 198 ? 0.524 15.949 15.060 1.00 79.94 198 TYR A C 1
ATOM 1531 O O . TYR A 1 198 ? -0.525 15.971 14.434 1.00 79.94 198 TYR A O 1
ATOM 1539 N N . VAL A 1 199 ? 0.862 14.923 15.847 1.00 88.19 199 VAL A N 1
ATOM 1540 C CA . VAL A 1 199 ? -0.054 13.839 16.225 1.00 88.19 199 VAL A CA 1
ATOM 1541 C C . VAL A 1 199 ? -0.306 13.938 17.722 1.00 88.19 199 VAL A C 1
ATOM 1543 O O . VAL A 1 199 ? 0.640 13.845 18.513 1.00 88.19 199 VAL A O 1
ATOM 1546 N N . SER A 1 200 ? -1.556 14.056 18.146 1.00 90.50 200 SER A N 1
ATOM 1547 C CA . SER A 1 200 ? -1.931 14.150 19.563 1.00 90.50 200 SER A CA 1
ATOM 1548 C C . SER A 1 200 ? -1.794 12.812 20.318 1.00 90.50 200 SER A C 1
ATOM 1550 O O . SER A 1 200 ? -1.778 11.752 19.692 1.00 90.50 200 SER A O 1
ATOM 1552 N N . PRO A 1 201 ? -1.663 12.788 21.664 1.00 91.69 201 PRO A N 1
ATOM 1553 C CA . PRO A 1 201 ? -1.561 11.540 22.449 1.00 91.69 201 PRO A CA 1
ATOM 1554 C C . PRO A 1 201 ? -2.733 10.561 22.301 1.00 91.69 201 PRO A C 1
ATOM 1556 O O . PRO A 1 201 ? -2.598 9.380 22.616 1.00 91.69 201 PRO A O 1
ATOM 1559 N N . TRP A 1 202 ? -3.883 11.059 21.863 1.00 93.31 202 TRP A N 1
ATOM 1560 C CA . TRP A 1 202 ? -5.121 10.311 21.635 1.00 93.31 202 TRP A CA 1
ATOM 1561 C C . TRP A 1 202 ? -5.379 10.014 20.149 1.00 93.31 202 TRP A C 1
ATOM 1563 O O . TRP A 1 202 ? -6.450 9.531 19.797 1.00 93.31 202 TRP A O 1
ATOM 1573 N N . GLN A 1 203 ? -4.400 10.299 19.289 1.00 94.50 203 GLN A N 1
ATOM 1574 C CA . GLN A 1 203 ? -4.433 9.995 17.863 1.00 94.50 203 GLN A CA 1
ATOM 1575 C C . GLN A 1 203 ? -3.388 8.941 17.524 1.00 94.50 203 GLN A C 1
ATOM 1577 O O . GLN A 1 203 ? -2.294 8.955 18.106 1.00 94.50 203 GLN A O 1
ATOM 1582 N N . THR A 1 204 ? -3.705 8.051 16.589 1.00 94.38 204 THR A N 1
ATOM 1583 C CA . THR A 1 204 ? -2.775 7.027 16.115 1.00 94.38 204 THR A CA 1
ATOM 1584 C C . THR A 1 204 ? -3.137 6.523 14.719 1.00 94.38 204 THR A C 1
ATOM 1586 O O . THR A 1 204 ? -4.327 6.415 14.424 1.00 94.38 204 THR A O 1
ATOM 1589 N N . PRO A 1 205 ? -2.168 6.189 13.850 1.00 95.00 205 PRO A N 1
ATOM 1590 C CA . PRO A 1 205 ? -2.477 5.468 12.627 1.00 95.00 205 PRO A CA 1
ATOM 1591 C C . PRO A 1 205 ? -2.957 4.041 12.940 1.00 95.00 205 PRO A C 1
ATOM 1593 O O . PRO A 1 205 ? -2.519 3.430 13.914 1.00 95.00 205 PRO A O 1
ATOM 1596 N N . LEU A 1 206 ? -3.857 3.507 12.114 1.00 96.19 206 LEU A N 1
ATOM 1597 C CA . LEU A 1 206 ? -4.345 2.120 12.190 1.00 96.19 206 LEU A CA 1
ATOM 1598 C C . LEU A 1 206 ? -3.542 1.151 11.309 1.00 96.19 206 LEU A C 1
ATOM 1600 O O . LEU A 1 206 ? -3.710 -0.061 11.417 1.00 96.19 206 LEU A O 1
ATOM 1604 N N . VAL A 1 207 ? -2.680 1.688 10.447 1.00 93.25 207 VAL A N 1
ATOM 1605 C CA . VAL A 1 207 ? -1.826 0.966 9.492 1.00 93.25 207 VAL A CA 1
ATOM 1606 C C . VAL A 1 207 ? -0.400 1.494 9.597 1.00 93.25 207 VAL A C 1
ATOM 1608 O O . VAL A 1 207 ? -0.187 2.606 10.090 1.00 93.25 207 VAL A O 1
ATOM 1611 N N . ARG A 1 208 ? 0.582 0.711 9.151 1.00 88.75 208 ARG A N 1
ATOM 1612 C CA . ARG A 1 208 ? 1.978 1.147 9.101 1.00 88.75 208 ARG A CA 1
ATOM 1613 C C . ARG A 1 208 ? 2.245 1.796 7.750 1.00 88.75 208 ARG A C 1
ATOM 1615 O O . ARG A 1 208 ? 1.665 1.419 6.736 1.00 88.75 208 ARG A O 1
ATOM 1622 N N . ILE A 1 209 ? 3.093 2.814 7.752 1.00 78.62 209 ILE A N 1
ATOM 1623 C CA . ILE A 1 209 ? 3.397 3.589 6.552 1.00 78.62 209 ILE A CA 1
ATOM 1624 C C . ILE A 1 209 ? 4.776 3.174 6.075 1.00 78.62 209 ILE A C 1
ATOM 1626 O O . ILE A 1 209 ? 5.763 3.326 6.798 1.00 78.62 209 ILE A O 1
ATOM 1630 N N . HIS A 1 210 ? 4.827 2.680 4.847 1.00 70.31 210 HIS A N 1
ATOM 1631 C CA . HIS A 1 210 ? 6.054 2.459 4.104 1.00 70.31 210 HIS A CA 1
ATOM 1632 C C . HIS A 1 210 ? 5.908 3.123 2.731 1.00 70.31 210 HIS A C 1
ATOM 1634 O O . HIS A 1 210 ? 4.813 3.146 2.167 1.00 70.31 210 HIS A O 1
ATOM 1640 N N . GLY A 1 211 ? 6.976 3.750 2.236 1.00 71.62 211 GLY A N 1
ATOM 1641 C CA . GLY A 1 211 ? 6.955 4.459 0.954 1.00 71.62 211 GLY A CA 1
ATOM 1642 C C . GLY A 1 211 ? 5.882 5.556 0.857 1.00 71.62 211 GLY A C 1
ATOM 1643 O O . GLY A 1 211 ? 5.820 6.467 1.686 1.00 71.62 211 GLY A O 1
ATOM 1644 N N . GLN A 1 212 ? 5.059 5.484 -0.194 1.00 74.00 212 GLN A N 1
ATOM 1645 C CA . GLN A 1 212 ? 4.002 6.457 -0.515 1.00 74.00 212 GLN A CA 1
ATOM 1646 C C . GLN A 1 212 ? 2.585 5.991 -0.126 1.00 74.00 212 GLN A C 1
ATOM 1648 O O . GLN A 1 212 ? 1.600 6.545 -0.615 1.00 74.00 212 GLN A O 1
ATOM 1653 N N . GLY A 1 213 ? 2.466 4.983 0.743 1.00 83.62 213 GLY A N 1
ATOM 1654 C CA . GLY A 1 213 ? 1.179 4.454 1.185 1.00 83.62 213 GLY A CA 1
ATOM 1655 C C . GLY A 1 213 ? 0.283 5.469 1.891 1.00 83.62 213 GLY A C 1
ATOM 1656 O O . GLY A 1 213 ? 0.750 6.419 2.520 1.00 83.62 213 GLY A O 1
ATOM 1657 N N . ILE A 1 214 ? -1.028 5.240 1.830 1.00 89.25 214 ILE A N 1
ATOM 1658 C CA . ILE A 1 214 ? -1.991 6.060 2.570 1.00 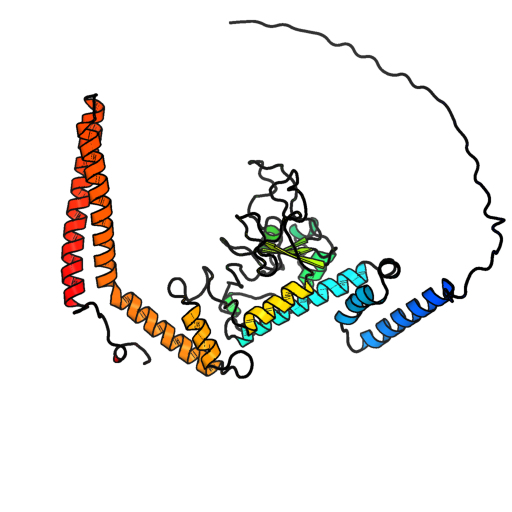89.25 214 ILE A CA 1
ATOM 1659 C C . ILE A 1 214 ? -1.862 5.875 4.088 1.00 89.25 214 ILE A C 1
ATOM 1661 O O . ILE A 1 214 ? -1.453 4.831 4.597 1.00 89.25 214 ILE A O 1
ATOM 1665 N N . ILE A 1 215 ? -2.311 6.877 4.830 1.00 91.62 215 ILE A N 1
ATOM 1666 C CA . ILE A 1 215 ? -2.345 6.870 6.289 1.00 91.62 215 ILE A CA 1
ATOM 1667 C C . ILE A 1 215 ? -3.796 6.835 6.741 1.00 91.62 215 ILE A C 1
ATOM 1669 O O . ILE A 1 215 ? -4.567 7.726 6.394 1.00 91.62 215 ILE A O 1
ATOM 1673 N N . LEU A 1 216 ? -4.155 5.854 7.569 1.00 95.25 216 LEU A N 1
ATOM 1674 C CA . LEU A 1 216 ? -5.440 5.823 8.272 1.00 95.25 216 LEU A CA 1
ATOM 1675 C C . LEU A 1 216 ? -5.256 6.352 9.690 1.00 95.25 216 LEU A C 1
ATOM 1677 O O . LEU A 1 216 ? -5.009 5.580 10.612 1.00 95.25 216 LEU A O 1
ATOM 1681 N N . MET A 1 217 ? -5.322 7.669 9.865 1.00 95.88 217 MET A N 1
ATOM 1682 C CA . MET A 1 217 ? -5.141 8.307 11.169 1.00 95.88 217 MET A CA 1
ATOM 1683 C C . MET A 1 217 ? -6.452 8.298 11.951 1.00 95.88 217 MET A C 1
ATOM 1685 O O . MET A 1 217 ? -7.435 8.853 11.479 1.00 95.88 217 MET A O 1
ATOM 1689 N N . TYR A 1 218 ? -6.465 7.714 13.146 1.00 97.62 218 TYR A N 1
ATOM 1690 C CA . TYR A 1 218 ? -7.636 7.620 14.015 1.00 97.62 218 TYR A CA 1
ATOM 1691 C C . TYR A 1 218 ? -7.511 8.527 15.241 1.00 97.62 218 TYR A C 1
ATOM 1693 O O . TYR A 1 218 ? -6.478 8.524 15.911 1.00 97.62 218 TYR A O 1
ATOM 1701 N N . ASP A 1 219 ? -8.580 9.253 15.572 1.00 96.62 219 ASP A N 1
ATOM 1702 C CA . ASP A 1 219 ? -8.734 10.010 16.818 1.00 96.62 219 ASP A CA 1
ATOM 1703 C C . ASP A 1 219 ? -9.801 9.360 17.709 1.00 96.62 219 ASP A C 1
ATOM 1705 O O . ASP A 1 219 ? -10.984 9.321 17.371 1.00 96.62 219 ASP A O 1
ATOM 1709 N N . VAL A 1 220 ? -9.394 8.871 18.883 1.00 95.56 220 VAL A N 1
ATOM 1710 C CA . VAL A 1 220 ? -10.304 8.183 19.815 1.00 95.56 220 VAL A CA 1
ATOM 1711 C C . VAL A 1 220 ? -11.272 9.130 20.541 1.00 95.56 220 VAL A C 1
ATOM 1713 O O . VAL A 1 220 ? -12.345 8.701 20.973 1.00 95.56 220 VAL A O 1
ATOM 1716 N N . LYS A 1 221 ? -10.935 10.422 20.669 1.00 91.94 221 LYS A N 1
ATOM 1717 C CA . LYS A 1 221 ? -11.786 11.415 21.346 1.00 91.94 221 LYS A CA 1
ATOM 1718 C C . LYS A 1 221 ? -12.956 11.844 20.482 1.00 91.94 221 LYS A C 1
ATOM 1720 O O . LYS A 1 221 ? -14.056 12.019 21.000 1.00 91.94 221 LYS A O 1
ATOM 1725 N N . THR A 1 222 ? -12.720 12.015 19.188 1.00 93.25 222 THR A N 1
ATOM 1726 C CA . THR A 1 222 ? -13.756 12.434 18.232 1.00 93.25 222 THR A CA 1
ATOM 1727 C C . THR A 1 222 ? -14.328 11.269 17.433 1.00 93.25 222 THR A C 1
ATOM 1729 O O . THR A 1 222 ? -15.315 11.457 16.732 1.00 93.25 222 THR A O 1
ATOM 1732 N N . HIS A 1 223 ? -13.737 10.075 17.565 1.00 96.19 223 HIS A N 1
ATOM 1733 C CA . HIS A 1 223 ? -14.109 8.862 16.840 1.00 96.19 223 HIS A CA 1
ATOM 1734 C C . HIS A 1 223 ? -14.129 9.068 15.319 1.00 96.19 223 HIS A C 1
ATOM 1736 O O . HIS A 1 223 ? -15.074 8.702 14.621 1.00 96.19 223 HIS A O 1
ATOM 1742 N N . ARG A 1 224 ? -13.071 9.700 14.804 1.00 97.31 224 ARG A N 1
ATOM 1743 C CA . ARG A 1 224 ? -12.934 10.079 13.393 1.00 97.31 224 ARG A CA 1
ATOM 1744 C C . ARG A 1 224 ? -11.653 9.526 12.790 1.00 97.31 224 ARG A C 1
ATOM 1746 O O . ARG A 1 224 ? -10.660 9.337 13.497 1.00 97.31 224 ARG A O 1
ATOM 1753 N N . ILE A 1 225 ? -11.700 9.266 11.486 1.00 97.62 225 ILE A N 1
ATOM 1754 C CA . ILE A 1 225 ? -10.559 8.817 10.691 1.00 97.62 225 ILE A CA 1
ATOM 1755 C C . ILE A 1 225 ? -10.271 9.819 9.576 1.00 97.62 225 ILE A C 1
ATOM 1757 O O . ILE A 1 225 ? -11.171 10.233 8.844 1.00 97.62 225 ILE A O 1
ATOM 1761 N N . TRP A 1 226 ? -8.993 10.158 9.429 1.00 95.88 226 TRP A N 1
ATOM 1762 C CA . TRP A 1 226 ? -8.455 10.798 8.237 1.00 95.88 226 TRP A CA 1
ATOM 1763 C C . TRP A 1 226 ? -7.790 9.734 7.365 1.00 95.88 226 TRP A C 1
ATOM 1765 O O . TRP A 1 226 ? -6.957 8.969 7.857 1.00 95.88 226 TRP A O 1
ATOM 1775 N N . MET A 1 227 ? -8.117 9.728 6.074 1.00 94.88 227 MET A N 1
ATOM 1776 C CA . MET A 1 227 ? -7.345 9.020 5.054 1.00 94.88 227 MET A CA 1
ATOM 1777 C C . MET A 1 227 ? -6.409 10.033 4.401 1.00 94.88 227 MET A C 1
ATOM 1779 O O . MET A 1 227 ? -6.878 10.951 3.735 1.00 94.88 227 MET A O 1
ATOM 1783 N N . LEU A 1 228 ? -5.104 9.919 4.625 1.00 91.75 228 LEU A N 1
ATOM 1784 C CA . LEU A 1 228 ? -4.140 10.944 4.221 1.00 91.75 228 LEU A CA 1
ATOM 1785 C C . LEU A 1 228 ? -3.148 10.380 3.218 1.00 91.75 228 LEU A C 1
ATOM 1787 O O . LEU A 1 228 ? -2.625 9.284 3.408 1.00 91.75 228 LEU A O 1
ATOM 1791 N N . GLU A 1 229 ? -2.837 11.161 2.195 1.00 87.31 229 GLU A N 1
ATOM 1792 C CA . GLU A 1 229 ? -1.699 10.896 1.328 1.00 87.31 229 GLU A CA 1
ATOM 1793 C C . GLU A 1 229 ? -0.475 11.672 1.867 1.00 87.31 229 GLU A C 1
ATOM 1795 O O . GLU A 1 229 ? -0.552 12.895 2.036 1.00 87.31 229 GLU A O 1
ATOM 1800 N N . PRO A 1 230 ? 0.664 11.009 2.163 1.00 79.38 230 PRO A N 1
ATOM 1801 C CA . PRO A 1 230 ? 1.770 11.609 2.922 1.00 79.38 230 PRO A CA 1
ATOM 1802 C C . PRO A 1 230 ? 2.403 12.879 2.324 1.00 79.38 230 PRO A C 1
ATOM 1804 O O . PRO A 1 230 ? 3.083 13.621 3.039 1.00 79.38 230 PRO A O 1
ATOM 1807 N N . ASN A 1 231 ? 2.217 13.124 1.021 1.00 77.25 231 ASN A N 1
ATOM 1808 C CA . ASN A 1 231 ? 2.927 14.169 0.275 1.00 77.25 231 ASN A CA 1
ATOM 1809 C C . ASN A 1 231 ? 2.034 15.244 -0.349 1.00 77.25 231 ASN A C 1
ATOM 1811 O O . ASN A 1 231 ? 2.553 16.287 -0.741 1.00 77.25 231 ASN A O 1
ATOM 1815 N N . SER A 1 232 ? 0.726 15.022 -0.452 1.00 76.56 232 SER A N 1
ATOM 1816 C CA . SER A 1 232 ? -0.163 15.938 -1.173 1.00 76.56 232 SER A CA 1
ATOM 1817 C C . SER A 1 232 ? -0.860 16.945 -0.260 1.00 76.56 232 SER A C 1
ATOM 1819 O O . SER A 1 232 ? -1.318 17.984 -0.731 1.00 76.56 232 SER A O 1
ATOM 1821 N N . GLY A 1 233 ? -0.923 16.672 1.049 1.00 77.75 233 GLY A N 1
ATOM 1822 C CA . GLY A 1 233 ? -1.658 17.518 1.994 1.00 77.75 233 GLY A CA 1
ATOM 1823 C C . GLY A 1 233 ? -3.168 17.529 1.735 1.00 77.75 233 GLY A C 1
ATOM 1824 O O . GLY A 1 233 ? -3.854 18.439 2.196 1.00 77.75 233 GLY A O 1
ATOM 1825 N N . VAL A 1 234 ? -3.683 16.538 0.998 1.00 84.81 234 VAL A N 1
ATOM 1826 C CA . VAL A 1 234 ? -5.113 16.348 0.744 1.00 84.81 234 VAL A CA 1
ATOM 1827 C C . VAL A 1 234 ? -5.596 15.009 1.299 1.00 84.81 234 VAL A C 1
ATOM 1829 O O . VAL A 1 234 ? -4.811 14.139 1.687 1.00 84.81 234 VAL A O 1
ATOM 1832 N N . THR A 1 235 ? -6.918 14.861 1.367 1.00 91.50 235 THR A N 1
ATOM 1833 C CA . THR A 1 235 ? -7.549 13.591 1.723 1.00 91.50 235 THR A CA 1
ATOM 1834 C C . THR A 1 235 ? -7.388 12.575 0.590 1.00 91.50 235 THR A C 1
ATOM 1836 O O . THR A 1 235 ? -7.593 12.898 -0.578 1.00 91.50 235 THR A O 1
ATOM 1839 N N . ALA A 1 236 ? -7.041 11.342 0.952 1.00 91.12 236 ALA A N 1
ATOM 1840 C CA . ALA A 1 236 ? -7.075 10.171 0.078 1.00 91.12 236 ALA A CA 1
ATOM 1841 C C . ALA A 1 236 ? -8.437 9.453 0.132 1.00 91.12 236 ALA A C 1
ATOM 1843 O O . ALA A 1 236 ? -8.613 8.405 -0.488 1.00 91.12 236 ALA A O 1
ATOM 1844 N N . ASP A 1 237 ? -9.389 9.982 0.908 1.00 93.25 237 ASP A N 1
ATOM 1845 C CA . ASP A 1 237 ? -10.721 9.407 1.036 1.00 93.25 237 ASP A CA 1
ATOM 1846 C C . ASP A 1 237 ? -11.535 9.661 -0.242 1.00 93.25 237 ASP A C 1
ATOM 1848 O O . ASP A 1 237 ? -11.820 10.822 -0.565 1.00 93.25 237 ASP A O 1
ATOM 1852 N N . PRO A 1 238 ? -11.949 8.607 -0.965 1.00 91.75 238 PRO A N 1
ATOM 1853 C CA . PRO A 1 238 ? -12.717 8.770 -2.188 1.00 91.75 238 PRO A CA 1
ATOM 1854 C C . PRO A 1 238 ? -14.066 9.475 -1.988 1.00 91.75 238 PRO A C 1
ATOM 1856 O O . PRO A 1 238 ? -14.561 10.091 -2.929 1.00 91.75 238 PRO A O 1
ATOM 1859 N N . GLU A 1 239 ? -14.664 9.393 -0.797 1.00 94.44 239 GLU A N 1
ATOM 1860 C CA . GLU A 1 239 ? -15.964 10.017 -0.510 1.00 94.44 239 GLU A CA 1
ATOM 1861 C C . GLU A 1 239 ? -15.836 11.514 -0.190 1.00 94.44 239 GLU A C 1
ATOM 1863 O O . GLU A 1 239 ? -16.835 12.221 -0.087 1.00 94.44 239 GLU A O 1
ATOM 1868 N N . LEU A 1 240 ? -14.605 12.014 -0.045 1.00 93.50 240 LEU A N 1
ATOM 1869 C CA . LEU A 1 240 ? -14.307 13.417 0.247 1.00 93.50 240 LEU A CA 1
ATOM 1870 C C . LEU A 1 240 ? -13.573 14.120 -0.905 1.00 93.50 240 LEU A C 1
ATOM 1872 O O . LEU A 1 240 ? -13.135 15.262 -0.744 1.00 93.50 240 LEU A O 1
ATOM 1876 N N . VAL A 1 241 ? -13.457 13.486 -2.076 1.00 88.00 241 VAL A N 1
ATOM 1877 C CA . VAL A 1 241 ? -12.820 14.088 -3.257 1.00 88.00 241 VAL A CA 1
ATOM 1878 C C . VAL A 1 241 ? -13.517 15.400 -3.624 1.00 88.00 241 VAL A C 1
ATOM 1880 O O . VAL A 1 241 ? -14.733 15.456 -3.786 1.00 88.00 241 VAL A O 1
ATOM 1883 N N . GLY A 1 242 ? -12.734 16.472 -3.753 1.00 86.69 242 GLY A N 1
ATOM 1884 C CA . GLY A 1 242 ? -13.241 17.815 -4.057 1.00 86.69 242 GLY A CA 1
ATOM 1885 C C . GLY A 1 242 ? -13.810 18.577 -2.854 1.00 86.69 242 GLY A C 1
ATOM 1886 O O . GLY A 1 242 ? -14.231 19.722 -3.012 1.00 86.69 242 GLY A O 1
ATOM 1887 N N . THR A 1 243 ? -13.796 17.991 -1.654 1.00 90.25 243 THR A N 1
ATOM 1888 C CA . THR A 1 243 ? -14.206 18.686 -0.427 1.00 90.25 243 THR A CA 1
ATOM 1889 C C . THR A 1 243 ? -13.121 19.665 0.011 1.00 90.25 243 THR A C 1
ATOM 1891 O O . THR A 1 243 ? -11.943 19.315 0.077 1.00 90.25 243 THR A O 1
ATOM 1894 N N . ALA A 1 244 ? -13.517 20.899 0.326 1.00 87.69 244 ALA A N 1
ATOM 1895 C CA . ALA A 1 244 ? -12.604 21.900 0.864 1.00 87.69 244 ALA A CA 1
ATOM 1896 C C . ALA A 1 244 ? -12.126 21.522 2.275 1.00 87.69 244 ALA A C 1
ATOM 1898 O O . ALA A 1 244 ? -12.835 20.858 3.031 1.00 87.69 244 ALA A O 1
ATOM 1899 N N . ASN A 1 245 ? -10.938 21.996 2.644 1.00 87.25 245 ASN A N 1
ATOM 1900 C CA . ASN A 1 245 ? -10.408 21.831 3.994 1.00 87.25 245 ASN A CA 1
ATOM 1901 C C . ASN A 1 245 ? -11.365 22.417 5.047 1.00 87.25 245 ASN A C 1
ATOM 1903 O O . ASN A 1 245 ? -11.982 23.460 4.833 1.00 87.25 245 ASN A O 1
ATOM 1907 N N . ILE A 1 246 ? -11.473 21.741 6.196 1.00 85.88 246 ILE A N 1
ATOM 1908 C CA . ILE A 1 246 ? -12.407 22.092 7.286 1.00 85.88 246 ILE A CA 1
ATOM 1909 C C . ILE A 1 246 ? -11.912 23.327 8.069 1.00 85.88 246 ILE A C 1
ATOM 1911 O O . ILE A 1 246 ? -12.653 23.929 8.843 1.00 85.88 246 ILE A O 1
ATOM 1915 N N . GLY A 1 247 ? -10.671 23.755 7.841 1.00 82.62 247 GLY A N 1
ATOM 1916 C CA . GLY A 1 247 ? -10.120 24.972 8.418 1.00 82.62 247 GLY A CA 1
ATOM 1917 C C . GLY A 1 247 ? -8.842 25.419 7.722 1.00 82.62 247 GLY A C 1
ATOM 1918 O O . GLY A 1 247 ? -8.383 24.809 6.754 1.00 82.62 247 GLY A O 1
ATOM 1919 N N . GLU A 1 248 ? -8.258 26.497 8.236 1.00 80.06 248 GLU A N 1
ATOM 1920 C CA . GLU A 1 248 ? -6.955 26.970 7.780 1.00 80.06 248 GLU A CA 1
ATOM 1921 C C . GLU A 1 248 ? -5.839 26.045 8.270 1.00 80.06 248 GLU A C 1
ATOM 1923 O O . GLU A 1 248 ? -5.887 25.487 9.371 1.00 80.06 248 GLU A O 1
ATOM 1928 N N . GLN A 1 249 ? -4.800 25.896 7.449 1.00 82.56 249 GLN A N 1
ATOM 1929 C CA . GLN A 1 249 ? -3.599 25.189 7.863 1.00 82.56 249 GLN A CA 1
ATOM 1930 C C . GLN A 1 249 ? -2.951 25.956 9.021 1.00 82.56 249 GLN A C 1
ATOM 1932 O O . GLN A 1 249 ? -2.569 27.119 8.887 1.00 82.56 249 GLN A O 1
ATOM 1937 N N . GLY A 1 250 ? -2.837 25.296 10.174 1.00 77.25 250 GLY A N 1
ATOM 1938 C CA . GLY A 1 250 ? -2.222 25.890 11.353 1.00 77.25 250 GLY A CA 1
ATOM 1939 C C . GLY A 1 250 ? -0.733 26.192 11.161 1.00 77.25 250 GLY A C 1
ATOM 1940 O O . GLY A 1 250 ? -0.105 25.816 10.172 1.00 77.25 250 GLY A O 1
ATOM 1941 N N . ILE A 1 251 ? -0.135 26.823 12.177 1.00 78.19 251 ILE A N 1
ATOM 1942 C CA . ILE A 1 251 ? 1.295 27.177 12.185 1.00 78.19 251 ILE A CA 1
ATOM 1943 C C . ILE A 1 251 ? 2.166 25.953 11.877 1.00 78.19 251 ILE A C 1
ATOM 1945 O O . ILE A 1 251 ? 3.153 26.073 11.157 1.00 78.19 251 ILE A O 1
ATOM 1949 N N . ASN A 1 252 ? 1.809 24.780 12.406 1.00 79.12 252 ASN A N 1
ATOM 1950 C CA . ASN A 1 252 ? 2.483 23.525 12.101 1.00 79.12 252 ASN A CA 1
ATOM 1951 C C . ASN A 1 252 ? 1.996 22.974 10.756 1.00 79.12 252 ASN A C 1
ATOM 1953 O O . ASN A 1 252 ? 0.907 22.406 10.675 1.00 79.12 252 ASN A O 1
ATOM 1957 N N . LYS A 1 253 ? 2.832 23.093 9.719 1.00 79.62 253 LYS A N 1
ATOM 1958 C CA . LYS A 1 253 ? 2.499 22.637 8.360 1.00 79.62 253 LYS A CA 1
ATOM 1959 C C . LYS A 1 253 ? 2.270 21.126 8.258 1.00 79.62 253 LYS A C 1
ATOM 1961 O O . LYS A 1 253 ? 1.607 20.690 7.326 1.00 79.62 253 LYS A O 1
ATOM 1966 N N . ASN A 1 254 ? 2.774 20.351 9.220 1.00 80.38 254 ASN A N 1
ATOM 1967 C CA . ASN A 1 254 ? 2.577 18.902 9.289 1.00 80.38 254 ASN A CA 1
ATOM 1968 C C . ASN A 1 254 ? 1.275 18.509 10.010 1.00 80.38 254 ASN A C 1
ATOM 1970 O O . ASN A 1 254 ? 0.962 17.324 10.101 1.00 80.38 254 ASN A O 1
ATOM 1974 N N . SER A 1 255 ? 0.526 19.474 10.564 1.00 85.12 255 SER A N 1
ATOM 1975 C CA . SER A 1 255 ? -0.794 19.194 11.135 1.00 85.12 255 SER A CA 1
ATOM 1976 C C . SER A 1 255 ? -1.776 18.839 10.025 1.00 85.12 255 SER A C 1
ATOM 1978 O O . SER A 1 255 ? -1.943 19.601 9.078 1.00 85.12 255 SER A O 1
ATOM 1980 N N . PHE A 1 256 ? -2.465 17.714 10.179 1.00 89.31 256 PHE A N 1
ATOM 1981 C CA . PHE A 1 256 ? -3.483 17.221 9.250 1.00 89.31 256 PHE A CA 1
ATOM 1982 C C . PHE A 1 256 ? -4.911 17.567 9.694 1.00 89.31 256 PHE A C 1
ATOM 1984 O O . PHE A 1 256 ? -5.862 17.243 8.994 1.00 89.31 256 PHE A O 1
ATOM 1991 N N . GLU A 1 257 ? -5.093 18.226 10.843 1.00 89.81 257 GLU A N 1
ATOM 1992 C CA . GLU A 1 257 ? -6.425 18.451 11.434 1.00 89.81 257 GLU A CA 1
ATOM 1993 C C . GLU A 1 257 ? -7.343 19.314 10.553 1.00 89.81 257 GLU A C 1
ATOM 1995 O O . GLU A 1 257 ? -8.564 19.202 10.632 1.00 89.81 257 GLU A O 1
ATOM 2000 N N . HIS A 1 258 ? -6.757 20.137 9.681 1.00 90.19 258 HIS A N 1
ATOM 2001 C CA . HIS A 1 258 ? -7.474 20.949 8.699 1.00 90.19 258 HIS A CA 1
ATOM 2002 C C . HIS A 1 258 ? -8.007 20.135 7.502 1.00 90.19 258 HIS A C 1
ATOM 2004 O O . HIS A 1 258 ? -8.887 20.611 6.783 1.00 90.19 258 HIS A O 1
ATOM 2010 N N . ILE A 1 259 ? -7.503 18.915 7.287 1.00 93.00 259 ILE A N 1
ATOM 2011 C CA . ILE A 1 259 ? -7.901 18.034 6.183 1.00 93.00 259 ILE A CA 1
ATOM 2012 C C . ILE A 1 259 ? -9.261 17.380 6.507 1.00 93.00 259 ILE A C 1
ATOM 2014 O O . ILE A 1 259 ? -9.501 16.993 7.662 1.00 93.00 259 ILE A O 1
ATOM 2018 N N . PRO A 1 260 ? -10.162 17.228 5.515 1.00 94.81 260 PRO A N 1
ATOM 2019 C CA . PRO A 1 260 ? -11.449 16.570 5.701 1.00 94.81 260 PRO A CA 1
ATOM 2020 C C . PRO A 1 260 ? -11.338 15.141 6.245 1.00 94.81 260 PRO A C 1
ATOM 2022 O O . PRO A 1 260 ? -10.408 14.406 5.920 1.00 94.81 260 PRO A O 1
ATOM 2025 N N . ASN A 1 261 ? -12.300 14.750 7.082 1.00 95.56 261 ASN A N 1
ATOM 2026 C CA . ASN A 1 261 ? -12.339 13.451 7.759 1.00 95.56 261 ASN A CA 1
ATOM 2027 C C . ASN A 1 261 ? -13.780 13.004 8.041 1.00 95.56 261 ASN A C 1
ATOM 2029 O O . ASN A 1 261 ? -14.707 13.823 8.036 1.00 95.56 261 ASN A O 1
ATOM 2033 N N . ARG A 1 262 ? -13.962 11.708 8.314 1.00 97.19 262 ARG A N 1
ATOM 2034 C CA . ARG A 1 262 ? -15.272 11.062 8.505 1.00 97.19 262 ARG A CA 1
ATOM 2035 C C . ARG A 1 262 ? -15.337 10.252 9.808 1.00 97.19 262 ARG A C 1
ATOM 2037 O O . ARG A 1 262 ? -14.285 9.967 10.390 1.00 97.19 262 ARG A O 1
ATOM 2044 N N . PRO A 1 263 ? -16.546 9.906 10.293 1.00 97.62 263 PRO A N 1
ATOM 2045 C CA . PRO A 1 263 ? -16.720 8.953 11.389 1.00 97.62 263 PRO A CA 1
ATOM 2046 C C . PRO A 1 263 ? -15.944 7.654 11.144 1.00 97.62 263 PRO A C 1
ATOM 2048 O O . PRO A 1 263 ? -15.887 7.146 10.023 1.00 97.62 263 PRO A O 1
ATOM 2051 N N . ALA A 1 264 ? -15.288 7.143 12.186 1.00 97.69 264 ALA A N 1
ATOM 2052 C CA . ALA A 1 264 ? -14.390 5.998 12.065 1.00 97.69 264 ALA A CA 1
ATOM 2053 C C . ALA A 1 264 ? -15.119 4.718 11.628 1.00 97.69 264 ALA A C 1
ATOM 2055 O O . ALA A 1 264 ? -14.579 3.930 10.851 1.00 97.69 264 ALA A O 1
ATOM 2056 N N . ASP A 1 265 ? -16.344 4.520 12.105 1.00 96.38 265 ASP A N 1
ATOM 2057 C CA . ASP A 1 265 ? -17.179 3.377 11.763 1.00 96.38 265 ASP A CA 1
ATOM 2058 C C . ASP A 1 265 ? -17.588 3.383 10.285 1.00 96.38 265 ASP A C 1
ATOM 2060 O O . ASP A 1 265 ? -17.478 2.350 9.621 1.00 96.38 265 ASP A O 1
ATOM 2064 N N . GLU A 1 266 ? -17.981 4.542 9.750 1.00 97.31 266 GLU A N 1
ATOM 2065 C CA . GLU A 1 266 ? -18.302 4.717 8.331 1.00 97.31 266 GLU A CA 1
ATOM 2066 C C . GLU A 1 266 ? -17.100 4.378 7.445 1.00 97.31 266 GLU A C 1
ATOM 2068 O O . GLU A 1 266 ? -17.212 3.523 6.565 1.00 97.31 266 GLU A O 1
ATOM 2073 N N . VAL A 1 267 ? -15.929 4.967 7.724 1.00 97.06 267 VAL A N 1
ATOM 2074 C CA . VAL A 1 267 ? -14.710 4.740 6.928 1.00 97.06 267 VAL A CA 1
ATOM 2075 C C . VAL A 1 267 ? -14.335 3.258 6.905 1.00 97.06 267 VAL A C 1
ATOM 2077 O O . VAL A 1 267 ? -14.090 2.691 5.841 1.00 97.06 267 VAL A O 1
ATOM 2080 N N . LEU A 1 268 ? -14.303 2.592 8.063 1.00 97.31 268 LEU A N 1
ATOM 2081 C CA . LEU A 1 268 ? -13.873 1.193 8.130 1.00 97.31 268 LEU A CA 1
ATOM 2082 C C . LEU A 1 268 ? -14.912 0.220 7.541 1.00 97.31 268 LEU A C 1
ATOM 2084 O O . LEU A 1 268 ? -14.538 -0.813 6.975 1.00 97.31 268 LEU A O 1
ATOM 2088 N N . ARG A 1 269 ? -16.214 0.532 7.624 1.00 97.06 269 ARG A N 1
ATOM 2089 C CA . ARG A 1 269 ? -17.269 -0.241 6.941 1.00 97.06 269 ARG A CA 1
ATOM 2090 C C . ARG A 1 269 ? -17.188 -0.069 5.427 1.00 97.06 269 ARG A C 1
ATOM 2092 O O . ARG A 1 269 ? -17.298 -1.064 4.705 1.00 97.06 269 ARG A O 1
ATOM 2099 N N . ASP A 1 270 ? -16.928 1.148 4.961 1.00 96.50 270 ASP A N 1
ATOM 2100 C CA . ASP A 1 270 ? -16.712 1.437 3.546 1.00 96.50 270 ASP A CA 1
ATOM 2101 C C . ASP A 1 270 ? -15.485 0.710 3.004 1.00 96.50 270 ASP A C 1
ATOM 2103 O O . ASP A 1 270 ? -15.562 0.133 1.927 1.00 96.50 270 ASP A O 1
ATOM 2107 N N . TYR A 1 271 ? -14.398 0.601 3.772 1.00 93.75 271 TYR A N 1
ATOM 2108 C CA . TYR A 1 271 ? -13.241 -0.215 3.386 1.00 93.75 271 TYR A CA 1
ATOM 2109 C C . TYR A 1 271 ? -13.616 -1.650 3.026 1.00 93.75 271 TYR A C 1
ATOM 2111 O O . TYR A 1 271 ? -13.224 -2.178 1.983 1.00 93.75 271 TYR A O 1
ATOM 2119 N N . ARG A 1 272 ? -14.411 -2.289 3.884 1.00 94.88 272 ARG A N 1
ATOM 2120 C CA . ARG A 1 272 ? -14.897 -3.645 3.635 1.00 94.88 272 ARG A CA 1
ATOM 2121 C C . ARG A 1 272 ? -15.827 -3.696 2.420 1.00 94.88 272 ARG A C 1
ATOM 2123 O O . ARG A 1 272 ? -15.753 -4.645 1.640 1.00 94.88 272 ARG A O 1
ATOM 2130 N N . LYS A 1 273 ? -16.681 -2.687 2.242 1.00 96.31 273 LYS A N 1
ATOM 2131 C CA . LYS A 1 273 ? -17.542 -2.558 1.060 1.00 96.31 273 LYS A CA 1
ATOM 2132 C C . LYS A 1 273 ? -16.712 -2.422 -0.220 1.00 96.31 273 LYS A C 1
ATOM 2134 O O . LYS A 1 273 ? -16.959 -3.148 -1.175 1.00 96.31 273 LYS A O 1
ATOM 2139 N N . TRP A 1 274 ? -15.677 -1.587 -0.223 1.00 95.38 274 TRP A N 1
ATOM 2140 C CA . TRP A 1 274 ? -14.788 -1.383 -1.365 1.00 95.38 274 TRP A CA 1
ATOM 2141 C C . TRP A 1 274 ? -14.029 -2.652 -1.762 1.00 95.38 274 TRP A C 1
ATOM 2143 O O . TRP A 1 274 ? -13.816 -2.876 -2.953 1.00 95.38 274 TRP A O 1
ATOM 2153 N N . LEU A 1 275 ? -13.661 -3.505 -0.801 1.00 95.56 275 LEU A N 1
ATOM 2154 C CA . LEU A 1 275 ? -13.112 -4.837 -1.081 1.00 95.56 275 LEU A CA 1
ATOM 2155 C C . LEU A 1 275 ? -14.153 -5.757 -1.733 1.00 95.56 275 LEU A C 1
ATOM 2157 O O . LEU A 1 275 ? -13.868 -6.426 -2.726 1.00 95.56 275 LEU A O 1
ATOM 2161 N N . ALA A 1 276 ? -15.379 -5.775 -1.207 1.00 96.38 276 ALA A N 1
ATOM 2162 C CA . ALA A 1 276 ? -16.470 -6.572 -1.769 1.00 96.38 276 ALA A CA 1
ATOM 2163 C C . ALA A 1 276 ? -16.828 -6.139 -3.205 1.00 96.38 276 ALA A C 1
ATOM 2165 O O . ALA A 1 276 ? -17.095 -6.984 -4.055 1.00 96.38 276 ALA A O 1
ATOM 2166 N N . GLU A 1 277 ? -16.771 -4.837 -3.488 1.00 96.12 277 GLU A N 1
ATOM 2167 C CA . GLU A 1 277 ? -17.038 -4.239 -4.804 1.00 96.12 277 GLU A CA 1
ATOM 2168 C C . GLU A 1 277 ? -15.830 -4.272 -5.753 1.00 96.12 277 GLU A C 1
ATOM 2170 O O . GLU A 1 277 ? -15.945 -3.872 -6.915 1.00 96.12 277 GLU A O 1
ATOM 2175 N N . LEU A 1 278 ? -14.662 -4.725 -5.275 1.00 94.75 278 LEU A N 1
ATOM 2176 C CA . LEU A 1 278 ? -13.397 -4.661 -6.011 1.00 94.75 278 LEU A CA 1
ATOM 2177 C C . LEU A 1 278 ? -13.148 -3.240 -6.549 1.00 94.75 278 LEU A C 1
ATOM 2179 O O . LEU A 1 278 ? -12.859 -3.046 -7.735 1.00 94.75 278 LEU A O 1
ATOM 2183 N N . ARG A 1 279 ? -13.357 -2.234 -5.690 1.00 92.88 279 ARG A N 1
ATOM 2184 C CA . ARG A 1 279 ? -12.890 -0.850 -5.885 1.00 92.88 279 ARG A CA 1
ATOM 2185 C C . ARG A 1 279 ? -11.428 -0.725 -5.472 1.00 92.88 279 ARG A C 1
ATOM 2187 O O . ARG A 1 279 ? -10.674 0.019 -6.089 1.00 92.88 279 ARG A O 1
ATOM 2194 N N . TYR A 1 280 ? -11.047 -1.490 -4.454 1.00 89.44 280 TYR A N 1
ATOM 2195 C CA . TYR A 1 280 ? -9.664 -1.721 -4.080 1.00 89.44 280 TYR A CA 1
ATOM 2196 C C . TYR A 1 280 ? -9.402 -3.216 -4.081 1.00 89.44 280 TYR A C 1
ATOM 2198 O O . TYR A 1 280 ? -10.192 -4.000 -3.556 1.00 89.44 280 TYR A O 1
ATOM 2206 N N . ILE A 1 281 ? -8.288 -3.597 -4.690 1.00 90.19 281 ILE A N 1
ATOM 2207 C CA . ILE A 1 281 ? -7.818 -4.973 -4.733 1.00 90.19 281 ILE A CA 1
ATOM 2208 C C . ILE A 1 281 ? -6.435 -4.975 -4.089 1.00 90.19 281 ILE A C 1
ATOM 2210 O O . ILE A 1 281 ? -5.608 -4.124 -4.434 1.00 90.19 281 ILE A O 1
ATOM 2214 N N . PRO A 1 282 ? -6.193 -5.859 -3.113 1.00 86.44 282 PRO A N 1
ATOM 2215 C CA . PRO A 1 282 ? -4.908 -5.912 -2.443 1.00 86.44 282 PRO A CA 1
ATOM 2216 C C . PRO A 1 282 ? -3.828 -6.501 -3.373 1.00 86.44 282 PRO A C 1
ATOM 2218 O O . PRO A 1 282 ? -4.129 -7.351 -4.213 1.00 86.44 282 PRO A O 1
ATOM 2221 N N . GLY A 1 283 ? -2.572 -6.067 -3.210 1.00 74.75 283 GLY A N 1
ATOM 2222 C CA . GLY A 1 283 ? -1.433 -6.547 -4.009 1.00 74.75 283 GLY A CA 1
ATOM 2223 C C . GLY A 1 283 ? -0.755 -5.522 -4.923 1.00 74.75 283 GLY A C 1
ATOM 2224 O O . GLY A 1 283 ? 0.023 -5.934 -5.769 1.00 74.75 283 GLY A O 1
ATOM 2225 N N . ASN A 1 284 ? -1.020 -4.222 -4.750 1.00 68.06 284 ASN A N 1
ATOM 2226 C CA . ASN A 1 284 ? -0.340 -3.132 -5.472 1.00 68.06 284 ASN A CA 1
ATOM 2227 C C . ASN A 1 284 ? 0.724 -2.411 -4.611 1.00 68.06 284 ASN A C 1
ATOM 2229 O O . ASN A 1 284 ? 0.916 -1.205 -4.752 1.00 68.06 284 ASN A O 1
ATOM 2233 N N . GLY A 1 285 ? 1.319 -3.104 -3.639 1.00 63.84 285 GLY A N 1
ATOM 2234 C CA . GLY A 1 285 ? 2.394 -2.558 -2.805 1.00 63.84 285 GLY A CA 1
ATOM 2235 C C . GLY A 1 285 ? 3.770 -3.079 -3.226 1.00 63.84 285 GLY A C 1
ATOM 2236 O O . GLY A 1 285 ? 3.871 -4.050 -3.982 1.00 63.84 285 GLY A O 1
ATOM 2237 N N . GLU A 1 286 ? 4.820 -2.414 -2.746 1.00 61.72 286 GLU A N 1
ATOM 2238 C CA . GLU A 1 286 ? 6.230 -2.723 -3.042 1.00 61.72 286 GLU A CA 1
ATOM 2239 C C . GLU A 1 286 ? 6.650 -4.109 -2.515 1.00 61.72 286 GLU A C 1
ATOM 2241 O O . GLU A 1 286 ? 7.542 -4.743 -3.064 1.00 61.72 286 GLU A O 1
ATOM 2246 N N . ASN A 1 287 ? 5.967 -4.648 -1.498 1.00 59.16 287 ASN A N 1
ATOM 2247 C CA . ASN A 1 287 ? 6.234 -5.992 -0.977 1.00 59.16 287 ASN A CA 1
ATOM 2248 C C . ASN A 1 287 ? 5.271 -7.050 -1.534 1.00 59.16 287 ASN A C 1
ATOM 2250 O O . ASN A 1 287 ? 5.234 -8.195 -1.060 1.00 59.16 287 ASN A O 1
ATOM 2254 N N . SER A 1 288 ? 4.460 -6.693 -2.528 1.00 61.47 288 SER A N 1
ATOM 2255 C CA . SER A 1 288 ? 3.551 -7.631 -3.153 1.00 61.47 288 SER A CA 1
ATOM 2256 C C . SER A 1 288 ? 4.351 -8.604 -4.015 1.00 61.47 288 SER A C 1
ATOM 2258 O O . SER A 1 288 ? 5.254 -8.237 -4.763 1.00 61.47 288 SER A O 1
ATOM 2260 N N . LYS A 1 289 ? 3.983 -9.888 -3.970 1.00 57.59 289 LYS A N 1
ATOM 2261 C CA . LYS A 1 289 ? 4.631 -10.947 -4.771 1.00 57.59 289 LYS A CA 1
ATOM 2262 C C . LYS A 1 289 ? 4.506 -10.749 -6.295 1.00 57.59 289 LYS A C 1
ATOM 2264 O O . LYS A 1 289 ? 4.963 -11.604 -7.048 1.00 57.59 289 LYS A O 1
ATOM 2269 N N . PHE A 1 290 ? 3.858 -9.670 -6.736 1.00 56.81 290 PHE A N 1
ATOM 2270 C CA . PHE A 1 290 ? 3.469 -9.386 -8.115 1.00 56.81 290 PHE A CA 1
ATOM 2271 C C . PHE A 1 290 ? 4.074 -8.077 -8.647 1.00 56.81 290 PHE A C 1
ATOM 2273 O O . PHE A 1 290 ? 3.595 -7.549 -9.654 1.00 56.81 290 PHE A O 1
ATOM 2280 N N . GLU A 1 291 ? 5.112 -7.558 -7.983 1.00 54.88 291 GLU A N 1
ATOM 2281 C CA . GLU A 1 291 ? 5.797 -6.315 -8.344 1.00 54.88 291 GLU A CA 1
ATOM 2282 C C . GLU A 1 291 ? 6.095 -6.238 -9.859 1.00 54.88 291 GLU A C 1
ATOM 2284 O O . GLU A 1 291 ? 6.723 -7.123 -10.448 1.00 54.88 291 GLU A O 1
ATOM 2289 N N . GLY A 1 292 ? 5.583 -5.189 -10.511 1.00 57.25 292 GLY A N 1
ATOM 2290 C CA . GLY A 1 292 ? 5.806 -4.905 -11.935 1.00 57.25 292 GLY A CA 1
ATOM 2291 C C . GLY A 1 292 ? 4.930 -5.662 -12.946 1.00 57.25 292 GLY A C 1
ATOM 2292 O O . GLY A 1 292 ? 4.989 -5.335 -14.129 1.00 57.25 292 GLY A O 1
ATOM 2293 N N . LEU A 1 293 ? 4.105 -6.627 -12.519 1.00 60.88 293 LEU A N 1
ATOM 2294 C CA . LEU A 1 293 ? 3.150 -7.356 -13.381 1.00 60.88 293 LEU A CA 1
ATOM 2295 C C . LEU A 1 293 ? 1.700 -7.246 -12.888 1.00 60.88 293 LEU A C 1
ATOM 2297 O O . LEU A 1 293 ? 0.821 -7.974 -13.343 1.00 60.88 293 LEU A O 1
ATOM 2301 N N . TYR A 1 294 ? 1.441 -6.351 -11.936 1.00 70.25 294 TYR A N 1
ATOM 2302 C CA . TYR A 1 294 ? 0.111 -6.139 -11.389 1.00 70.25 294 TYR A CA 1
ATOM 2303 C C . TYR A 1 294 ? -0.795 -5.422 -12.402 1.00 70.25 294 TYR A C 1
ATOM 2305 O O . TYR A 1 294 ? -0.742 -4.202 -12.552 1.00 70.25 294 TYR A O 1
ATOM 2313 N N . ASP A 1 295 ? -1.662 -6.179 -13.075 1.00 84.12 295 ASP A N 1
ATOM 2314 C CA . ASP A 1 295 ? -2.794 -5.629 -13.820 1.00 84.12 295 ASP A CA 1
ATOM 2315 C C . ASP A 1 295 ? -4.051 -5.688 -12.944 1.00 84.12 295 ASP A C 1
ATOM 2317 O O . ASP A 1 295 ? -4.643 -6.746 -12.700 1.00 84.12 295 ASP A O 1
ATOM 2321 N N . TYR A 1 296 ? -4.460 -4.508 -12.475 1.00 85.94 296 TYR A N 1
ATOM 2322 C CA . TYR A 1 296 ? -5.655 -4.330 -11.661 1.00 85.94 296 TYR A CA 1
ATOM 2323 C C . TYR A 1 296 ? -6.910 -4.917 -12.320 1.00 85.94 296 TYR A C 1
ATOM 2325 O O . TYR A 1 296 ? -7.711 -5.564 -11.644 1.00 85.94 296 TYR A O 1
ATOM 2333 N N . TYR A 1 297 ? -7.100 -4.701 -13.624 1.00 90.19 297 TYR A N 1
ATOM 2334 C CA . TYR A 1 297 ? -8.295 -5.149 -14.333 1.00 90.19 297 TYR A CA 1
ATOM 2335 C C . TYR A 1 297 ? -8.281 -6.658 -14.550 1.00 90.19 297 TYR A C 1
ATOM 2337 O O . TYR A 1 297 ? -9.313 -7.303 -14.362 1.00 90.19 297 TYR A O 1
ATOM 2345 N N . ALA A 1 298 ? -7.122 -7.236 -14.866 1.00 90.38 298 ALA A N 1
ATOM 2346 C CA . ALA A 1 298 ? -6.990 -8.684 -14.985 1.00 90.38 298 ALA A CA 1
ATOM 2347 C C . ALA A 1 298 ? -7.301 -9.385 -13.654 1.00 90.38 298 ALA A C 1
ATOM 2349 O O . ALA A 1 298 ? -8.136 -10.292 -13.603 1.00 90.38 298 ALA A O 1
ATOM 2350 N N . LEU A 1 299 ? -6.711 -8.917 -12.548 1.00 90.94 299 LEU A N 1
ATOM 2351 C CA . LEU A 1 299 ? -6.971 -9.489 -11.228 1.00 90.94 299 LEU A CA 1
ATOM 2352 C C . LEU A 1 299 ? -8.428 -9.281 -10.790 1.00 90.94 299 LEU A C 1
ATOM 2354 O O . LEU A 1 299 ? -9.042 -10.193 -10.231 1.00 90.94 299 LEU A O 1
ATOM 2358 N N . LYS A 1 300 ? -9.013 -8.112 -11.085 1.00 94.31 300 LYS A N 1
ATOM 2359 C CA . LYS A 1 300 ? -10.438 -7.840 -10.856 1.00 94.31 300 LYS A CA 1
ATOM 2360 C C . LYS A 1 300 ? -11.330 -8.853 -11.568 1.00 94.31 300 LYS A C 1
ATOM 2362 O O . LYS A 1 300 ? -12.233 -9.408 -10.942 1.00 94.31 300 LYS A O 1
ATOM 2367 N N . ASN A 1 301 ? -11.066 -9.109 -12.846 1.00 95.19 301 ASN A N 1
ATOM 2368 C CA . ASN A 1 301 ? -11.839 -10.059 -13.640 1.00 95.19 301 ASN A CA 1
ATOM 2369 C C . ASN A 1 301 ? -11.721 -11.476 -13.075 1.00 95.19 301 ASN A C 1
ATOM 2371 O O . ASN A 1 301 ? -12.742 -12.139 -12.910 1.00 95.19 301 ASN A O 1
ATOM 2375 N N . LEU A 1 302 ? -10.523 -11.895 -12.651 1.00 95.19 302 LEU A N 1
ATOM 2376 C CA . LEU A 1 302 ? -10.330 -13.194 -12.001 1.00 95.19 302 LEU A CA 1
ATOM 2377 C C . LEU A 1 302 ? -11.207 -13.360 -10.752 1.00 95.19 302 LEU A C 1
ATOM 2379 O O . LEU A 1 302 ? -11.820 -14.415 -10.578 1.00 95.19 302 LEU A O 1
ATOM 2383 N N . TYR A 1 303 ? -11.311 -12.342 -9.890 1.00 96.56 303 TYR A N 1
ATOM 2384 C CA . TYR A 1 303 ? -12.208 -12.400 -8.728 1.00 96.56 303 TYR A CA 1
ATOM 2385 C C . TYR A 1 303 ? -13.679 -12.550 -9.144 1.00 96.56 303 TYR A C 1
ATOM 2387 O O . TYR A 1 303 ? -14.392 -13.387 -8.582 1.00 96.56 303 TYR A O 1
ATOM 2395 N N . ILE A 1 304 ? -14.127 -11.767 -10.132 1.00 97.19 304 ILE A N 1
ATOM 2396 C CA . ILE A 1 304 ? -15.512 -11.777 -10.632 1.00 97.19 304 ILE A CA 1
ATOM 2397 C C . ILE A 1 304 ? -15.865 -13.143 -11.233 1.00 97.19 304 ILE A C 1
ATOM 2399 O O . ILE A 1 304 ? -16.865 -13.746 -10.844 1.00 97.19 304 ILE A O 1
ATOM 2403 N N . GLU A 1 305 ? -15.028 -13.669 -12.127 1.00 97.44 305 GLU A N 1
ATOM 2404 C CA . GLU A 1 305 ? -15.219 -14.972 -12.783 1.00 97.44 305 GLU A CA 1
ATOM 2405 C C . GLU A 1 305 ? -15.312 -16.126 -11.779 1.00 97.44 305 GLU A C 1
ATOM 2407 O O . GLU A 1 305 ? -16.025 -17.111 -11.990 1.00 97.44 305 GLU A O 1
ATOM 2412 N N . HIS A 1 306 ? -14.626 -15.985 -10.645 1.00 97.94 306 HIS A N 1
ATOM 2413 C CA . HIS A 1 306 ? -14.621 -16.974 -9.577 1.00 97.94 306 HIS A CA 1
ATOM 2414 C C . HIS A 1 306 ? -15.672 -16.712 -8.496 1.00 97.94 306 HIS A C 1
ATOM 2416 O O . HIS A 1 306 ? -15.687 -17.424 -7.493 1.00 97.94 306 HIS A O 1
ATOM 2422 N N . GLY A 1 307 ? -16.593 -15.769 -8.711 1.00 97.31 307 GLY A N 1
ATOM 2423 C CA . GLY A 1 307 ? -17.798 -15.587 -7.901 1.00 97.31 307 GLY A CA 1
ATOM 2424 C C . GLY A 1 307 ? -17.644 -14.655 -6.700 1.00 97.31 307 GLY A C 1
ATOM 2425 O O . GLY A 1 307 ? -18.478 -14.706 -5.794 1.00 97.31 307 GLY A O 1
ATOM 2426 N N . TRP A 1 308 ? -16.605 -13.820 -6.648 1.00 97.81 308 TRP A N 1
ATOM 2427 C CA . TRP A 1 308 ? -16.483 -12.807 -5.598 1.00 97.81 308 TRP A CA 1
ATOM 2428 C C . TRP A 1 308 ? -17.636 -11.781 -5.661 1.00 97.81 308 TRP A C 1
ATOM 2430 O O . TRP A 1 308 ? -18.014 -11.374 -6.761 1.00 97.81 308 TRP A O 1
ATOM 2440 N N . PRO A 1 309 ? -18.191 -11.321 -4.519 1.00 96.19 309 PRO A N 1
ATOM 2441 C CA . PRO A 1 309 ? -17.890 -11.752 -3.147 1.00 96.19 309 PRO A CA 1
ATOM 2442 C C . PRO A 1 309 ? -18.750 -12.923 -2.636 1.00 96.19 309 PRO A C 1
ATOM 2444 O O . PRO A 1 309 ? -18.351 -13.604 -1.697 1.00 96.19 309 PRO A O 1
ATOM 2447 N N . MET A 1 310 ? -19.928 -13.173 -3.220 1.00 93.81 310 MET A N 1
ATOM 2448 C CA . MET A 1 310 ? -20.958 -14.032 -2.603 1.00 93.81 310 MET A CA 1
ATOM 2449 C C . MET A 1 310 ? -20.754 -15.538 -2.808 1.00 93.81 310 MET A C 1
ATOM 2451 O O . MET A 1 310 ? -21.109 -16.333 -1.942 1.00 93.81 310 MET A O 1
ATOM 2455 N N . PHE A 1 311 ? -20.204 -15.944 -3.950 1.00 95.62 311 PHE A N 1
ATOM 2456 C CA . PHE A 1 311 ? -20.055 -17.345 -4.357 1.00 95.62 311 PHE A CA 1
ATOM 2457 C C . PHE A 1 311 ? -18.595 -17.673 -4.681 1.00 95.62 311 PHE A C 1
ATOM 2459 O O . PHE A 1 311 ? -18.309 -18.418 -5.622 1.00 95.62 311 PHE A O 1
ATOM 2466 N N . PHE A 1 312 ? -17.673 -17.072 -3.923 1.00 97.56 312 PHE A N 1
ATOM 2467 C CA . PHE A 1 312 ? -16.255 -17.089 -4.243 1.00 97.56 312 PHE A CA 1
ATOM 2468 C C . PHE A 1 312 ? -15.643 -18.489 -4.128 1.00 97.56 312 PHE A C 1
ATOM 2470 O O . PHE A 1 312 ? -15.640 -19.116 -3.068 1.00 97.56 312 PHE A O 1
ATOM 2477 N N . LYS A 1 313 ? -15.076 -18.973 -5.232 1.00 97.50 313 LYS A N 1
ATOM 2478 C CA . LYS A 1 313 ? -14.414 -20.277 -5.344 1.00 97.50 313 LYS A CA 1
ATOM 2479 C C . LYS A 1 313 ? -12.907 -20.098 -5.190 1.00 97.50 313 LYS A C 1
ATOM 2481 O O . LYS A 1 313 ? -12.175 -20.180 -6.174 1.00 97.50 313 LYS A O 1
ATOM 2486 N N . GLY A 1 314 ? -12.464 -19.867 -3.952 1.00 95.62 314 GLY A N 1
ATOM 2487 C CA . GLY A 1 314 ? -11.073 -19.523 -3.631 1.00 95.62 314 GLY A CA 1
ATOM 2488 C C . GLY A 1 314 ? -10.023 -20.448 -4.257 1.00 95.62 314 GLY A C 1
ATOM 2489 O O . GLY A 1 314 ? -9.110 -19.959 -4.905 1.00 95.62 314 GLY A O 1
ATOM 2490 N N . ASP A 1 315 ? -10.189 -21.769 -4.161 1.00 96.50 315 ASP A N 1
ATOM 2491 C CA . ASP A 1 315 ? -9.186 -22.716 -4.677 1.00 96.50 315 ASP A CA 1
ATOM 2492 C C . ASP A 1 315 ? -9.063 -22.642 -6.210 1.00 96.50 315 ASP A C 1
ATOM 2494 O O . ASP A 1 315 ? -7.969 -22.688 -6.768 1.00 96.50 315 ASP A O 1
ATOM 2498 N N . LYS A 1 316 ? -10.193 -22.467 -6.912 1.00 96.56 316 LYS A N 1
ATOM 2499 C CA . LYS A 1 316 ? -10.196 -22.274 -8.371 1.00 96.56 316 LYS A CA 1
ATOM 2500 C C . LYS A 1 316 ? -9.568 -20.936 -8.751 1.00 96.56 316 LYS A C 1
ATOM 2502 O O . LYS A 1 316 ? -8.797 -20.884 -9.705 1.00 96.56 316 LYS A O 1
ATOM 2507 N N . PHE A 1 317 ? -9.866 -19.890 -7.980 1.00 95.88 317 PHE A N 1
ATOM 2508 C CA . PHE A 1 317 ? -9.267 -18.573 -8.155 1.00 95.88 317 PHE A CA 1
ATOM 2509 C C . PHE A 1 317 ? -7.745 -18.621 -8.004 1.00 95.88 317 PHE A C 1
ATOM 2511 O O . PHE A 1 317 ? -7.048 -18.052 -8.833 1.00 95.88 317 PHE A O 1
ATOM 2518 N N . GLU A 1 318 ? -7.207 -19.319 -7.002 1.00 93.44 318 GLU A N 1
ATOM 2519 C CA . GLU A 1 318 ? -5.756 -19.403 -6.808 1.00 93.44 318 GLU A CA 1
ATOM 2520 C C . GLU A 1 318 ? -5.055 -20.125 -7.961 1.00 93.44 318 GLU A C 1
ATOM 2522 O O . GLU A 1 318 ? -4.010 -19.660 -8.418 1.00 93.44 318 GLU A O 1
ATOM 2527 N N . VAL A 1 319 ? -5.655 -21.201 -8.487 1.00 93.81 319 VAL A N 1
ATOM 2528 C CA . VAL A 1 319 ? -5.155 -21.881 -9.693 1.00 93.81 319 VAL A CA 1
ATOM 2529 C C . VAL A 1 319 ? -5.193 -20.943 -10.901 1.00 93.81 319 VAL A C 1
ATOM 2531 O O . VAL A 1 319 ? -4.198 -20.832 -11.616 1.00 93.81 319 VAL A O 1
ATOM 2534 N N . ALA A 1 320 ? -6.304 -20.235 -11.120 1.00 93.38 320 ALA A N 1
ATOM 2535 C CA . ALA A 1 320 ? -6.437 -19.291 -12.230 1.00 93.38 320 ALA A CA 1
ATOM 2536 C C . ALA A 1 320 ? -5.448 -18.119 -12.114 1.00 93.38 320 ALA A C 1
ATOM 2538 O O . ALA A 1 320 ? -4.787 -17.771 -13.090 1.00 93.38 320 ALA A O 1
ATOM 2539 N N . ARG A 1 321 ? -5.271 -17.568 -10.908 1.00 91.06 321 ARG A N 1
ATOM 2540 C CA . ARG A 1 321 ? -4.287 -16.521 -10.604 1.00 91.06 321 ARG A CA 1
ATOM 2541 C C . ARG A 1 321 ? -2.861 -17.001 -10.868 1.00 91.06 321 ARG A C 1
ATOM 2543 O O . ARG A 1 321 ? -2.082 -16.261 -11.457 1.00 91.06 321 ARG A O 1
ATOM 2550 N N . ALA A 1 322 ? -2.518 -18.227 -10.467 1.00 90.00 322 ALA A N 1
ATOM 2551 C CA . ALA A 1 322 ? -1.198 -18.804 -10.716 1.00 90.00 322 ALA A CA 1
ATOM 2552 C C . ALA A 1 322 ? -0.925 -19.003 -12.216 1.00 90.00 322 ALA A C 1
ATOM 2554 O O . ALA A 1 322 ? 0.161 -18.662 -12.679 1.00 90.00 322 ALA A O 1
ATOM 2555 N N . ARG A 1 323 ? -1.913 -19.495 -12.977 1.00 90.25 323 ARG A N 1
ATOM 2556 C CA . ARG A 1 323 ? -1.833 -19.625 -14.443 1.00 90.25 323 ARG A CA 1
ATOM 2557 C C . ARG A 1 323 ? -1.640 -18.281 -15.125 1.00 90.25 323 ARG A C 1
ATOM 2559 O O . ARG A 1 323 ? -0.708 -18.122 -15.904 1.00 90.25 323 ARG A O 1
ATOM 2566 N N . TRP A 1 324 ? -2.488 -17.311 -14.785 1.00 89.69 324 TRP A N 1
ATOM 2567 C CA . TRP A 1 324 ? -2.405 -15.960 -15.326 1.00 89.69 324 TRP A CA 1
ATOM 2568 C C . TRP A 1 324 ? -1.031 -15.340 -15.050 1.00 89.69 324 TRP A C 1
ATOM 2570 O O . TRP A 1 324 ? -0.365 -14.891 -15.977 1.00 89.69 324 TRP A O 1
ATOM 2580 N N . TYR A 1 325 ? -0.551 -15.412 -13.805 1.00 86.75 325 TYR A N 1
ATOM 2581 C CA . TYR A 1 325 ? 0.761 -14.880 -13.438 1.00 86.75 325 TYR A CA 1
ATOM 2582 C C . TYR A 1 325 ? 1.916 -15.584 -14.164 1.00 86.75 325 TYR A C 1
ATOM 2584 O O . TYR A 1 325 ? 2.838 -14.924 -14.643 1.00 86.75 325 TYR A O 1
ATOM 2592 N N . ALA A 1 326 ? 1.878 -16.916 -14.272 1.00 87.50 326 ALA A N 1
ATOM 2593 C CA . ALA A 1 326 ? 2.890 -17.675 -15.003 1.00 87.50 326 ALA A CA 1
ATOM 2594 C C . ALA A 1 326 ? 2.908 -17.300 -16.493 1.00 87.50 326 ALA A C 1
ATOM 2596 O O . ALA A 1 326 ? 3.987 -17.112 -17.057 1.00 87.50 326 ALA A O 1
ATOM 2597 N N . GLY A 1 327 ? 1.730 -17.130 -17.101 1.00 87.88 327 GLY A N 1
ATOM 2598 C CA . GLY A 1 327 ? 1.574 -16.654 -18.472 1.00 87.88 327 GLY A CA 1
ATOM 2599 C C . GLY A 1 327 ? 2.133 -15.245 -18.667 1.00 87.88 327 GLY A C 1
ATOM 2600 O O . GLY A 1 327 ? 2.956 -15.038 -19.554 1.00 87.88 327 GLY A O 1
ATOM 2601 N N . GLU A 1 328 ? 1.776 -14.291 -17.803 1.00 86.19 328 GLU A N 1
ATOM 2602 C CA . GLU A 1 328 ? 2.300 -12.917 -17.860 1.00 86.19 328 GLU A CA 1
ATOM 2603 C C . GLU A 1 328 ? 3.816 -12.865 -17.673 1.00 86.19 328 GLU A C 1
ATOM 2605 O O . GLU A 1 328 ? 4.515 -12.171 -18.412 1.00 86.19 328 GLU A O 1
ATOM 2610 N N . ARG A 1 329 ? 4.367 -13.647 -16.739 1.00 85.69 329 ARG A N 1
ATOM 2611 C CA . ARG A 1 329 ? 5.817 -13.714 -16.539 1.00 85.69 329 ARG A CA 1
ATOM 2612 C C . ARG A 1 329 ? 6.527 -14.330 -17.742 1.00 85.69 329 ARG A C 1
ATOM 2614 O O . ARG A 1 329 ? 7.580 -13.831 -18.138 1.00 85.69 329 ARG A O 1
ATOM 2621 N N . ALA A 1 330 ? 5.957 -15.382 -18.329 1.00 87.19 330 ALA A N 1
ATOM 2622 C CA . ALA A 1 330 ? 6.483 -15.998 -19.541 1.00 87.19 330 ALA A CA 1
ATOM 2623 C C . ALA A 1 330 ? 6.452 -15.018 -20.720 1.00 87.19 330 ALA A C 1
ATOM 2625 O O . ALA A 1 330 ? 7.469 -14.869 -21.388 1.00 87.19 330 ALA A O 1
ATOM 2626 N N . ARG A 1 331 ? 5.356 -14.271 -20.913 1.00 85.88 331 ARG A N 1
ATOM 2627 C CA . ARG A 1 331 ? 5.265 -13.200 -21.920 1.00 85.88 331 ARG A CA 1
ATOM 2628 C C . ARG A 1 331 ? 6.292 -12.100 -21.668 1.00 85.88 331 ARG A C 1
ATOM 2630 O O . ARG A 1 331 ? 6.997 -11.702 -22.586 1.00 85.88 331 ARG A O 1
ATOM 2637 N N . HIS A 1 332 ? 6.416 -11.624 -20.431 1.00 85.75 332 HIS A N 1
ATOM 2638 C CA . HIS A 1 332 ? 7.354 -10.561 -20.072 1.00 85.75 332 HIS A CA 1
ATOM 2639 C C . HIS A 1 332 ? 8.812 -10.947 -20.356 1.00 85.75 332 HIS A C 1
ATOM 2641 O O . HIS A 1 332 ? 9.531 -10.209 -21.036 1.00 85.75 332 HIS A O 1
ATOM 2647 N N . ASN A 1 333 ? 9.239 -12.109 -19.853 1.00 85.75 333 ASN A N 1
ATOM 2648 C CA . ASN A 1 333 ? 10.588 -12.638 -20.072 1.00 85.75 333 ASN A CA 1
ATOM 2649 C C . ASN A 1 333 ? 10.805 -12.993 -21.545 1.00 85.75 333 ASN A C 1
ATOM 2651 O O . ASN A 1 333 ? 11.862 -12.749 -22.111 1.00 85.75 333 ASN A O 1
ATOM 2655 N N . GLY A 1 334 ? 9.779 -13.547 -22.173 1.00 86.25 334 GLY A N 1
ATOM 2656 C CA . GLY A 1 334 ? 9.788 -13.923 -23.568 1.00 86.25 334 GLY A CA 1
ATOM 2657 C C . GLY A 1 334 ? 9.958 -12.749 -24.526 1.00 86.25 334 GLY A C 1
ATOM 2658 O O . GLY A 1 334 ? 10.683 -12.844 -25.509 1.00 86.25 334 GLY A O 1
ATOM 2659 N N . ASN A 1 335 ? 9.346 -11.616 -24.187 1.00 89.19 335 ASN A N 1
ATOM 2660 C CA . ASN A 1 335 ? 9.451 -10.360 -24.922 1.00 89.19 335 ASN A CA 1
ATOM 2661 C C . ASN A 1 335 ? 10.735 -9.577 -24.600 1.00 89.19 335 ASN A C 1
ATOM 2663 O O . ASN A 1 335 ? 10.869 -8.435 -25.038 1.00 89.19 335 ASN A O 1
ATOM 2667 N N . GLU A 1 336 ? 11.683 -10.138 -23.841 1.00 90.69 336 GLU A N 1
ATOM 2668 C CA . GLU A 1 336 ? 12.958 -9.476 -23.535 1.00 90.69 336 GLU A CA 1
ATOM 2669 C C . GLU A 1 336 ? 13.733 -9.024 -24.785 1.00 90.69 336 GLU A C 1
ATOM 2671 O O . GLU A 1 336 ? 14.146 -7.865 -24.803 1.00 90.69 336 GLU A O 1
ATOM 2676 N N . PRO A 1 337 ? 13.844 -9.818 -25.872 1.00 92.19 337 PRO A N 1
ATOM 2677 C CA . PRO A 1 337 ? 14.523 -9.368 -27.090 1.00 92.19 337 PRO A CA 1
ATOM 2678 C C . PRO A 1 337 ? 13.885 -8.110 -27.697 1.00 92.19 337 PRO A C 1
ATOM 2680 O O . PRO A 1 337 ? 14.580 -7.183 -28.114 1.00 92.19 337 PRO A O 1
ATOM 2683 N N . VAL A 1 338 ? 12.549 -8.039 -27.700 1.00 91.38 338 VAL A N 1
ATOM 2684 C CA . VAL A 1 338 ? 11.806 -6.871 -28.195 1.00 91.38 338 VAL A CA 1
ATOM 2685 C C . VAL A 1 338 ? 11.992 -5.673 -27.259 1.00 91.38 338 VAL A C 1
ATOM 2687 O O . VAL A 1 338 ? 12.262 -4.570 -27.730 1.00 91.38 338 VAL A O 1
ATOM 2690 N N . ARG A 1 339 ? 11.921 -5.881 -25.936 1.00 90.56 339 ARG A N 1
ATOM 2691 C CA . ARG A 1 339 ? 12.147 -4.821 -24.938 1.00 90.56 339 ARG A CA 1
ATOM 2692 C C . ARG A 1 339 ? 13.561 -4.245 -25.017 1.00 90.56 339 ARG A C 1
ATOM 2694 O O . ARG A 1 339 ? 13.717 -3.031 -24.920 1.00 90.56 339 ARG A O 1
ATOM 2701 N N . GLU A 1 340 ? 14.577 -5.081 -25.218 1.00 93.12 340 GLU A N 1
ATOM 2702 C CA . GLU A 1 340 ? 15.967 -4.646 -25.398 1.00 93.12 340 GLU A CA 1
ATOM 2703 C C . GLU A 1 340 ? 16.130 -3.800 -26.662 1.00 93.12 340 GLU A C 1
ATOM 2705 O O . GLU A 1 340 ? 16.687 -2.701 -26.601 1.00 93.12 340 GLU A O 1
ATOM 2710 N N . LYS A 1 341 ? 15.561 -4.246 -27.789 1.00 94.25 341 LYS A N 1
ATOM 2711 C CA . LYS A 1 341 ? 15.523 -3.453 -29.022 1.00 94.25 341 LYS A CA 1
ATOM 2712 C C . LYS A 1 341 ? 14.880 -2.083 -28.786 1.00 94.25 341 LYS A C 1
ATOM 2714 O O . LYS A 1 341 ? 15.460 -1.058 -29.149 1.00 94.25 341 LYS A O 1
ATOM 2719 N N . ASP A 1 342 ? 13.698 -2.048 -28.176 1.00 94.12 342 ASP A N 1
ATOM 2720 C CA . ASP A 1 342 ? 12.968 -0.800 -27.936 1.00 94.12 342 ASP A CA 1
ATOM 2721 C C . ASP A 1 342 ? 13.724 0.128 -26.971 1.00 94.12 342 ASP A C 1
ATOM 2723 O O . ASP A 1 342 ? 13.773 1.345 -27.184 1.00 94.12 342 ASP A O 1
ATOM 2727 N N . LYS A 1 343 ? 14.391 -0.437 -25.955 1.00 95.00 343 LYS A N 1
ATOM 2728 C CA . LYS A 1 343 ? 15.274 0.292 -25.035 1.00 95.00 343 LYS A CA 1
ATOM 2729 C C . LYS A 1 343 ? 16.420 0.967 -25.787 1.00 95.00 343 LYS A C 1
ATOM 2731 O O . LYS A 1 343 ? 16.611 2.174 -25.635 1.00 95.00 343 LYS A O 1
ATOM 2736 N N . PHE A 1 344 ? 17.160 0.235 -26.622 1.00 97.19 344 PHE A N 1
ATOM 2737 C CA . PHE A 1 344 ? 18.265 0.821 -27.385 1.00 97.19 344 PHE A CA 1
ATOM 2738 C C . PHE A 1 344 ? 17.781 1.820 -28.439 1.00 97.19 344 PHE A C 1
ATOM 2740 O O . PHE A 1 344 ? 18.424 2.850 -28.642 1.00 97.19 344 PHE A O 1
ATOM 2747 N N . ALA A 1 345 ? 16.612 1.602 -29.046 1.00 96.50 345 ALA A N 1
ATOM 2748 C CA . ALA A 1 345 ? 16.000 2.571 -29.953 1.00 96.50 345 ALA A CA 1
ATOM 2749 C C . ALA A 1 345 ? 15.631 3.882 -29.230 1.00 96.50 345 ALA A C 1
ATOM 2751 O O . ALA A 1 345 ? 15.814 4.973 -29.780 1.00 96.50 345 ALA A O 1
ATOM 2752 N N . LEU A 1 346 ? 15.150 3.800 -27.985 1.00 96.50 346 LEU A N 1
ATOM 2753 C CA . LEU A 1 346 ? 14.891 4.968 -27.142 1.00 96.50 346 LEU A CA 1
ATOM 2754 C C . LEU A 1 346 ? 16.192 5.686 -26.758 1.00 96.50 346 LEU A C 1
ATOM 2756 O O . LEU A 1 346 ? 16.270 6.912 -26.861 1.00 96.50 346 LEU A O 1
ATOM 2760 N N . TRP A 1 347 ? 17.218 4.937 -26.350 1.00 96.81 347 TRP A N 1
ATOM 2761 C CA . TRP A 1 347 ? 18.528 5.492 -26.004 1.00 96.81 347 TRP A CA 1
ATOM 2762 C C . TRP A 1 347 ? 19.202 6.153 -27.200 1.00 96.81 347 TRP A C 1
ATOM 2764 O O . TRP A 1 347 ? 19.771 7.229 -27.048 1.00 96.81 347 TRP A O 1
ATOM 2774 N N . LYS A 1 348 ? 19.059 5.583 -28.400 1.00 97.69 348 LYS A N 1
ATOM 2775 C CA . LYS A 1 348 ? 19.518 6.194 -29.649 1.00 97.69 348 LYS A CA 1
ATOM 2776 C C . LYS A 1 348 ? 18.887 7.574 -29.838 1.00 97.69 348 LYS A C 1
ATOM 2778 O O . LYS A 1 348 ? 19.613 8.546 -30.005 1.00 97.69 348 LYS A O 1
ATOM 2783 N N . LYS A 1 349 ? 17.558 7.687 -29.721 1.00 96.88 349 LYS A N 1
ATOM 2784 C CA . LYS A 1 349 ? 16.845 8.976 -29.835 1.00 96.88 349 LYS A CA 1
ATOM 2785 C C . LYS A 1 349 ? 17.248 9.987 -28.759 1.00 96.88 349 LYS A C 1
ATOM 2787 O O . LYS A 1 349 ? 17.189 11.194 -28.985 1.00 96.88 349 LYS A O 1
ATOM 2792 N N . ALA A 1 350 ? 17.573 9.530 -27.551 1.00 96.12 350 ALA A N 1
ATOM 2793 C CA . ALA A 1 350 ? 18.089 10.404 -26.499 1.00 96.12 350 ALA A CA 1
ATOM 2794 C C . ALA A 1 350 ? 19.500 10.905 -26.845 1.00 96.12 350 ALA A C 1
ATOM 2796 O O . ALA A 1 350 ? 19.724 12.110 -26.876 1.00 96.12 350 ALA A O 1
ATOM 2797 N N . ALA A 1 351 ? 20.398 9.997 -27.224 1.00 95.75 351 ALA A N 1
ATOM 2798 C CA . ALA A 1 351 ? 21.768 10.323 -27.594 1.00 95.75 351 ALA A CA 1
ATOM 2799 C C . ALA A 1 351 ? 21.857 11.211 -28.848 1.00 95.75 351 ALA A C 1
ATOM 2801 O O . ALA A 1 351 ? 22.696 12.102 -28.889 1.00 95.75 351 ALA A O 1
ATOM 2802 N N . GLU A 1 352 ? 20.979 11.039 -29.844 1.00 96.81 352 GLU A N 1
ATOM 2803 C CA . GLU A 1 352 ? 20.886 11.937 -31.009 1.00 96.81 352 GLU A CA 1
ATOM 2804 C C . GLU A 1 352 ? 20.559 13.378 -30.594 1.00 96.81 352 GLU A C 1
ATOM 2806 O O . GLU A 1 352 ? 21.172 14.323 -31.094 1.00 96.81 352 GLU A O 1
ATOM 2811 N N . ARG A 1 353 ? 19.628 13.557 -29.645 1.00 96.56 353 ARG A N 1
ATOM 2812 C CA . ARG A 1 353 ? 19.290 14.883 -29.103 1.00 96.56 353 ARG A CA 1
ATOM 2813 C C . ARG A 1 353 ? 20.470 15.496 -28.356 1.00 96.56 353 ARG A C 1
ATOM 2815 O O . ARG A 1 353 ? 20.768 16.670 -28.567 1.00 96.56 353 ARG A O 1
ATOM 2822 N N . ASP A 1 354 ? 21.155 14.706 -27.536 1.00 96.12 354 ASP A N 1
ATOM 2823 C CA . ASP A 1 354 ? 22.312 15.172 -26.769 1.00 96.12 354 ASP A CA 1
ATOM 2824 C C . ASP A 1 354 ? 23.498 15.516 -27.680 1.00 96.12 354 ASP A C 1
ATOM 2826 O O . ASP A 1 354 ? 24.148 16.544 -27.488 1.00 96.12 354 ASP A O 1
ATOM 2830 N N . LEU A 1 355 ? 23.751 14.709 -28.715 1.00 96.19 355 LEU A N 1
ATOM 2831 C CA . LEU A 1 355 ? 24.760 14.994 -29.736 1.00 96.19 355 LEU A CA 1
ATOM 2832 C C . LEU A 1 355 ? 24.465 16.310 -30.453 1.00 96.19 355 LEU A C 1
ATOM 2834 O O . LEU A 1 355 ? 25.363 17.140 -30.576 1.00 96.19 355 LEU A O 1
ATOM 2838 N N . GLN A 1 356 ? 23.217 16.531 -30.876 1.00 96.69 356 GLN A N 1
ATOM 2839 C CA . GLN A 1 356 ? 22.823 17.781 -31.523 1.00 96.69 356 GLN A CA 1
ATOM 2840 C C . GLN A 1 356 ? 23.004 18.981 -30.586 1.00 96.69 356 GLN A C 1
ATOM 2842 O O . GLN A 1 356 ? 23.504 20.022 -31.011 1.00 96.69 356 GLN A O 1
ATOM 2847 N N . ALA A 1 357 ? 22.639 18.842 -29.307 1.00 95.62 357 ALA A N 1
ATOM 2848 C CA . ALA A 1 357 ? 22.845 19.893 -28.316 1.00 95.62 357 ALA A CA 1
ATOM 2849 C C . ALA A 1 357 ? 24.336 20.236 -28.164 1.00 95.62 357 ALA A C 1
ATOM 2851 O O . ALA A 1 357 ? 24.700 21.404 -28.240 1.00 95.62 357 ALA A O 1
ATOM 2852 N N . ARG A 1 358 ? 25.220 19.234 -28.056 1.00 95.25 358 ARG A N 1
ATOM 2853 C CA . ARG A 1 358 ? 26.667 19.485 -27.932 1.00 95.25 358 ARG A CA 1
ATOM 2854 C C . ARG A 1 358 ? 27.304 20.017 -29.206 1.00 95.25 358 ARG A C 1
ATOM 2856 O O . ARG A 1 358 ? 28.231 20.814 -29.124 1.00 95.25 358 ARG A O 1
ATOM 2863 N N . GLN A 1 359 ? 26.805 19.636 -30.378 1.00 96.38 359 GLN A N 1
ATOM 2864 C CA . GLN A 1 359 ? 27.215 20.266 -31.634 1.00 96.38 359 GLN A CA 1
ATOM 2865 C C . GLN A 1 359 ? 26.862 21.757 -31.655 1.00 96.38 359 GLN A C 1
ATOM 2867 O O . GLN A 1 359 ? 27.685 22.567 -32.080 1.00 96.38 359 GLN A O 1
ATOM 2872 N N . ASN A 1 360 ? 25.677 22.124 -31.159 1.00 96.38 360 ASN A N 1
ATOM 2873 C CA . ASN A 1 360 ? 25.277 23.523 -31.042 1.00 96.38 360 ASN A CA 1
ATOM 2874 C C . ASN A 1 360 ? 26.146 24.274 -30.022 1.00 96.38 360 ASN A C 1
ATOM 2876 O O . ASN A 1 360 ? 26.554 25.393 -30.312 1.00 96.38 360 ASN A O 1
ATOM 2880 N N . ASP A 1 361 ? 26.484 23.656 -28.884 1.00 95.56 361 ASP A N 1
ATOM 2881 C CA . ASP A 1 361 ? 27.379 24.253 -27.881 1.00 95.56 361 ASP A CA 1
ATOM 2882 C C . ASP A 1 361 ? 28.768 24.547 -28.470 1.00 95.56 361 ASP A C 1
ATOM 2884 O O . ASP A 1 361 ? 29.302 25.635 -28.275 1.00 95.56 361 ASP A O 1
ATOM 2888 N N . VAL A 1 362 ? 29.340 23.612 -29.244 1.00 96.25 362 VAL A N 1
ATOM 2889 C CA . VAL A 1 362 ? 30.623 23.830 -29.939 1.00 96.25 362 VAL A CA 1
ATOM 2890 C C . VAL A 1 362 ? 30.522 24.990 -30.931 1.00 96.25 362 VAL A C 1
ATOM 2892 O O . VAL A 1 362 ? 31.452 25.782 -31.037 1.00 96.25 362 VAL A O 1
ATOM 2895 N N . ALA A 1 363 ? 29.409 25.099 -31.661 1.00 95.19 363 ALA A N 1
ATOM 2896 C CA . ALA A 1 363 ? 29.199 26.169 -32.634 1.00 95.19 363 ALA A CA 1
ATOM 2897 C C . ALA A 1 363 ? 28.945 27.543 -31.986 1.00 95.19 363 ALA A C 1
ATOM 2899 O O . ALA A 1 363 ? 29.228 28.565 -32.607 1.00 95.19 363 ALA A O 1
ATOM 2900 N N . ALA A 1 364 ? 28.398 27.565 -30.768 1.00 95.62 364 ALA A N 1
ATOM 2901 C CA . ALA A 1 364 ? 28.073 28.776 -30.018 1.00 95.62 364 ALA A CA 1
ATOM 2902 C C . ALA A 1 364 ? 29.193 29.235 -29.068 1.00 95.62 364 ALA A C 1
ATOM 2904 O O . ALA A 1 364 ? 29.070 30.301 -28.470 1.00 95.62 364 ALA A O 1
ATOM 2905 N N . ALA A 1 365 ? 30.259 28.448 -28.899 1.00 95.50 365 ALA A N 1
ATOM 2906 C CA . ALA A 1 365 ? 31.359 28.786 -28.006 1.00 95.50 365 ALA A CA 1
ATOM 2907 C C . ALA A 1 365 ? 32.113 30.034 -28.497 1.00 95.50 365 ALA A C 1
ATOM 2909 O O . ALA A 1 365 ? 32.685 30.046 -29.587 1.00 95.50 365 ALA A O 1
ATOM 2910 N N . GLU A 1 366 ? 32.129 31.080 -27.671 1.00 95.25 366 GLU A N 1
ATOM 2911 C CA . GLU A 1 366 ? 32.849 32.330 -27.953 1.00 95.25 366 GLU A CA 1
ATOM 2912 C C . GLU A 1 366 ? 34.293 32.294 -27.422 1.00 95.25 366 GLU A C 1
ATOM 2914 O O . GLU A 1 366 ? 35.180 32.958 -27.963 1.00 95.25 366 GLU A O 1
ATOM 2919 N N . GLU A 1 367 ? 34.548 31.486 -26.386 1.00 96.19 367 GLU A N 1
ATOM 2920 C CA . GLU A 1 367 ? 35.863 31.308 -25.771 1.00 96.19 367 GLU A CA 1
ATOM 2921 C C . GLU A 1 367 ? 36.484 29.950 -26.116 1.00 96.19 367 GLU A C 1
ATOM 2923 O O . GLU A 1 367 ? 35.826 28.909 -26.108 1.00 96.19 367 GLU A O 1
ATOM 2928 N N . ILE A 1 368 ? 37.805 29.938 -26.329 1.00 95.31 368 ILE A N 1
ATOM 2929 C CA . ILE A 1 368 ? 38.546 28.724 -26.706 1.00 95.31 368 ILE A CA 1
ATOM 2930 C C . ILE A 1 368 ? 38.433 27.608 -25.658 1.00 95.31 368 ILE A C 1
ATOM 2932 O O . ILE A 1 368 ? 38.430 26.429 -26.000 1.00 95.31 368 ILE A O 1
ATOM 2936 N N . ASN A 1 369 ? 38.347 27.960 -24.372 1.00 95.25 369 ASN A N 1
ATOM 2937 C CA . ASN A 1 369 ? 38.240 26.978 -23.298 1.00 95.25 369 ASN A CA 1
ATOM 2938 C C . ASN A 1 369 ? 36.870 26.281 -23.306 1.00 95.25 369 ASN A C 1
ATOM 2940 O O . ASN A 1 369 ? 36.806 25.058 -23.182 1.00 95.25 369 ASN A O 1
ATOM 2944 N N . ASP A 1 370 ? 35.799 27.041 -23.526 1.00 93.19 370 ASP A N 1
ATOM 2945 C CA . ASP A 1 370 ? 34.439 26.510 -23.638 1.00 93.19 370 ASP A CA 1
ATOM 2946 C C . ASP A 1 370 ? 34.286 25.650 -24.896 1.00 93.19 370 ASP A C 1
ATOM 2948 O O . ASP A 1 370 ? 33.694 24.570 -24.842 1.00 93.19 370 ASP A O 1
ATOM 2952 N N . GLU A 1 371 ? 34.917 26.057 -26.002 1.00 94.50 371 GLU A N 1
ATOM 2953 C CA . GLU A 1 371 ? 34.986 25.263 -27.231 1.00 94.50 371 GLU A CA 1
ATOM 2954 C C . GLU A 1 371 ? 35.655 23.899 -26.981 1.00 94.50 371 GLU A C 1
ATOM 2956 O O . GLU A 1 371 ? 35.147 22.862 -27.417 1.00 94.50 371 GLU A O 1
ATOM 2961 N N . TRP A 1 372 ? 36.773 23.867 -26.246 1.00 96.88 372 TRP A N 1
ATOM 2962 C CA . TRP A 1 372 ? 37.459 22.619 -25.894 1.00 96.88 372 TRP A CA 1
ATOM 2963 C C . TRP A 1 372 ? 36.627 21.723 -24.973 1.00 96.88 372 TRP A C 1
ATOM 2965 O O . TRP A 1 372 ? 36.582 20.510 -25.199 1.00 96.88 372 TRP A O 1
ATOM 2975 N N . ILE A 1 373 ? 35.944 22.290 -23.972 1.00 95.81 373 ILE A N 1
ATOM 2976 C CA . ILE A 1 373 ? 35.039 21.538 -23.088 1.00 95.81 373 ILE A CA 1
ATOM 2977 C C . ILE A 1 373 ? 33.895 20.927 -23.905 1.00 95.81 373 ILE A C 1
ATOM 2979 O O . ILE A 1 373 ? 33.652 19.721 -23.816 1.00 95.81 373 ILE A O 1
ATOM 2983 N N . ALA A 1 374 ? 33.236 21.722 -24.750 1.00 93.31 374 ALA A N 1
ATOM 2984 C CA . ALA A 1 374 ? 32.132 21.260 -25.584 1.00 93.31 374 ALA A CA 1
ATOM 2985 C C . ALA A 1 374 ? 32.578 20.171 -26.578 1.00 93.31 374 ALA A C 1
ATOM 2987 O O . ALA A 1 374 ? 31.900 19.152 -26.729 1.00 93.31 374 ALA A O 1
ATOM 2988 N N . LYS A 1 375 ? 33.761 20.317 -27.195 1.00 96.44 375 LYS A N 1
ATOM 2989 C CA . LYS A 1 375 ? 34.354 19.297 -28.080 1.00 96.44 375 LYS A CA 1
ATOM 2990 C C . LYS A 1 375 ? 34.668 17.995 -27.347 1.00 96.44 375 LYS A C 1
ATOM 2992 O O . LYS A 1 375 ? 34.450 16.919 -27.903 1.00 96.44 375 LYS A O 1
ATOM 2997 N N . TRP A 1 376 ? 35.166 18.072 -26.114 1.00 96.00 376 TRP A N 1
ATOM 2998 C CA . TRP A 1 376 ? 35.438 16.888 -25.300 1.00 96.00 376 TRP A CA 1
ATOM 2999 C C . TRP A 1 376 ? 34.154 16.144 -24.912 1.00 96.00 376 TRP A C 1
ATOM 3001 O O . TRP A 1 376 ? 34.089 14.919 -25.033 1.00 96.00 376 TRP A O 1
ATOM 3011 N N . GLU A 1 377 ? 33.110 16.865 -24.497 1.00 95.44 377 GLU A N 1
ATOM 3012 C CA . GLU A 1 377 ? 31.798 16.269 -24.216 1.00 95.44 377 GLU A CA 1
ATOM 3013 C C . GLU A 1 377 ? 31.186 15.626 -25.466 1.00 95.44 377 GLU A C 1
ATOM 3015 O O . GLU A 1 377 ? 30.710 14.489 -25.409 1.00 95.44 377 GLU A O 1
ATOM 3020 N N . LEU A 1 378 ? 31.279 16.300 -26.617 1.00 96.44 378 LEU A N 1
ATOM 3021 C CA . LEU A 1 378 ? 30.839 15.761 -27.902 1.00 96.44 378 LEU A CA 1
ATOM 3022 C C . LEU A 1 378 ? 31.592 14.470 -28.269 1.00 96.44 378 LEU A C 1
ATOM 3024 O O . LEU A 1 378 ? 30.971 13.498 -28.696 1.00 96.44 378 LEU A O 1
ATOM 3028 N N . PHE A 1 379 ? 32.912 14.427 -28.063 1.00 97.25 379 PHE A N 1
ATOM 3029 C CA . PHE A 1 379 ? 33.725 13.232 -28.302 1.00 97.25 379 PHE A CA 1
ATOM 3030 C C . PHE A 1 379 ? 33.287 12.047 -27.426 1.00 97.25 379 PHE A C 1
ATOM 3032 O O . PHE A 1 379 ? 33.077 10.945 -27.940 1.00 97.25 379 PHE A O 1
ATOM 3039 N N . LYS A 1 380 ? 33.087 12.269 -26.118 1.00 96.38 380 LYS A N 1
ATOM 3040 C CA . LYS A 1 380 ? 32.600 11.225 -25.197 1.00 96.38 380 LYS A CA 1
ATOM 3041 C C . LYS A 1 380 ? 31.232 10.689 -25.620 1.00 96.38 380 LYS A C 1
ATOM 3043 O O . LYS A 1 380 ? 31.039 9.473 -25.664 1.00 96.38 380 LYS A O 1
ATOM 3048 N N . LEU A 1 381 ? 30.299 11.583 -25.958 1.00 95.06 381 LEU A N 1
ATOM 3049 C CA . LEU A 1 381 ? 28.968 11.199 -26.430 1.00 95.06 381 LEU A CA 1
ATOM 3050 C C . LEU A 1 381 ? 29.029 10.419 -27.744 1.00 95.06 381 LEU A C 1
ATOM 3052 O O . LEU A 1 381 ? 28.283 9.458 -27.897 1.00 95.06 381 LEU A O 1
ATOM 3056 N N . GLY A 1 382 ? 29.941 10.765 -28.657 1.00 95.62 382 GLY A N 1
ATOM 3057 C CA . GLY A 1 382 ? 30.157 10.015 -29.895 1.00 95.62 382 GLY A CA 1
ATOM 3058 C C . GLY A 1 382 ? 30.514 8.547 -29.644 1.00 95.62 382 GLY A C 1
ATOM 3059 O O . GLY A 1 382 ? 29.960 7.659 -30.291 1.00 95.62 382 GLY A O 1
ATOM 3060 N N . GLY A 1 383 ? 31.372 8.274 -28.655 1.00 94.81 383 GLY A N 1
ATOM 3061 C CA . GLY A 1 383 ? 31.703 6.905 -28.242 1.00 94.81 383 GLY A CA 1
ATOM 3062 C C . GLY A 1 383 ? 30.504 6.144 -27.664 1.00 94.81 383 GLY A C 1
ATOM 3063 O O . GLY A 1 383 ? 30.260 4.996 -28.038 1.00 94.81 383 GLY A O 1
ATOM 3064 N N . ILE A 1 384 ? 29.717 6.794 -26.799 1.00 94.81 384 ILE A N 1
ATOM 3065 C CA . ILE A 1 384 ? 28.487 6.214 -26.229 1.00 94.81 384 ILE A CA 1
ATOM 3066 C C . ILE A 1 384 ? 27.469 5.918 -27.336 1.00 94.81 384 ILE A C 1
ATOM 3068 O O . ILE A 1 384 ? 26.899 4.830 -27.378 1.00 94.81 384 ILE A O 1
ATOM 3072 N N . TYR A 1 385 ? 27.271 6.860 -28.256 1.00 96.94 385 TYR A N 1
ATOM 3073 C CA . TYR A 1 385 ? 26.352 6.713 -29.378 1.00 96.94 385 TYR A CA 1
ATOM 3074 C C . TYR A 1 385 ? 26.750 5.560 -30.303 1.00 96.94 385 TYR A C 1
ATOM 3076 O O . TYR A 1 385 ? 25.902 4.752 -30.672 1.00 96.94 385 TYR A O 1
ATOM 3084 N N . GLY A 1 386 ? 28.044 5.427 -30.613 1.00 96.81 386 GLY A N 1
ATOM 3085 C CA . GLY A 1 386 ? 28.562 4.294 -31.381 1.00 96.81 386 GLY A CA 1
ATOM 3086 C C . GLY A 1 386 ? 28.253 2.947 -30.722 1.00 96.81 386 GLY A C 1
ATOM 3087 O O . GLY A 1 386 ? 27.808 2.024 -31.402 1.00 96.81 386 GLY A O 1
ATOM 3088 N N . LYS A 1 387 ? 28.402 2.852 -29.394 1.00 96.56 387 LYS A N 1
ATOM 3089 C CA . LYS A 1 387 ? 28.022 1.650 -28.641 1.00 96.56 387 LYS A CA 1
ATOM 3090 C C . LYS A 1 387 ? 26.517 1.372 -28.726 1.00 96.56 387 LYS A C 1
ATOM 3092 O O . LYS A 1 387 ? 26.138 0.254 -29.044 1.00 96.56 387 LYS A O 1
ATOM 3097 N N . ILE A 1 388 ? 25.674 2.388 -28.526 1.00 97.25 388 ILE A N 1
ATOM 3098 C CA . ILE A 1 388 ? 24.210 2.250 -28.627 1.00 97.25 388 ILE A CA 1
ATOM 3099 C C . ILE A 1 388 ? 23.792 1.737 -30.012 1.00 97.25 388 ILE A C 1
ATOM 3101 O O . ILE A 1 388 ? 22.887 0.914 -30.102 1.00 97.25 388 ILE A O 1
ATOM 3105 N N . LEU A 1 389 ? 24.432 2.203 -31.090 1.00 97.81 389 LEU A N 1
ATOM 3106 C CA . LEU A 1 389 ? 24.142 1.717 -32.443 1.00 97.81 389 LEU A CA 1
ATOM 3107 C C . LEU A 1 389 ? 24.515 0.242 -32.631 1.00 97.81 389 LEU A C 1
ATOM 3109 O O . LEU A 1 389 ? 23.757 -0.483 -33.271 1.00 97.81 389 LEU A O 1
ATOM 3113 N N . SER A 1 390 ? 25.652 -0.191 -32.079 1.00 97.62 390 SER A N 1
ATOM 3114 C CA . SER A 1 390 ? 26.064 -1.600 -32.104 1.00 97.62 390 SER A CA 1
ATOM 3115 C C . SER A 1 390 ? 25.075 -2.471 -31.331 1.00 97.62 390 SER A C 1
ATOM 3117 O O . SER A 1 390 ? 24.531 -3.419 -31.890 1.00 97.62 390 SER A O 1
ATOM 3119 N N . ASP A 1 391 ? 24.776 -2.088 -30.087 1.00 97.19 391 ASP A N 1
ATOM 3120 C CA . ASP A 1 391 ? 23.860 -2.820 -29.210 1.00 97.19 391 ASP A CA 1
ATOM 3121 C C . ASP A 1 391 ? 22.441 -2.883 -29.818 1.00 97.19 391 ASP A C 1
ATOM 3123 O O . ASP A 1 391 ? 21.780 -3.920 -29.768 1.00 97.19 391 ASP A O 1
ATOM 3127 N N . LEU A 1 392 ? 21.978 -1.800 -30.464 1.00 97.62 392 LEU A N 1
ATOM 3128 C CA . LEU A 1 392 ? 20.700 -1.780 -31.181 1.00 97.62 392 LEU A CA 1
ATOM 3129 C C . LEU A 1 392 ? 20.690 -2.752 -32.366 1.00 97.62 392 LEU A C 1
ATOM 3131 O O . LEU A 1 392 ? 19.718 -3.483 -32.531 1.00 97.62 392 LEU A O 1
ATOM 3135 N N . ALA A 1 393 ? 21.742 -2.765 -33.188 1.00 97.31 393 ALA A N 1
ATOM 3136 C CA . ALA A 1 393 ? 21.818 -3.659 -34.341 1.00 97.31 393 ALA A CA 1
ATOM 3137 C C . ALA A 1 393 ? 21.813 -5.136 -33.910 1.00 97.31 393 ALA A C 1
ATOM 3139 O O . ALA A 1 393 ? 21.110 -5.953 -34.505 1.00 97.31 393 ALA A O 1
ATOM 3140 N N . GLU A 1 394 ? 22.543 -5.471 -32.843 1.00 96.44 394 GLU A N 1
ATOM 3141 C CA . GLU A 1 394 ? 22.536 -6.811 -32.247 1.00 96.44 394 GLU A CA 1
ATOM 3142 C C . GLU A 1 394 ? 21.148 -7.182 -31.704 1.00 96.44 394 GLU A C 1
ATOM 3144 O O . GLU A 1 394 ? 20.623 -8.254 -32.019 1.00 96.44 394 GLU A O 1
ATOM 3149 N N . ALA A 1 395 ? 20.505 -6.273 -30.964 1.00 95.19 395 ALA A N 1
ATOM 3150 C CA . ALA A 1 395 ? 19.163 -6.486 -30.428 1.00 95.19 395 ALA A CA 1
ATOM 3151 C C . ALA A 1 395 ? 18.098 -6.633 -31.531 1.00 95.19 395 ALA A C 1
ATOM 3153 O O . ALA A 1 395 ? 17.162 -7.416 -31.381 1.00 95.19 395 ALA A O 1
ATOM 3154 N N . GLU A 1 396 ? 18.224 -5.927 -32.659 1.00 95.12 396 GLU A N 1
ATOM 3155 C CA . GLU A 1 396 ? 17.315 -6.064 -33.803 1.00 95.12 396 GLU A CA 1
ATOM 3156 C C . GLU A 1 396 ? 17.410 -7.437 -34.471 1.00 95.12 396 GLU A C 1
ATOM 3158 O O . GLU A 1 396 ? 16.376 -8.028 -34.808 1.00 95.12 396 GLU A O 1
ATOM 3163 N N . VAL A 1 397 ? 18.629 -7.955 -34.641 1.00 95.12 397 VAL A N 1
ATOM 3164 C CA . VAL A 1 397 ? 18.856 -9.309 -35.162 1.00 95.12 397 VAL A CA 1
ATOM 3165 C C . VAL A 1 397 ? 18.251 -10.337 -34.212 1.00 95.12 397 VAL A C 1
ATOM 3167 O O . VAL A 1 397 ? 17.500 -11.208 -34.651 1.00 95.12 397 VAL A O 1
ATOM 3170 N N . GLU A 1 398 ? 18.521 -10.207 -32.915 1.00 93.81 398 GLU A N 1
ATOM 3171 C CA . GLU A 1 398 ? 18.039 -11.153 -31.912 1.00 93.81 398 GLU A CA 1
ATOM 3172 C C . GLU A 1 398 ? 16.510 -11.132 -31.778 1.00 93.81 398 GLU A C 1
ATOM 3174 O O . GLU A 1 398 ? 15.877 -12.188 -31.777 1.00 93.81 398 GLU A O 1
ATOM 3179 N N . ALA A 1 399 ? 15.893 -9.947 -31.766 1.00 93.06 399 ALA A N 1
ATOM 3180 C CA . ALA A 1 399 ? 14.439 -9.804 -31.745 1.00 93.06 399 ALA A CA 1
ATOM 3181 C C . ALA A 1 399 ? 13.784 -10.410 -32.993 1.00 93.06 399 ALA A C 1
ATOM 3183 O O . ALA A 1 399 ? 12.771 -11.089 -32.880 1.00 93.06 399 ALA A O 1
ATOM 3184 N N . THR A 1 400 ? 14.372 -10.221 -34.177 1.00 93.19 400 THR A N 1
ATOM 3185 C CA . THR A 1 400 ? 13.855 -10.819 -35.420 1.00 93.19 400 THR A CA 1
ATOM 3186 C C . THR A 1 400 ? 13.991 -12.343 -35.412 1.00 93.19 400 THR A C 1
ATOM 3188 O O . THR A 1 400 ? 13.122 -13.048 -35.920 1.00 93.19 400 THR A O 1
ATOM 3191 N N . ARG A 1 401 ? 15.080 -12.858 -34.829 1.00 92.31 401 ARG A N 1
ATOM 3192 C CA . ARG A 1 401 ? 15.370 -14.292 -34.746 1.00 92.31 401 ARG A CA 1
ATOM 3193 C C . ARG A 1 401 ? 14.449 -15.018 -33.767 1.00 92.31 401 ARG A C 1
ATOM 3195 O O . ARG A 1 401 ? 14.022 -16.130 -34.063 1.00 92.31 401 ARG A O 1
ATOM 3202 N N . LEU A 1 402 ? 14.206 -14.427 -32.598 1.00 88.75 402 LEU A N 1
ATOM 3203 C CA . LEU A 1 402 ? 13.432 -15.043 -31.516 1.00 88.75 402 LEU A CA 1
ATOM 3204 C C . LEU A 1 402 ? 11.941 -14.700 -31.552 1.00 88.75 402 LEU A C 1
ATOM 3206 O O . LEU A 1 402 ? 11.141 -15.487 -31.061 1.00 88.75 402 LEU A O 1
ATOM 3210 N N . CYS A 1 403 ? 11.573 -13.558 -32.128 1.00 89.94 403 CYS A N 1
ATOM 3211 C CA . CYS A 1 403 ? 10.203 -13.051 -32.153 1.00 89.94 403 CYS A CA 1
ATOM 3212 C C . CYS A 1 403 ? 9.813 -12.611 -33.574 1.00 89.94 403 CYS A C 1
ATOM 3214 O O . CYS A 1 403 ? 9.644 -11.407 -33.828 1.00 89.94 403 CYS A O 1
ATOM 3216 N N . PRO A 1 404 ? 9.708 -13.557 -34.528 1.00 83.88 404 PRO A N 1
ATOM 3217 C CA . PRO A 1 404 ? 9.235 -13.237 -35.869 1.00 83.88 404 PRO A CA 1
ATOM 3218 C C . PRO A 1 404 ? 7.853 -12.569 -35.784 1.00 83.88 404 PRO A C 1
ATOM 3220 O O . PRO A 1 404 ? 7.043 -12.892 -34.922 1.00 83.88 404 PRO A O 1
ATOM 3223 N N . ASP A 1 405 ? 7.614 -11.560 -36.624 1.00 81.38 405 ASP A N 1
ATOM 3224 C CA . ASP A 1 405 ? 6.364 -10.778 -36.646 1.00 81.38 405 ASP A CA 1
ATOM 3225 C C . ASP A 1 405 ? 5.997 -10.060 -35.330 1.00 81.38 405 ASP A C 1
ATOM 3227 O O . ASP A 1 405 ? 4.883 -9.563 -35.179 1.00 81.38 405 ASP A O 1
ATOM 3231 N N . ARG A 1 406 ? 6.968 -9.898 -34.415 1.00 73.38 406 ARG A N 1
ATOM 3232 C CA . ARG A 1 406 ? 6.812 -9.321 -33.062 1.00 73.38 406 ARG A CA 1
ATOM 3233 C C . ARG A 1 406 ? 6.028 -10.195 -32.081 1.00 73.38 406 ARG A C 1
ATOM 3235 O O . ARG A 1 406 ? 5.721 -9.725 -30.987 1.00 73.38 406 ARG A O 1
ATOM 3242 N N . GLU A 1 407 ? 5.759 -11.448 -32.426 1.00 79.75 407 GLU A N 1
ATOM 3243 C CA . GLU A 1 407 ? 5.177 -12.423 -31.509 1.00 79.75 407 GLU A CA 1
ATOM 3244 C C . GLU A 1 407 ? 6.272 -13.382 -31.041 1.00 79.75 407 GLU A C 1
ATOM 3246 O O . GLU A 1 407 ? 6.802 -14.179 -31.811 1.00 79.75 407 GLU A O 1
ATOM 3251 N N . CYS A 1 408 ? 6.653 -13.282 -29.766 1.00 84.12 408 CYS A N 1
ATOM 3252 C CA . CYS A 1 408 ? 7.674 -14.161 -29.194 1.00 84.12 408 CYS A CA 1
ATOM 3253 C C . CYS A 1 408 ? 7.115 -15.543 -28.801 1.00 84.12 408 CYS A C 1
ATOM 3255 O O . CYS A 1 408 ? 7.876 -16.502 -28.712 1.00 84.12 408 CYS A O 1
ATOM 3257 N N . TYR A 1 409 ? 5.804 -15.650 -28.543 1.00 78.31 409 TYR A N 1
ATOM 3258 C CA . TYR A 1 409 ? 5.129 -16.873 -28.083 1.00 78.31 409 TYR A CA 1
ATOM 3259 C C . TYR A 1 409 ? 3.693 -16.915 -28.591 1.00 78.31 409 TYR A C 1
ATOM 3261 O O . TYR A 1 409 ? 3.031 -15.875 -28.634 1.00 78.31 409 TYR A O 1
ATOM 3269 N N . LYS A 1 410 ? 3.187 -18.119 -28.875 1.00 80.19 410 LYS A N 1
ATOM 3270 C CA . LYS A 1 410 ? 1.747 -18.353 -29.015 1.00 80.19 410 LYS A CA 1
ATOM 3271 C C . LYS A 1 410 ? 1.130 -18.607 -27.648 1.00 80.19 410 LYS A C 1
ATOM 3273 O O . LYS A 1 410 ? 1.818 -18.964 -26.694 1.00 80.19 410 LYS A O 1
ATOM 3278 N N . GLU A 1 411 ? -0.185 -18.446 -27.543 1.00 74.06 411 GLU A N 1
ATOM 3279 C CA . GLU A 1 411 ? -0.901 -18.718 -26.292 1.00 74.06 411 GLU A CA 1
ATOM 3280 C C . GLU A 1 411 ? -0.740 -20.180 -25.847 1.00 74.06 411 GLU A C 1
ATOM 3282 O O . GLU A 1 411 ? -0.577 -20.443 -24.658 1.00 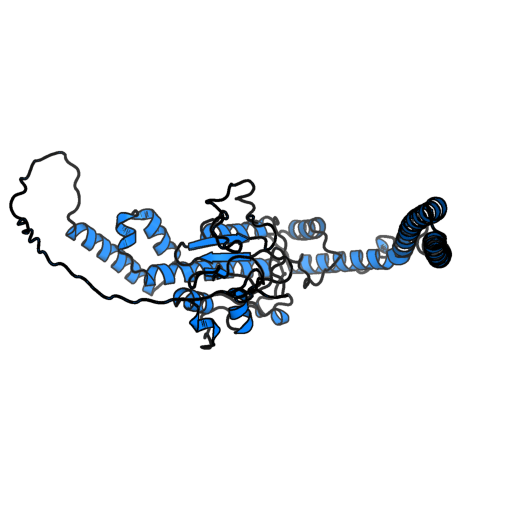74.06 411 GLU A O 1
ATOM 3287 N N . GLU A 1 412 ? -0.668 -21.104 -26.810 1.00 81.81 412 GLU A N 1
ATOM 3288 C CA . GLU A 1 412 ? -0.447 -22.535 -26.571 1.00 81.81 412 GLU A CA 1
ATOM 3289 C C . GLU A 1 412 ? 0.926 -22.860 -25.950 1.00 81.81 412 GLU A C 1
ATOM 3291 O O . GLU A 1 412 ? 1.090 -23.919 -25.343 1.00 81.81 412 GLU A O 1
ATOM 3296 N N . ASP A 1 413 ? 1.909 -21.966 -26.093 1.00 81.00 413 ASP A N 1
ATOM 3297 C CA . ASP A 1 413 ? 3.276 -22.161 -25.595 1.00 81.00 413 ASP A CA 1
ATOM 3298 C C . ASP A 1 413 ? 3.442 -21.698 -24.135 1.00 81.00 413 ASP A C 1
ATOM 3300 O O . ASP A 1 413 ? 4.512 -21.860 -23.537 1.00 81.00 413 ASP A O 1
ATOM 3304 N N . LEU A 1 414 ? 2.407 -21.088 -23.545 1.00 79.38 414 LEU A N 1
ATOM 3305 C CA . LEU A 1 414 ? 2.483 -20.528 -22.200 1.00 79.38 414 LEU A CA 1
ATOM 3306 C C . LEU A 1 414 ? 2.378 -21.621 -21.125 1.00 79.38 414 LEU A C 1
ATOM 3308 O O . LEU A 1 414 ? 1.591 -22.564 -21.238 1.00 79.38 414 LEU A O 1
ATOM 3312 N N . PRO A 1 415 ? 3.152 -21.505 -20.032 1.00 75.00 415 PRO A N 1
ATOM 3313 C CA . PRO A 1 415 ? 3.102 -22.476 -18.955 1.00 75.00 415 PRO A CA 1
ATOM 3314 C C . PRO A 1 415 ? 1.711 -22.513 -18.318 1.00 75.00 415 PRO A C 1
ATOM 3316 O O . PRO A 1 415 ? 1.144 -21.478 -17.973 1.00 75.00 415 PRO A O 1
ATOM 3319 N N . LEU A 1 416 ? 1.225 -23.733 -18.067 1.00 71.06 416 LEU A N 1
ATOM 3320 C CA . LEU A 1 416 ? -0.037 -24.012 -17.372 1.00 71.06 416 LEU A CA 1
ATOM 3321 C C . LEU A 1 416 ? -1.315 -23.603 -18.143 1.00 71.06 416 LEU A C 1
ATOM 3323 O O . LEU A 1 416 ? -2.342 -23.403 -17.483 1.00 71.06 416 LEU A O 1
ATOM 3327 N N . TRP A 1 417 ? -1.242 -23.516 -19.483 1.00 58.75 417 TRP A N 1
ATOM 3328 C CA . TRP A 1 417 ? -2.388 -23.340 -20.393 1.00 58.75 417 TRP A CA 1
ATOM 3329 C C . TRP A 1 417 ? -3.498 -24.378 -20.164 1.00 58.75 417 TRP A C 1
ATOM 3331 O O . TRP A 1 417 ? -3.177 -25.574 -19.940 1.00 58.75 417 TRP A O 1
#

Organism: NCBI:txid574656

Secondary structure (DSSP, 8-state):
-----------------------PPPPS---------------HHHHHHHHHHHHHHHHHHHTT---THHHHHHHHHS-HHHHTTS-HHHHHHHHHHHHHHHHHHHHHHHHHTTSS-GGGEE-SPPP----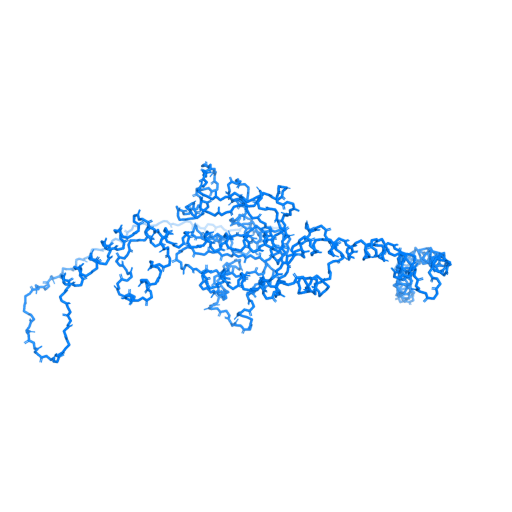GGGGGS-HHHHHHHHHS-EE-HHHHT--B-GGG-B---TTSHHHHHHTTSTTS--TT--SSS-----S-TTEEESSB--TT--EEEEETTTTEEEEE-TTTSSB--GGGTTPPPSS---SSTT--TTS--EEHHHHHHHHHHHHHTTSS-S--STTSTTTTT--HHHHHHHHHHTTTTTT--HHHHHHHHHHHHHHHHHHHHHTHHHHHHHHHHHHHHHHHHHHHHHHHHHHH--SHHHHHHHHHHHHHHHHHHHHHHHHHHHHHHHHHHHSGGG----GGGSTT-

Foldseek 3Di:
DDDDDDDDDDDDDDDDDDDDDDDDDDDPDDDDDDDDDDDPPDPPVRVVVVVCVVVVVLVVVCVPPNDLVVLVVCPVPVDPVCNVVPPPVSLLLSLLQLLQVLLVLLVVLCVLLVNWPPQQKDAAQDDQDPDPLLVQADVSVVSSLSGHIFGDCVRRVHQDDWQQFGTANCSDPVSSVCQQVQLVPPLPDPPDADRDRQAHNQKGWRTHDDDQGWTFIAGSVVQKTFTDGSPPLEGPDPVCVPPAFCDDCDSGVNHSNRYDIDHNNVSSVVSSVCSQVLVIDPQPYPRRPQPPNDDSVVLVVLQVVQPGPPNHPNVVSVLVVVQVSQQSVCQVVLCVLVVQLVVLVVVLVVLVVVLVVLVVQLVPDPDPVSNVVSVVSNVVSVVVNVVSVVSNVVSVVVCCVQQPVNRNDDPVRGPPD

pLDDT: mean 80.17, std 19.84, range [32.72, 98.25]

Sequence (417 aa):
MATANGKKKSAEEPTKPTTTEETKKPSLRDAKKEDINGEYVPSLTTMVSILVGIIGTVLYFTKNTWYPGLVLTIEATIGPELAQYIPESILIDARTTEVAQLMGGIYASLVAMRYIDSKGITYGPHKMNETKPSKNMSPAIIQLYQKLPYVDGPEAGNFDFLLGSEFADFRKPEEAKEARDPFQRNPSSKANSTNGRYVSPWQTPLVRIHGQGIILMYDVKTHRIWMLEPNSGVTADPELVGTANIGEQGINKNSFEHIPNRPADEVLRDYRKWLAELRYIPGNGENSKFEGLYDYYALKNLYIEHGWPMFFKGDKFEVARARWYAGERARHNGNEPVREKDKFALWKKAAERDLQARQNDVAAAEEINDEWIAKWELFKLGGIYGKILSDLAEAEVEATRLCPDRECYKEEDLPLW

Radius of gyration: 33.29 Å; chains: 1; bounding box: 87×76×84 Å